Protein AF-A0A1F9SDL1-F1 (afdb_monomer)

Mean predicted aligned error: 15.09 Å

pLDDT: mean 80.59, std 18.29, range [36.06, 97.44]

Radius of gyration: 35.5 Å; Cα contacts (8 Å, |Δi|>4): 578; chains: 1; bounding box: 120×72×73 Å

Nearest PDB structures (foldseek):
  2xo6-assembly1_D  TM=7.322E-01  e=3.019E+00  Deinococcus radiodurans
  2a6m-assembly2_A-2  TM=7.180E-01  e=4.787E+00  Helicobacter pylori
  7eiv-assembly1_D  TM=3.571E-01  e=5.361E-01  Escherichia coli K-12

Structure (mmCIF, N/CA/C/O backbone):
data_AF-A0A1F9SDL1-F1
#
_entry.id   AF-A0A1F9SDL1-F1
#
loop_
_atom_site.group_PDB
_atom_site.id
_atom_site.type_symbol
_atom_site.label_atom_id
_atom_site.label_alt_id
_atom_site.label_comp_id
_atom_site.label_asym_id
_atom_site.label_entity_id
_atom_site.label_seq_id
_atom_site.pdbx_PDB_ins_code
_atom_site.Cartn_x
_atom_site.Cartn_y
_atom_site.Cartn_z
_atom_site.occupancy
_atom_site.B_iso_or_equiv
_atom_site.auth_seq_id
_atom_site.auth_comp_id
_atom_site.auth_asym_id
_atom_site.auth_atom_id
_atom_site.pdbx_PDB_model_num
ATOM 1 N N . MET A 1 1 ? 34.843 -30.190 -5.423 1.00 48.78 1 MET A N 1
ATOM 2 C CA . MET A 1 1 ? 33.482 -29.753 -5.822 1.00 48.78 1 MET A CA 1
ATOM 3 C C . MET A 1 1 ? 32.345 -30.589 -5.221 1.00 48.78 1 MET A C 1
ATOM 5 O O . MET A 1 1 ? 31.387 -29.987 -4.760 1.00 48.78 1 MET A O 1
ATOM 9 N N . LYS A 1 2 ? 32.440 -31.928 -5.115 1.00 37.88 2 LYS A N 1
ATOM 10 C CA . LYS A 1 2 ? 31.363 -32.776 -4.542 1.00 37.88 2 LYS A CA 1
ATOM 11 C C . LYS A 1 2 ? 30.953 -32.436 -3.091 1.00 37.88 2 LYS A C 1
ATOM 13 O O . LYS A 1 2 ? 29.771 -32.479 -2.782 1.00 37.88 2 LYS A O 1
ATOM 18 N N . LYS A 1 3 ? 31.892 -32.021 -2.224 1.00 41.25 3 LYS A N 1
ATOM 19 C CA . LYS A 1 3 ? 31.588 -31.605 -0.835 1.00 41.25 3 LYS A CA 1
ATOM 20 C C . LYS A 1 3 ? 30.767 -30.308 -0.742 1.00 41.25 3 LYS A C 1
ATOM 22 O O . LYS A 1 3 ? 29.912 -30.203 0.122 1.00 41.25 3 LYS A O 1
ATOM 27 N N . LEU A 1 4 ? 30.984 -29.351 -1.648 1.00 42.56 4 LEU A N 1
ATOM 28 C CA . LEU A 1 4 ? 30.267 -28.067 -1.645 1.00 42.56 4 LEU A CA 1
ATOM 29 C C . LEU A 1 4 ? 28.808 -28.235 -2.107 1.00 42.56 4 LEU A C 1
ATOM 31 O O . LEU A 1 4 ? 27.904 -27.625 -1.547 1.00 42.56 4 LEU A O 1
ATOM 35 N N . ALA A 1 5 ? 28.583 -29.120 -3.085 1.00 40.41 5 ALA A N 1
ATOM 36 C CA . ALA A 1 5 ? 27.244 -29.487 -3.542 1.00 40.41 5 ALA A CA 1
ATOM 37 C C . ALA A 1 5 ? 26.440 -30.221 -2.453 1.00 40.41 5 ALA A C 1
ATOM 39 O O . ALA A 1 5 ? 25.246 -29.981 -2.314 1.00 40.41 5 ALA A O 1
ATOM 40 N N . LEU A 1 6 ? 27.104 -31.057 -1.643 1.00 43.66 6 LEU A N 1
ATOM 41 C CA . LEU A 1 6 ? 26.474 -31.758 -0.521 1.00 43.66 6 LEU A CA 1
ATOM 42 C C . LEU A 1 6 ? 26.042 -30.789 0.598 1.00 43.66 6 LEU A C 1
ATOM 44 O O . LEU A 1 6 ? 24.943 -30.919 1.126 1.00 43.66 6 LEU A O 1
ATOM 48 N N . ILE A 1 7 ? 26.871 -29.783 0.907 1.00 54.22 7 ILE A N 1
ATOM 49 C CA . ILE A 1 7 ? 26.561 -28.738 1.902 1.00 54.22 7 ILE A CA 1
ATOM 50 C C . ILE A 1 7 ? 25.373 -27.876 1.441 1.00 54.22 7 ILE A C 1
ATOM 52 O O . ILE A 1 7 ? 24.471 -27.602 2.226 1.00 54.22 7 ILE A O 1
ATOM 56 N N . MET A 1 8 ? 25.332 -27.499 0.158 1.00 46.53 8 MET A N 1
ATOM 57 C CA . MET A 1 8 ? 24.204 -26.752 -0.415 1.00 46.53 8 MET A CA 1
ATOM 58 C C . MET A 1 8 ? 22.906 -27.574 -0.422 1.00 46.53 8 MET A C 1
ATOM 60 O O . MET A 1 8 ? 21.856 -27.052 -0.060 1.00 46.53 8 MET A O 1
ATOM 64 N N . ALA A 1 9 ? 22.960 -28.861 -0.781 1.00 42.19 9 ALA A N 1
ATOM 65 C CA . ALA A 1 9 ? 21.777 -29.726 -0.803 1.00 42.19 9 ALA A CA 1
ATOM 66 C C . ALA A 1 9 ? 21.180 -29.946 0.601 1.00 42.19 9 ALA A C 1
ATOM 68 O O . ALA A 1 9 ? 19.961 -29.897 0.759 1.00 42.19 9 ALA A O 1
ATOM 69 N N . ALA A 1 10 ? 22.027 -30.116 1.623 1.00 49.91 10 ALA A N 1
ATOM 70 C CA . ALA A 1 10 ? 21.589 -30.226 3.015 1.00 49.91 10 ALA A CA 1
ATOM 71 C C . ALA A 1 10 ? 20.958 -28.918 3.529 1.00 49.91 10 ALA A C 1
ATOM 73 O O . ALA A 1 10 ? 19.928 -28.952 4.199 1.00 49.91 10 ALA A O 1
ATOM 74 N N . ALA A 1 11 ? 21.514 -27.761 3.152 1.00 50.53 11 ALA A N 1
ATOM 75 C CA . ALA A 1 11 ? 20.944 -26.461 3.504 1.00 50.53 11 ALA A CA 1
ATOM 76 C C . ALA A 1 11 ? 19.559 -26.232 2.865 1.00 50.53 11 ALA A C 1
ATOM 78 O O . ALA A 1 11 ? 18.658 -25.723 3.526 1.00 50.53 11 ALA A O 1
ATOM 79 N N . PHE A 1 12 ? 19.350 -26.654 1.611 1.00 49.97 12 PHE A N 1
ATOM 80 C CA . PHE A 1 12 ? 18.039 -26.553 0.954 1.00 49.97 12 PHE A CA 1
ATOM 81 C C . PHE A 1 12 ? 16.990 -27.504 1.552 1.00 49.97 12 PHE A C 1
ATOM 83 O O . PHE A 1 12 ? 15.833 -27.108 1.697 1.00 49.97 12 PHE A O 1
ATOM 90 N N . ALA A 1 13 ? 17.380 -28.722 1.943 1.00 50.31 13 ALA A N 1
ATOM 91 C CA . ALA A 1 13 ? 16.481 -29.665 2.611 1.00 50.31 13 ALA A CA 1
ATOM 92 C C . ALA A 1 13 ? 16.024 -29.148 3.990 1.00 50.31 13 ALA A C 1
ATOM 94 O O . ALA A 1 13 ? 14.830 -29.176 4.291 1.00 50.31 13 ALA A O 1
ATOM 95 N N . ALA A 1 14 ? 16.945 -28.574 4.774 1.00 47.22 14 ALA A N 1
ATOM 96 C CA . ALA A 1 14 ? 16.641 -27.989 6.080 1.00 47.22 14 ALA A CA 1
ATOM 97 C C . ALA A 1 14 ? 15.708 -26.762 5.986 1.00 47.22 14 ALA A C 1
ATOM 99 O O . ALA A 1 14 ? 14.825 -26.584 6.823 1.00 47.22 14 ALA A O 1
ATOM 100 N N . VAL A 1 15 ? 15.848 -25.933 4.943 1.00 50.66 15 VAL A N 1
ATOM 101 C CA . VAL A 1 15 ? 14.966 -24.770 4.717 1.00 50.66 15 VAL A CA 1
ATOM 102 C C . VAL A 1 15 ? 13.568 -25.195 4.247 1.00 50.66 15 VAL A C 1
ATOM 104 O O . VAL A 1 15 ? 12.586 -24.554 4.613 1.00 50.66 15 VAL A O 1
ATOM 107 N N . GLY A 1 16 ? 13.448 -26.298 3.500 1.00 43.44 16 GLY A N 1
ATOM 108 C CA . GLY A 1 16 ? 12.152 -26.854 3.088 1.00 43.44 16 GLY A CA 1
ATOM 109 C C . GLY A 1 16 ? 11.328 -27.442 4.241 1.00 43.44 16 GLY A C 1
ATOM 110 O O . GLY A 1 16 ? 10.099 -27.404 4.193 1.00 43.44 16 GLY A O 1
ATOM 111 N N . ALA A 1 17 ? 11.989 -27.939 5.291 1.00 43.03 17 ALA A N 1
ATOM 112 C CA . ALA A 1 17 ? 11.346 -28.485 6.489 1.00 43.03 17 ALA A CA 1
ATOM 113 C C . ALA A 1 17 ? 11.038 -27.422 7.566 1.00 43.03 17 ALA A C 1
ATOM 115 O O . ALA A 1 17 ? 10.234 -27.661 8.466 1.00 43.03 17 ALA A O 1
ATOM 116 N N . ALA A 1 18 ? 11.624 -26.224 7.471 1.00 42.88 18 ALA A N 1
ATOM 117 C CA . ALA A 1 18 ? 11.477 -25.153 8.454 1.00 42.88 18 ALA A CA 1
ATOM 118 C C . ALA A 1 18 ? 10.185 -24.333 8.265 1.00 42.88 18 ALA A C 1
ATOM 120 O O . ALA A 1 18 ? 10.204 -23.121 8.053 1.00 42.88 18 ALA A O 1
ATOM 121 N N . ARG A 1 19 ? 9.029 -24.980 8.417 1.00 47.88 19 ARG A N 1
ATOM 122 C CA . ARG A 1 19 ? 7.840 -24.309 8.957 1.00 47.88 19 ARG A CA 1
ATOM 123 C C . ARG A 1 19 ? 7.704 -24.755 10.413 1.00 47.88 19 ARG A C 1
ATOM 125 O O . ARG A 1 19 ? 7.154 -25.810 10.683 1.00 47.88 19 ARG A O 1
ATOM 132 N N . ALA A 1 20 ? 8.229 -23.922 11.317 1.00 45.84 20 ALA A N 1
ATOM 133 C CA . ALA A 1 20 ? 8.151 -24.036 12.781 1.00 45.84 20 ALA A CA 1
ATOM 134 C C . ALA A 1 20 ? 9.025 -25.118 13.456 1.00 45.84 20 ALA A C 1
ATOM 136 O O . ALA A 1 20 ? 8.508 -25.987 14.152 1.00 45.84 20 ALA A O 1
ATOM 137 N N . ALA A 1 21 ? 10.353 -25.019 13.338 1.00 42.91 21 ALA A N 1
ATOM 138 C CA . ALA A 1 21 ? 11.278 -25.823 14.145 1.00 42.91 21 ALA A CA 1
ATOM 139 C C . ALA A 1 21 ? 12.310 -24.939 14.872 1.00 42.91 21 ALA A C 1
ATOM 141 O O . ALA A 1 21 ? 12.840 -23.986 14.300 1.00 42.91 21 ALA A O 1
ATOM 142 N N . THR A 1 22 ? 12.546 -25.233 16.152 1.00 56.94 22 THR A N 1
ATOM 143 C CA . THR A 1 22 ? 13.514 -24.581 17.045 1.00 56.94 22 THR A CA 1
ATOM 144 C C . THR A 1 22 ? 14.958 -24.952 16.681 1.00 56.94 22 THR A C 1
ATOM 146 O O . THR A 1 22 ? 15.220 -25.951 16.018 1.00 56.94 22 THR A O 1
ATOM 149 N N . VAL A 1 23 ? 15.927 -24.149 17.136 1.00 54.53 23 VAL A N 1
ATOM 150 C CA . VAL A 1 23 ? 17.375 -24.309 16.861 1.00 54.53 23 VAL A CA 1
ATOM 151 C C . VAL A 1 23 ? 17.899 -25.729 17.161 1.00 54.53 23 VAL A C 1
ATOM 153 O O . VAL A 1 23 ? 18.798 -26.216 16.477 1.00 54.53 23 VAL A O 1
ATOM 156 N N . GLU A 1 24 ? 17.296 -26.432 18.120 1.00 55.91 24 GLU A N 1
ATOM 157 C CA . GLU A 1 24 ? 17.645 -27.813 18.480 1.00 55.91 24 GLU A CA 1
ATOM 158 C C . GLU A 1 24 ? 17.362 -28.825 17.358 1.00 55.91 24 GLU A C 1
ATOM 160 O O . GLU A 1 24 ? 18.146 -29.751 17.146 1.00 55.91 24 GLU A O 1
ATOM 165 N N . THR A 1 25 ? 16.293 -28.630 16.579 1.00 59.62 25 THR A N 1
ATOM 166 C CA . THR A 1 25 ? 15.918 -29.552 15.494 1.00 59.62 25 THR A CA 1
ATOM 167 C C . THR A 1 25 ? 16.884 -29.448 14.312 1.00 59.62 25 THR A C 1
ATOM 169 O O . THR A 1 25 ? 17.213 -30.455 13.689 1.00 59.62 25 THR A O 1
ATOM 172 N N . MET A 1 26 ? 17.408 -28.246 14.048 1.00 57.56 26 MET A N 1
ATOM 173 C CA . MET A 1 26 ? 18.436 -28.029 13.024 1.00 57.56 26 MET A CA 1
ATOM 174 C C . MET A 1 26 ? 19.780 -28.652 13.418 1.00 57.56 26 MET A C 1
ATOM 176 O O . MET A 1 26 ? 20.467 -29.215 12.568 1.00 57.56 26 MET A O 1
ATOM 180 N N . SER A 1 27 ? 20.145 -28.584 14.702 1.00 63.84 27 SER A N 1
ATOM 181 C CA . SER A 1 27 ? 21.378 -29.203 15.203 1.00 63.84 27 SER A CA 1
ATOM 182 C C . SER A 1 27 ? 21.332 -30.730 15.081 1.00 63.84 27 SER A C 1
ATOM 184 O O . SER A 1 27 ? 22.308 -31.333 14.639 1.00 63.84 27 SER A O 1
ATOM 186 N N . ALA A 1 28 ? 20.187 -31.349 15.391 1.00 64.12 28 ALA A N 1
ATOM 187 C CA . ALA A 1 28 ? 20.005 -32.798 15.292 1.00 64.12 28 ALA A CA 1
ATOM 188 C C . ALA A 1 28 ? 20.067 -33.320 13.842 1.00 64.12 28 ALA A C 1
ATOM 190 O O . ALA A 1 28 ? 20.640 -34.381 13.590 1.00 64.12 28 ALA A O 1
ATOM 191 N N . GLU A 1 29 ? 19.514 -32.586 12.868 1.00 65.19 29 GLU A N 1
ATOM 192 C CA . GLU A 1 29 ? 19.612 -32.970 11.450 1.00 65.19 29 GLU A CA 1
ATOM 193 C C . GLU A 1 29 ? 21.040 -32.845 10.898 1.00 65.19 29 GLU A C 1
ATOM 195 O O . GLU A 1 29 ? 21.494 -33.719 10.155 1.00 65.19 29 GLU A O 1
ATOM 200 N N . LEU A 1 30 ? 21.776 -31.799 11.289 1.00 68.44 30 LEU A N 1
ATOM 201 C CA . LEU A 1 30 ? 23.169 -31.601 10.872 1.00 68.44 30 LEU A CA 1
ATOM 202 C C . LEU A 1 30 ? 24.103 -32.672 11.454 1.00 68.44 30 LEU A C 1
ATOM 204 O O . LEU A 1 30 ? 24.987 -33.165 10.749 1.00 68.44 30 LEU A O 1
ATOM 208 N N . GLU A 1 31 ? 23.859 -33.105 12.691 1.00 73.31 31 GLU A N 1
ATOM 209 C CA . GLU A 1 31 ? 24.601 -34.198 13.321 1.00 73.31 31 GLU A CA 1
ATOM 210 C C . GLU A 1 31 ? 24.327 -35.544 12.627 1.00 73.31 31 GLU A C 1
ATOM 212 O O . GLU A 1 31 ? 25.258 -36.299 12.338 1.00 73.31 31 GLU A O 1
ATOM 217 N N . LYS A 1 32 ? 23.072 -35.800 12.227 1.00 69.38 32 LYS A N 1
ATOM 218 C CA . LYS A 1 32 ? 22.689 -36.982 11.432 1.00 69.38 32 LYS A CA 1
ATOM 219 C C . LYS A 1 32 ? 23.349 -37.005 10.047 1.00 69.38 32 LYS A C 1
ATOM 221 O O . LYS A 1 32 ? 23.591 -38.079 9.499 1.00 69.38 32 LYS A O 1
ATOM 226 N N . ALA A 1 33 ? 23.668 -35.832 9.499 1.00 68.62 33 ALA A N 1
ATOM 227 C CA . ALA A 1 33 ? 24.427 -35.668 8.261 1.00 68.62 33 ALA A CA 1
ATOM 228 C C . ALA A 1 33 ? 25.961 -35.721 8.457 1.00 68.62 33 ALA A C 1
ATOM 230 O O . ALA A 1 33 ? 26.706 -35.553 7.489 1.00 68.62 33 ALA A O 1
ATOM 231 N N . GLY A 1 34 ? 26.449 -35.959 9.682 1.00 70.81 34 GLY A N 1
ATOM 232 C CA . GLY A 1 34 ? 27.878 -36.028 10.007 1.00 70.81 34 GLY A CA 1
ATOM 233 C C . GLY A 1 34 ? 28.584 -34.668 10.009 1.00 70.81 34 GLY A C 1
ATOM 234 O O . GLY A 1 34 ? 29.803 -34.608 9.835 1.00 70.81 34 GLY A O 1
ATOM 235 N N . ILE A 1 35 ? 27.835 -33.573 10.159 1.00 70.62 35 ILE A N 1
ATOM 236 C CA . ILE A 1 35 ? 28.347 -32.201 10.151 1.00 70.62 35 ILE A CA 1
ATOM 237 C C . ILE A 1 35 ? 28.350 -31.672 11.589 1.00 70.62 35 ILE A C 1
ATOM 239 O O . ILE A 1 35 ? 27.310 -31.323 12.138 1.00 70.62 35 ILE A O 1
ATOM 243 N N . SER A 1 36 ? 29.532 -31.572 12.198 1.00 55.44 36 SER A N 1
ATOM 244 C CA . SER A 1 36 ? 29.710 -30.939 13.510 1.00 55.44 36 SER A CA 1
ATOM 245 C C . SER A 1 36 ? 29.826 -29.417 13.363 1.00 55.44 36 SER A C 1
ATOM 247 O O . SER A 1 36 ? 30.769 -28.930 12.732 1.00 55.44 36 SER A O 1
ATOM 249 N N . VAL A 1 37 ? 28.902 -28.660 13.957 1.00 55.78 37 VAL A N 1
ATOM 250 C CA . VAL A 1 37 ? 28.953 -27.190 14.007 1.00 55.78 37 VAL A CA 1
ATOM 251 C C . VAL A 1 37 ? 29.468 -26.755 15.379 1.00 55.78 37 VAL A C 1
ATOM 253 O O . VAL A 1 37 ? 28.750 -26.839 16.370 1.00 55.78 37 VAL A O 1
ATOM 256 N N . THR A 1 38 ? 30.710 -26.274 15.452 1.00 44.81 38 THR A N 1
ATOM 257 C CA . THR A 1 38 ? 31.261 -25.697 16.687 1.00 44.81 38 THR A CA 1
ATOM 258 C C . THR A 1 38 ? 30.968 -24.200 16.721 1.00 44.81 38 THR A C 1
ATOM 260 O O . THR A 1 38 ? 31.505 -23.440 15.915 1.00 44.81 38 THR A O 1
ATOM 263 N N . VAL A 1 39 ? 30.127 -23.758 17.657 1.00 44.69 39 VAL A N 1
ATOM 264 C CA . VAL A 1 39 ? 29.863 -22.330 17.887 1.00 44.69 39 VAL A CA 1
ATOM 265 C C . VAL A 1 39 ? 31.034 -21.743 18.678 1.00 44.69 39 VAL A C 1
ATOM 267 O O . VAL A 1 39 ? 31.134 -21.921 19.889 1.00 44.69 39 VAL A O 1
ATOM 270 N N . GLY A 1 40 ? 31.959 -21.079 17.986 1.00 41.19 40 GLY A N 1
ATOM 271 C CA . GLY A 1 40 ? 33.066 -20.369 18.622 1.00 41.19 40 GLY A CA 1
ATOM 272 C C . GLY A 1 40 ? 32.589 -19.070 19.270 1.00 41.19 40 GLY A C 1
ATOM 273 O O . GLY A 1 40 ? 32.083 -18.182 18.586 1.00 41.19 40 GLY A O 1
ATOM 274 N N . THR A 1 41 ? 32.767 -18.930 20.581 1.00 36.19 41 THR A N 1
ATOM 275 C CA . THR A 1 41 ? 32.615 -17.645 21.269 1.00 36.19 41 THR A CA 1
ATOM 276 C C . THR A 1 41 ? 33.845 -16.780 20.984 1.00 36.19 41 THR A C 1
ATOM 278 O O . THR A 1 41 ? 34.960 -17.085 21.403 1.00 36.19 41 THR A O 1
ATOM 281 N N . HIS A 1 42 ? 33.664 -15.692 20.234 1.00 37.62 42 HIS A N 1
ATOM 282 C CA . HIS A 1 42 ? 34.723 -14.712 19.995 1.00 37.62 42 HIS A CA 1
ATOM 283 C C . HIS A 1 42 ? 35.024 -13.939 21.289 1.00 37.62 42 HIS A C 1
ATOM 285 O O . HIS A 1 42 ? 34.271 -13.044 21.669 1.00 37.62 42 HIS A O 1
ATOM 291 N N . GLN A 1 43 ? 36.134 -14.263 21.958 1.00 36.06 43 GLN A N 1
ATOM 292 C CA . GLN A 1 43 ? 36.737 -13.370 22.949 1.00 36.06 43 GLN A CA 1
ATOM 293 C C . GLN A 1 43 ? 37.556 -12.277 22.246 1.00 36.06 43 GLN A C 1
ATOM 295 O O . GLN A 1 43 ? 38.318 -12.534 21.314 1.00 36.06 43 GLN A O 1
ATOM 300 N N . GLN A 1 44 ? 37.355 -11.043 22.699 1.00 36.16 44 GLN A N 1
ATOM 301 C CA . GLN A 1 44 ? 38.007 -9.820 22.236 1.00 36.16 44 GLN A CA 1
ATOM 302 C C . GLN A 1 44 ? 39.515 -9.834 22.571 1.00 36.16 44 GLN A C 1
ATOM 304 O O . GLN A 1 44 ? 39.876 -10.243 23.676 1.00 36.16 44 GLN A O 1
ATOM 309 N N . PRO A 1 45 ? 40.415 -9.383 21.674 1.00 42.31 45 PRO A N 1
ATOM 310 C CA . PRO A 1 45 ? 41.850 -9.419 21.945 1.00 42.31 45 PRO A CA 1
ATOM 311 C C . PRO A 1 45 ? 42.256 -8.310 22.935 1.00 42.31 45 PRO A C 1
ATOM 313 O O . PRO A 1 45 ? 41.854 -7.156 22.750 1.00 42.31 45 PRO A O 1
ATOM 316 N N . PRO A 1 46 ? 43.068 -8.606 23.968 1.00 49.09 46 PRO A N 1
ATOM 317 C CA . PRO A 1 46 ? 43.626 -7.576 24.831 1.00 49.09 46 PRO A CA 1
ATOM 318 C C . PRO A 1 46 ? 44.791 -6.831 24.156 1.00 49.09 46 PRO A C 1
ATOM 320 O O . PRO A 1 46 ? 45.496 -7.343 23.287 1.00 49.09 46 PRO A O 1
ATOM 323 N N . LYS A 1 47 ? 44.951 -5.575 24.576 1.00 47.22 47 LYS A N 1
ATOM 324 C CA . LYS A 1 47 ? 45.880 -4.555 24.065 1.00 47.22 47 LYS A CA 1
ATOM 325 C C . LYS A 1 47 ? 47.360 -4.952 24.289 1.00 47.22 47 LYS A C 1
ATOM 327 O O . LYS A 1 47 ? 47.649 -5.540 25.330 1.00 47.22 47 LYS A O 1
ATOM 332 N N . PRO A 1 48 ? 48.311 -4.604 23.395 1.00 50.16 48 PRO A N 1
ATOM 333 C CA . PRO A 1 48 ? 49.707 -5.035 23.529 1.00 50.16 48 PRO A CA 1
ATOM 334 C C . PRO A 1 48 ? 50.434 -4.301 24.665 1.00 50.16 48 PRO A C 1
ATOM 336 O O . PRO A 1 48 ? 50.495 -3.070 24.668 1.00 50.16 48 PRO A O 1
ATOM 339 N N . GLY A 1 49 ? 51.008 -5.058 25.604 1.00 42.34 49 GLY A N 1
ATOM 340 C CA . GLY A 1 49 ? 51.905 -4.579 26.658 1.00 42.34 49 GLY A CA 1
ATOM 341 C C . GLY A 1 49 ? 53.292 -5.229 26.556 1.00 42.34 49 GLY A C 1
ATOM 342 O O . GLY A 1 49 ? 53.408 -6.401 26.211 1.00 42.34 49 GLY A O 1
ATOM 343 N N . VAL A 1 50 ? 54.322 -4.425 26.821 1.00 48.47 50 VAL A N 1
ATOM 344 C CA . VAL A 1 50 ? 55.779 -4.661 26.699 1.00 48.47 50 VAL A CA 1
ATOM 345 C C . VAL A 1 50 ? 56.276 -5.824 27.594 1.00 48.47 50 VAL A C 1
ATOM 347 O O . VAL A 1 50 ? 55.711 -6.025 28.670 1.00 48.47 50 VAL A O 1
ATOM 350 N N . PRO A 1 51 ? 57.312 -6.602 27.198 1.00 47.12 51 PRO A N 1
ATOM 351 C CA . PRO A 1 51 ? 57.636 -7.868 27.852 1.00 47.12 51 PRO A CA 1
ATOM 352 C C . PRO A 1 51 ? 58.538 -7.701 29.085 1.00 47.12 51 PRO A C 1
ATOM 354 O O . PRO A 1 51 ? 59.580 -7.052 29.028 1.00 47.12 51 PRO A O 1
ATOM 357 N N . HIS A 1 52 ? 58.177 -8.386 30.172 1.00 44.41 52 HIS A N 1
ATOM 358 C CA . HIS A 1 52 ? 59.060 -8.692 31.300 1.00 44.41 52 HIS A CA 1
ATOM 359 C C . HIS A 1 52 ? 59.202 -10.220 31.412 1.00 44.41 52 HIS A C 1
ATOM 361 O O . HIS A 1 52 ? 58.187 -10.917 31.336 1.00 44.41 52 HIS A O 1
ATOM 367 N N . PRO A 1 53 ? 60.414 -10.773 31.604 1.00 53.75 53 PRO A N 1
ATOM 368 C CA . PRO A 1 53 ? 60.589 -12.205 31.793 1.00 53.75 53 PRO A CA 1
ATOM 369 C C . PRO A 1 53 ? 60.299 -12.559 33.253 1.00 53.75 53 PRO A C 1
ATOM 371 O O . PRO A 1 53 ? 61.120 -12.319 34.136 1.00 53.75 53 PRO A O 1
ATOM 374 N N . VAL A 1 54 ? 59.129 -13.142 33.513 1.00 46.28 54 VAL A N 1
ATOM 375 C CA . VAL A 1 54 ? 58.855 -13.816 34.786 1.00 46.28 54 VAL A CA 1
ATOM 376 C C . VAL A 1 54 ? 58.780 -15.308 34.513 1.00 46.28 54 VAL A C 1
ATOM 378 O O . VAL A 1 54 ? 57.911 -15.796 33.795 1.00 46.28 54 VAL A O 1
ATOM 381 N N . ASN A 1 55 ? 59.752 -16.016 35.071 1.00 51.88 55 ASN A N 1
ATOM 382 C CA . ASN A 1 55 ? 59.840 -17.462 35.072 1.00 51.88 55 ASN A CA 1
ATOM 383 C C . ASN A 1 55 ? 58.799 -17.992 36.072 1.00 51.88 55 ASN A C 1
ATOM 385 O O . ASN A 1 55 ? 58.986 -17.860 37.281 1.00 51.88 55 ASN A O 1
ATOM 389 N N . VAL A 1 56 ? 57.679 -18.520 35.573 1.00 44.03 56 VAL A N 1
ATOM 390 C CA . VAL A 1 56 ? 56.648 -19.163 36.398 1.00 44.03 56 VAL A CA 1
ATOM 391 C C . VAL A 1 56 ? 56.393 -20.555 35.838 1.00 44.03 56 VAL A C 1
ATOM 393 O O . VAL A 1 56 ? 55.973 -20.714 34.693 1.00 44.03 56 VAL A O 1
ATOM 396 N N . HIS A 1 57 ? 56.683 -21.566 36.654 1.00 49.78 57 HIS A N 1
ATOM 397 C CA . HIS A 1 57 ? 56.355 -22.959 36.373 1.00 49.78 57 HIS A CA 1
ATOM 398 C C . HIS A 1 57 ? 54.837 -23.114 36.152 1.00 49.78 57 HIS A C 1
ATOM 400 O O . HIS A 1 57 ? 54.063 -22.602 36.965 1.00 49.78 57 HIS A O 1
ATOM 406 N N . PRO A 1 58 ? 54.387 -23.844 35.115 1.00 50.69 58 PRO A N 1
ATOM 407 C CA . PRO A 1 58 ? 52.974 -24.133 34.941 1.00 50.69 58 PRO A CA 1
ATOM 408 C C . PRO A 1 58 ? 52.517 -25.133 36.006 1.00 50.69 58 PRO A C 1
ATOM 410 O O . PRO A 1 58 ? 53.000 -26.265 36.064 1.00 50.69 58 PRO A O 1
ATOM 413 N N . THR A 1 59 ? 51.572 -24.725 36.848 1.00 49.03 59 THR A N 1
ATOM 414 C CA . THR A 1 59 ? 50.788 -25.650 37.665 1.00 49.03 59 THR A CA 1
ATOM 415 C C . THR A 1 59 ? 49.775 -26.368 36.776 1.00 49.03 59 THR A C 1
ATOM 417 O O . THR A 1 59 ? 49.120 -25.767 35.925 1.00 49.03 59 THR A O 1
ATOM 420 N N . HIS A 1 60 ? 49.682 -27.686 36.955 1.00 52.28 60 HIS A N 1
ATOM 421 C CA . HIS A 1 60 ? 48.750 -28.548 36.234 1.00 52.28 60 HIS A CA 1
ATOM 422 C C . HIS A 1 60 ? 47.297 -28.068 36.421 1.00 52.28 60 HIS A C 1
ATOM 424 O O . HIS A 1 60 ? 46.899 -27.796 37.557 1.00 52.28 60 HIS A O 1
ATOM 430 N N . PRO A 1 61 ? 46.484 -28.003 35.352 1.00 56.06 61 PRO A N 1
ATOM 431 C CA . PRO A 1 61 ? 45.070 -27.691 35.479 1.00 56.06 61 PRO A CA 1
ATOM 432 C C . PRO A 1 61 ? 44.356 -28.824 36.223 1.00 56.06 61 PRO A C 1
ATOM 434 O O . PRO A 1 61 ? 44.494 -30.001 35.882 1.00 56.06 61 PRO A O 1
ATOM 437 N N . THR A 1 62 ? 43.596 -28.467 37.253 1.00 52.78 62 THR A N 1
ATOM 438 C CA . THR A 1 62 ? 42.705 -29.387 37.958 1.00 52.78 62 THR A CA 1
ATOM 439 C C . THR A 1 62 ? 41.565 -29.811 37.032 1.00 52.78 62 THR A C 1
ATOM 441 O O . THR A 1 62 ? 40.921 -28.984 36.386 1.00 52.78 62 THR A O 1
ATOM 444 N N . HIS A 1 63 ? 41.336 -31.123 36.949 1.00 51.94 63 HIS A N 1
ATOM 445 C CA . HIS A 1 63 ? 40.250 -31.710 36.167 1.00 51.94 63 HIS A CA 1
ATOM 446 C C . HIS A 1 63 ? 38.889 -31.162 36.633 1.00 51.94 63 HIS A C 1
ATOM 448 O O . HIS A 1 63 ? 38.638 -31.131 37.841 1.00 51.94 63 HIS A O 1
ATOM 454 N N . PRO A 1 64 ? 37.991 -30.764 35.714 1.00 59.50 64 PRO A N 1
ATOM 455 C CA . PRO A 1 64 ? 36.633 -30.387 36.078 1.00 59.50 64 PRO A CA 1
ATOM 456 C C . PRO A 1 64 ? 35.892 -31.600 36.650 1.00 59.50 64 PRO A C 1
ATOM 458 O O . PRO A 1 64 ? 35.941 -32.700 36.097 1.00 59.50 64 PRO A O 1
ATOM 461 N N . THR A 1 65 ? 35.209 -31.393 37.772 1.00 56.12 65 THR A N 1
ATOM 462 C CA . THR A 1 65 ? 34.325 -32.382 38.388 1.00 56.12 65 THR A CA 1
ATOM 463 C C . THR A 1 65 ? 33.148 -32.690 37.461 1.00 56.12 65 THR A C 1
ATOM 465 O O . THR A 1 65 ? 32.574 -31.797 36.837 1.00 56.12 65 THR A O 1
ATOM 468 N N . HIS A 1 66 ? 32.806 -33.976 37.350 1.00 58.97 66 HIS A N 1
ATOM 469 C CA . HIS A 1 66 ? 31.718 -34.451 36.498 1.00 58.97 66 HIS A CA 1
ATOM 470 C C . HIS A 1 66 ? 30.377 -33.794 36.874 1.00 58.97 66 HIS A C 1
ATOM 472 O O . HIS A 1 66 ? 30.082 -33.655 38.064 1.00 58.97 66 HIS A O 1
ATOM 478 N N . PRO A 1 67 ? 29.547 -33.410 35.887 1.00 60.34 67 PRO A N 1
ATOM 479 C CA . PRO A 1 67 ? 28.225 -32.868 36.156 1.00 60.34 67 PRO A CA 1
ATOM 480 C C . PRO A 1 67 ? 27.339 -33.932 36.810 1.00 60.34 67 PRO A C 1
ATOM 482 O O . PRO A 1 67 ? 27.338 -35.100 36.417 1.00 60.34 67 PRO A O 1
ATOM 485 N N . VAL A 1 68 ? 26.578 -33.507 37.816 1.00 62.97 68 VAL A N 1
ATOM 486 C CA . VAL A 1 68 ? 25.591 -34.340 38.505 1.00 62.97 68 VAL A CA 1
ATOM 487 C C . VAL A 1 68 ? 24.495 -34.721 37.511 1.00 62.97 68 VAL A C 1
ATOM 489 O O . VAL A 1 68 ? 23.893 -33.853 36.879 1.00 62.97 68 VAL A O 1
ATOM 492 N N . THR A 1 69 ? 24.240 -36.021 37.366 1.00 64.62 69 THR A N 1
ATOM 493 C CA . THR A 1 69 ? 23.150 -36.559 36.545 1.00 64.62 69 THR A CA 1
ATOM 494 C C . THR A 1 69 ? 21.801 -36.025 37.035 1.00 64.62 69 THR A C 1
ATOM 496 O O . THR A 1 69 ? 21.478 -36.227 38.209 1.00 64.62 69 THR A O 1
ATOM 499 N N . PRO A 1 70 ? 20.998 -35.376 36.171 1.00 63.62 70 PRO A N 1
ATOM 500 C CA . PRO A 1 70 ? 19.645 -34.965 36.520 1.00 63.62 70 PRO A CA 1
ATOM 501 C C . PRO A 1 70 ? 18.796 -36.184 36.887 1.00 63.62 70 PRO A C 1
ATOM 503 O O . PRO A 1 70 ? 18.845 -37.212 36.209 1.00 63.62 70 PRO A O 1
ATOM 506 N N . SER A 1 71 ? 18.010 -36.071 37.954 1.00 68.06 71 SER A N 1
ATOM 507 C CA . SER A 1 71 ? 17.015 -37.075 38.321 1.00 68.06 71 SER A CA 1
ATOM 508 C C . SER A 1 71 ? 15.973 -37.235 37.209 1.00 68.06 71 SER A C 1
ATOM 510 O O . SER A 1 71 ? 15.556 -36.265 36.575 1.00 68.06 71 SER A O 1
ATOM 512 N N . HIS A 1 72 ? 15.561 -38.481 36.960 1.00 67.81 72 HIS A N 1
ATOM 513 C CA . HIS A 1 72 ? 14.580 -38.798 35.928 1.00 67.81 72 HIS A CA 1
ATOM 514 C C . HIS A 1 72 ? 13.238 -38.091 36.189 1.00 67.81 72 HIS A C 1
ATOM 516 O O . HIS A 1 72 ? 12.783 -38.050 37.336 1.00 67.81 72 HIS A O 1
ATOM 522 N N . PRO A 1 73 ? 12.583 -37.553 35.144 1.00 65.75 73 PRO A N 1
ATOM 523 C CA . PRO A 1 73 ? 11.269 -36.948 35.283 1.00 65.75 73 PRO A CA 1
ATOM 524 C C . PRO A 1 73 ? 10.247 -38.001 35.718 1.00 65.75 73 PRO A C 1
ATOM 526 O O . PRO A 1 73 ? 10.216 -39.119 35.203 1.00 65.75 73 PRO A O 1
ATOM 529 N N . VAL A 1 74 ? 9.402 -37.623 36.675 1.00 68.62 74 VAL A N 1
ATOM 530 C CA . VAL A 1 74 ? 8.286 -38.447 37.143 1.00 68.62 74 VAL A CA 1
ATOM 531 C C . VAL A 1 74 ? 7.316 -38.649 35.980 1.00 68.62 74 VAL A C 1
ATOM 533 O O . VAL A 1 74 ? 6.852 -37.682 35.376 1.00 68.62 74 VAL A O 1
ATOM 536 N N . THR A 1 75 ? 7.013 -39.907 35.661 1.00 70.38 75 THR A N 1
ATOM 537 C CA . THR A 1 75 ? 6.013 -40.270 34.652 1.00 70.38 75 THR A CA 1
ATOM 538 C C . THR A 1 75 ? 4.646 -39.702 35.041 1.00 70.38 75 THR A C 1
ATOM 540 O O . THR A 1 75 ? 4.158 -40.028 36.128 1.00 70.38 75 THR A O 1
ATOM 543 N N . PRO A 1 76 ? 4.009 -38.883 34.185 1.00 67.44 76 PRO A N 1
ATOM 544 C CA . PRO A 1 76 ? 2.652 -38.411 34.420 1.00 67.44 76 PRO A CA 1
ATOM 545 C C . PRO A 1 76 ? 1.691 -39.596 34.531 1.00 67.44 76 PRO A C 1
ATOM 547 O O . PRO A 1 76 ? 1.772 -40.545 33.748 1.00 67.44 76 PRO A O 1
ATOM 550 N N . SER A 1 77 ? 0.772 -39.542 35.492 1.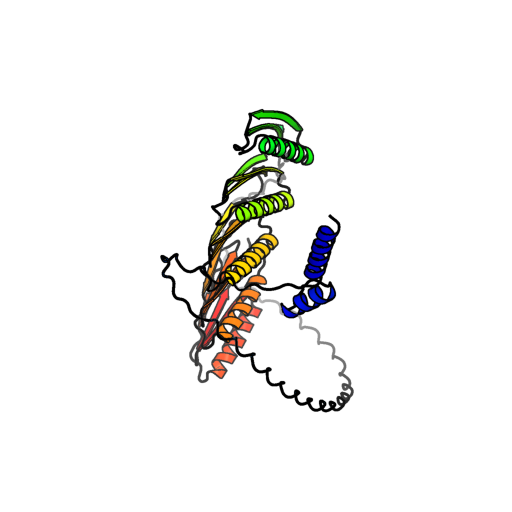00 73.88 77 SER A N 1
ATOM 551 C CA . SER A 1 77 ? -0.322 -40.504 35.591 1.00 73.88 77 SER A CA 1
ATOM 552 C C . SER A 1 77 ? -1.209 -40.447 34.344 1.00 73.88 77 SER A C 1
ATOM 554 O O . SER A 1 77 ? -1.417 -39.388 33.748 1.00 73.88 77 SER A O 1
ATOM 556 N N . HIS A 1 78 ? -1.727 -41.607 33.934 1.00 70.88 78 HIS A N 1
ATOM 557 C CA . HIS A 1 78 ? -2.594 -41.712 32.765 1.00 70.88 78 HIS A CA 1
ATOM 558 C C . HIS A 1 78 ? -3.867 -40.864 32.938 1.00 70.88 78 HIS A C 1
ATOM 560 O O . HIS A 1 78 ? -4.471 -40.883 34.014 1.00 70.88 78 HIS A O 1
ATOM 566 N N . PRO A 1 79 ? -4.298 -40.135 31.893 1.00 68.94 79 PRO A N 1
ATOM 567 C CA . PRO A 1 79 ? -5.539 -39.381 31.935 1.00 68.94 79 PRO A CA 1
ATOM 568 C C . PRO A 1 79 ? -6.728 -40.328 32.113 1.00 68.94 79 PRO A C 1
ATOM 570 O O . PRO A 1 79 ? -6.811 -41.381 31.479 1.00 68.94 79 PRO A O 1
ATOM 573 N N . VAL A 1 80 ? -7.655 -39.934 32.984 1.00 71.50 80 VAL A N 1
ATOM 574 C CA . VAL A 1 80 ? -8.915 -40.647 33.207 1.00 71.50 80 VAL A CA 1
ATOM 575 C C . VAL A 1 80 ? -9.720 -40.629 31.909 1.00 71.50 80 VAL A C 1
ATOM 577 O O . VAL A 1 80 ? -9.946 -39.568 31.326 1.00 71.50 80 VAL A O 1
ATOM 580 N N . THR A 1 81 ? -10.148 -41.805 31.452 1.00 71.38 81 THR A N 1
ATOM 581 C CA . THR A 1 81 ? -11.027 -41.958 30.288 1.00 71.38 81 THR A CA 1
ATOM 582 C C . THR A 1 81 ? -12.333 -41.191 30.512 1.00 71.38 81 THR A C 1
ATOM 584 O O . THR A 1 81 ? -13.028 -41.481 31.490 1.00 71.38 81 THR A O 1
ATOM 587 N N . PRO A 1 82 ? -12.694 -40.241 29.630 1.00 67.75 82 PRO A N 1
ATOM 588 C CA . PRO A 1 82 ? -13.982 -39.565 29.697 1.00 67.75 82 PRO A CA 1
ATOM 589 C C . PRO A 1 82 ? -15.120 -40.580 29.567 1.00 67.75 82 PRO A C 1
ATOM 591 O O . PRO A 1 82 ? -15.081 -41.460 28.705 1.00 67.75 82 PRO A O 1
ATOM 594 N N . SER A 1 83 ? -16.137 -40.455 30.414 1.00 74.62 83 SER A N 1
ATOM 595 C CA . SER A 1 83 ? -17.377 -41.215 30.288 1.00 74.62 83 SER A CA 1
ATOM 596 C C . SER A 1 83 ? -18.073 -40.899 28.960 1.00 74.62 83 SER A C 1
ATOM 598 O O . SER A 1 83 ? -18.035 -39.770 28.467 1.00 74.62 83 SER A O 1
ATOM 600 N N . HIS A 1 84 ? -18.699 -41.917 28.364 1.00 70.00 84 HIS A N 1
ATOM 601 C CA . HIS A 1 84 ? -19.402 -41.784 27.091 1.00 70.00 84 HIS A CA 1
ATOM 602 C C . HIS A 1 84 ? -20.513 -40.721 27.165 1.00 70.00 84 HIS A C 1
ATOM 604 O O . HIS A 1 84 ? -21.230 -40.658 28.168 1.00 70.00 84 HIS A O 1
ATOM 610 N N . PRO A 1 85 ? -20.687 -39.903 26.112 1.00 66.75 85 PRO A N 1
ATOM 611 C CA . PRO A 1 85 ? -21.762 -38.927 26.059 1.00 66.75 85 PRO A CA 1
ATOM 612 C C . PRO A 1 85 ? -23.121 -39.632 26.071 1.00 66.75 85 PRO A C 1
ATOM 614 O O . PRO A 1 85 ? -23.342 -40.616 25.365 1.00 66.75 85 PRO A O 1
ATOM 617 N N . VAL A 1 86 ? -24.036 -39.103 26.881 1.00 68.75 86 VAL A N 1
ATOM 618 C CA . VAL A 1 86 ? -25.431 -39.545 26.934 1.00 68.75 86 VAL A CA 1
ATOM 619 C C . VAL A 1 86 ? -26.079 -39.258 25.580 1.00 68.75 86 VAL A C 1
ATOM 621 O O . VAL A 1 86 ? -26.028 -38.130 25.090 1.00 68.75 86 VAL A O 1
ATOM 624 N N . THR A 1 87 ? -26.684 -40.278 24.972 1.00 69.38 87 THR A N 1
ATOM 625 C CA . THR A 1 87 ? -27.475 -40.150 23.742 1.00 69.38 87 THR A CA 1
ATOM 626 C C . THR A 1 87 ? -28.580 -39.109 23.930 1.00 69.38 87 THR A C 1
ATOM 628 O O . THR A 1 87 ? -29.410 -39.279 24.828 1.00 69.38 87 THR A O 1
ATOM 631 N N . PRO A 1 88 ? -28.632 -38.051 23.100 1.00 66.75 88 PRO A N 1
ATOM 632 C CA . PRO A 1 88 ? -29.735 -37.102 23.118 1.00 66.75 88 PRO A CA 1
ATOM 633 C C . PRO A 1 88 ? -31.053 -37.822 22.826 1.00 66.75 88 PRO A C 1
ATOM 635 O O . PRO A 1 88 ? -31.145 -38.603 21.877 1.00 66.75 88 PRO A O 1
ATOM 638 N N . GLY A 1 89 ? -32.067 -37.570 23.655 1.00 64.81 89 GLY A N 1
ATOM 639 C CA . GLY A 1 89 ? -33.420 -38.063 23.420 1.00 64.81 89 GLY A CA 1
ATOM 640 C C . GLY A 1 89 ? -33.974 -37.547 22.091 1.00 64.81 89 GLY A C 1
ATOM 641 O O . GLY A 1 89 ? -33.661 -36.434 21.666 1.00 64.81 89 GLY A O 1
ATOM 642 N N . TYR A 1 90 ? -34.787 -38.376 21.436 1.00 63.09 90 TYR A N 1
ATOM 643 C CA . TYR A 1 90 ? -35.431 -38.053 20.166 1.00 63.09 90 TYR A CA 1
ATOM 644 C C . TYR A 1 90 ? -36.181 -36.711 20.246 1.00 63.09 90 TYR A C 1
ATOM 646 O O . TYR A 1 90 ? -36.956 -36.510 21.187 1.00 63.09 90 TYR A O 1
ATOM 654 N N . PRO A 1 91 ? -35.996 -35.798 19.275 1.00 62.22 91 PRO A N 1
ATOM 655 C CA . PRO A 1 91 ? -36.781 -34.576 19.212 1.00 62.22 91 PRO A CA 1
ATOM 656 C C . PRO A 1 91 ? -38.255 -34.932 18.988 1.00 62.22 91 PRO A C 1
ATOM 658 O O . PRO A 1 91 ? -38.602 -35.669 18.064 1.00 62.22 91 PRO A O 1
ATOM 661 N N . GLY A 1 92 ? -39.115 -34.428 19.875 1.00 59.72 92 GLY A N 1
ATOM 662 C CA . GLY A 1 92 ? -40.561 -34.565 19.761 1.00 59.72 92 GLY A CA 1
ATOM 663 C C . GLY A 1 92 ? -41.076 -33.974 18.449 1.00 59.72 92 GLY A C 1
ATOM 664 O O . GLY A 1 92 ? -40.531 -32.997 17.936 1.00 59.72 92 GLY A O 1
ATOM 665 N N . TYR A 1 93 ? -42.123 -34.598 17.911 1.00 59.34 93 TYR A N 1
ATOM 666 C CA . TYR A 1 93 ? -42.824 -34.178 16.701 1.00 59.34 93 TYR A CA 1
ATOM 667 C C . TYR A 1 93 ? -43.123 -32.673 16.716 1.00 59.34 93 TYR A C 1
ATOM 669 O O . TYR A 1 93 ? -43.844 -32.185 17.587 1.00 59.34 93 TYR A O 1
ATOM 677 N N . ASN A 1 94 ? -42.608 -31.951 15.719 1.00 56.75 94 ASN A N 1
ATOM 678 C CA . ASN A 1 94 ? -43.035 -30.582 15.456 1.00 56.75 94 ASN A CA 1
ATOM 679 C C . ASN A 1 94 ? -44.503 -30.605 14.992 1.00 56.75 94 ASN A C 1
ATOM 681 O O . ASN A 1 94 ? -44.813 -31.322 14.034 1.00 56.75 94 ASN A O 1
ATOM 685 N N . PRO A 1 95 ? -45.410 -29.837 15.620 1.00 65.69 95 PRO A N 1
ATOM 686 C CA . PRO A 1 95 ? -46.759 -29.666 15.101 1.00 65.69 95 PRO A CA 1
ATOM 687 C C . PRO A 1 95 ? -46.711 -29.002 13.719 1.00 65.69 95 PRO A C 1
ATOM 689 O O . PRO A 1 95 ? -45.883 -28.126 13.457 1.00 65.69 95 PRO A O 1
ATOM 692 N N . GLN A 1 96 ? -47.593 -29.452 12.823 1.00 64.00 96 GLN A N 1
ATOM 693 C CA . GLN A 1 96 ? -47.734 -28.894 11.479 1.00 64.00 96 GLN A CA 1
ATOM 694 C C . GLN A 1 96 ? -47.970 -27.374 11.546 1.00 64.00 96 GLN A C 1
ATOM 696 O O . GLN A 1 96 ? -48.796 -26.933 12.349 1.00 64.00 96 GLN A O 1
ATOM 701 N N . PRO A 1 97 ? -47.301 -26.572 10.697 1.00 63.75 97 PRO A N 1
ATOM 702 C CA . PRO A 1 97 ? -47.572 -25.145 10.609 1.00 63.75 97 PRO A CA 1
ATOM 703 C C . PRO A 1 97 ? -49.024 -24.929 10.180 1.00 63.75 97 PRO A C 1
ATOM 705 O O . PRO A 1 97 ? -49.451 -25.420 9.133 1.00 63.75 97 PRO A O 1
ATOM 708 N N . THR A 1 98 ? -49.791 -24.195 10.980 1.00 67.00 98 THR A N 1
ATOM 709 C CA . THR A 1 98 ? -51.104 -23.706 10.568 1.00 67.00 98 THR A CA 1
ATOM 710 C C . THR A 1 98 ? -50.927 -22.700 9.432 1.00 67.00 98 THR A C 1
ATOM 712 O O . THR A 1 98 ? -50.053 -21.834 9.476 1.00 67.00 98 THR A O 1
ATOM 715 N N . HIS A 1 99 ? -51.740 -22.838 8.381 1.00 63.50 99 HIS A N 1
ATOM 716 C CA . HIS A 1 99 ? -51.737 -21.912 7.251 1.00 63.50 99 HIS A CA 1
ATOM 717 C C . HIS A 1 99 ? -51.965 -20.469 7.739 1.00 63.50 99 HIS A C 1
ATOM 719 O O . HIS A 1 99 ? -52.905 -20.238 8.506 1.00 63.50 99 HIS A O 1
ATOM 725 N N . PRO A 1 100 ? -51.152 -19.490 7.302 1.00 67.25 100 PRO A N 1
ATOM 726 C CA . PRO A 1 100 ? -51.383 -18.094 7.640 1.00 67.25 100 PRO A CA 1
ATOM 727 C C . PRO A 1 100 ? -52.715 -17.625 7.044 1.00 67.25 100 PRO A C 1
ATOM 729 O O . PRO A 1 100 ? -53.023 -17.889 5.881 1.00 67.25 100 PRO A O 1
ATOM 732 N N . ALA A 1 101 ? -53.511 -16.938 7.864 1.00 67.81 101 ALA A N 1
ATOM 733 C CA . ALA A 1 101 ? -54.759 -16.322 7.436 1.00 67.81 101 ALA A CA 1
ATOM 734 C C . ALA A 1 101 ? -54.496 -15.287 6.330 1.00 67.81 101 ALA A C 1
ATOM 736 O O . ALA A 1 101 ? -53.499 -14.563 6.366 1.00 67.81 101 ALA A O 1
ATOM 737 N N . TYR A 1 102 ? -55.402 -15.226 5.351 1.00 64.44 102 TYR A N 1
ATOM 738 C CA . TYR A 1 102 ? -55.352 -14.257 4.257 1.00 64.44 102 TYR A CA 1
ATOM 739 C C . TYR A 1 102 ? -55.231 -12.819 4.793 1.00 64.44 102 TYR A C 1
ATOM 741 O O . TYR A 1 102 ? -55.932 -12.469 5.747 1.00 64.44 102 TYR A O 1
ATOM 749 N N . PRO A 1 103 ? -54.378 -11.971 4.191 1.00 70.06 103 PRO A N 1
ATOM 750 C CA . PRO A 1 103 ? -54.264 -10.581 4.603 1.00 70.06 103 PRO A CA 1
ATOM 751 C C . PRO A 1 103 ? -55.578 -9.829 4.324 1.00 70.06 103 PRO A C 1
ATOM 753 O O . PRO A 1 103 ? -56.206 -10.057 3.284 1.00 70.06 103 PRO A O 1
ATOM 756 N N . PRO A 1 104 ? -56.008 -8.927 5.224 1.00 68.50 104 PRO A N 1
ATOM 757 C CA . PRO A 1 104 ? -57.170 -8.082 4.986 1.00 68.50 104 PRO A CA 1
ATOM 758 C C . PRO A 1 104 ? -56.933 -7.169 3.777 1.00 68.50 104 PRO A C 1
ATOM 760 O O . PRO A 1 104 ? -55.826 -6.672 3.560 1.00 68.50 104 PRO A O 1
ATOM 763 N N . GLN A 1 105 ? -57.986 -6.960 2.983 1.00 65.44 105 GLN A N 1
ATOM 764 C CA . GLN A 1 105 ? -57.952 -6.071 1.823 1.00 65.44 105 GLN A CA 1
ATOM 765 C C . GLN A 1 105 ? -57.526 -4.649 2.229 1.00 65.44 105 GLN A C 1
ATOM 767 O O . GLN A 1 105 ? -57.950 -4.161 3.282 1.00 65.44 105 GLN A O 1
ATOM 772 N N . PRO A 1 106 ? -56.713 -3.967 1.402 1.00 63.00 106 PRO A N 1
ATOM 773 C CA . PRO A 1 106 ? -56.274 -2.612 1.687 1.00 63.00 106 PRO A CA 1
ATOM 774 C C . PRO A 1 106 ? -57.479 -1.669 1.748 1.00 63.00 106 PRO A C 1
ATOM 776 O O . PRO A 1 106 ? -58.284 -1.593 0.819 1.00 63.00 106 PRO A O 1
ATOM 779 N N . TRP A 1 107 ? -57.590 -0.949 2.863 1.00 49.31 107 TRP A N 1
ATOM 780 C CA . TRP A 1 107 ? -58.544 0.139 3.025 1.00 49.31 107 TRP A CA 1
ATOM 781 C C . TRP A 1 107 ? -58.237 1.255 2.026 1.00 49.31 107 TRP A C 1
ATOM 783 O O . TRP A 1 107 ? -57.091 1.678 1.874 1.00 49.31 107 TRP A O 1
ATOM 793 N N . ASN A 1 108 ? -59.286 1.723 1.357 1.00 57.41 108 ASN A N 1
ATOM 794 C CA . ASN A 1 108 ? -59.235 2.806 0.386 1.00 57.41 108 ASN A CA 1
ATOM 795 C C . ASN A 1 108 ? -58.809 4.111 1.097 1.00 57.41 108 ASN A C 1
ATOM 797 O O . ASN A 1 108 ? -59.520 4.536 2.015 1.00 57.41 108 ASN A O 1
ATOM 801 N N . PRO A 1 109 ? -57.677 4.747 0.740 1.00 62.59 109 PRO A N 1
ATOM 802 C CA . PRO A 1 109 ? -57.271 5.999 1.361 1.00 62.59 109 PRO A CA 1
ATOM 803 C C . PRO A 1 109 ? -58.297 7.084 1.034 1.00 62.59 109 PRO A C 1
ATOM 805 O O . PRO A 1 109 ? -58.540 7.395 -0.133 1.00 62.59 109 PRO A O 1
ATOM 808 N N . GLY A 1 110 ? -58.910 7.652 2.072 1.00 53.09 110 GLY A N 1
ATOM 809 C CA . GLY A 1 110 ? -59.759 8.828 1.941 1.00 53.09 110 GLY A CA 1
ATOM 810 C C . GLY A 1 110 ? -59.000 9.958 1.246 1.00 53.09 110 GLY A C 1
ATOM 811 O O . GLY A 1 110 ? -57.846 10.237 1.571 1.00 53.09 110 GLY A O 1
ATOM 812 N N . TYR A 1 111 ? -59.662 10.573 0.268 1.00 51.78 111 TYR A N 1
ATOM 813 C CA . TYR A 1 111 ? -59.164 11.701 -0.511 1.00 51.78 111 TYR A CA 1
ATOM 814 C C . TYR A 1 111 ? -58.558 12.794 0.390 1.00 51.78 111 TYR A C 1
ATOM 816 O O . TYR A 1 111 ? -59.209 13.204 1.356 1.00 51.78 111 TYR A O 1
ATOM 824 N N . PRO A 1 112 ? -57.353 13.310 0.082 1.00 65.31 112 PRO A N 1
ATOM 825 C CA . PRO A 1 112 ? -56.825 14.468 0.784 1.00 65.31 112 PRO A CA 1
ATOM 826 C C . PRO A 1 112 ? -57.656 15.728 0.465 1.00 65.31 112 PRO A C 1
ATOM 828 O O . PRO A 1 112 ? -58.232 15.833 -0.624 1.00 65.31 112 PRO A O 1
ATOM 831 N N . PRO A 1 113 ? -57.725 16.692 1.402 1.00 61.44 113 PRO A N 1
ATOM 832 C CA . PRO A 1 113 ? -58.468 17.932 1.225 1.00 61.44 113 PRO A CA 1
ATOM 833 C C . PRO A 1 113 ? -57.944 18.728 0.027 1.00 61.44 113 PRO A C 1
ATOM 835 O O . PRO A 1 113 ? -56.742 18.942 -0.140 1.00 61.44 113 PRO A O 1
ATOM 838 N N . VAL A 1 114 ? -58.888 19.166 -0.803 1.00 51.34 114 VAL A N 1
ATOM 839 C CA . VAL A 1 114 ? -58.665 19.988 -1.992 1.00 51.34 114 VAL A CA 1
ATOM 840 C C . VAL A 1 114 ? -58.178 21.367 -1.547 1.00 51.34 114 VAL A C 1
ATOM 842 O O . VAL A 1 114 ? -58.967 22.199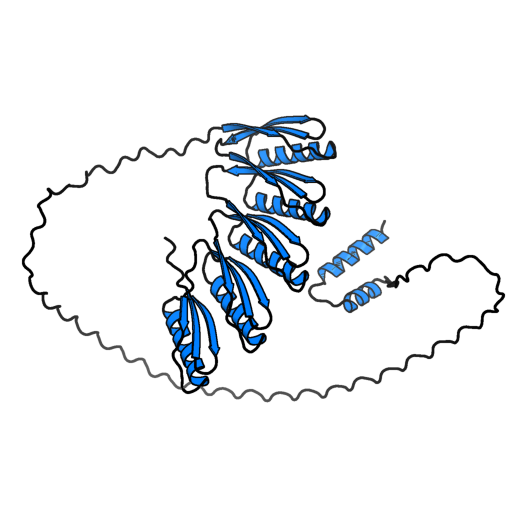 -1.105 1.00 51.34 114 VAL A O 1
ATOM 845 N N . TYR A 1 115 ? -56.877 21.620 -1.664 1.00 53.03 115 TYR A N 1
ATOM 846 C CA . TYR A 1 115 ? -56.360 22.986 -1.663 1.00 53.03 115 TYR A CA 1
ATOM 847 C C . TYR A 1 115 ? -56.607 23.614 -3.044 1.00 53.03 115 TYR A C 1
ATOM 849 O O . TYR A 1 115 ? -56.441 22.928 -4.058 1.00 53.03 115 TYR A O 1
ATOM 857 N N . PRO A 1 116 ? -57.004 24.897 -3.118 1.00 58.75 116 PRO A N 1
ATOM 858 C CA . PRO A 1 116 ? -57.189 25.574 -4.393 1.00 58.75 116 PRO A CA 1
ATOM 859 C C . PRO A 1 116 ? -55.854 25.608 -5.155 1.00 58.75 116 PRO A C 1
ATOM 861 O O . PRO A 1 116 ? -54.828 25.968 -4.569 1.00 58.75 116 PRO A O 1
ATOM 864 N N . PRO A 1 117 ? -55.836 25.235 -6.446 1.00 52.12 117 PRO A N 1
ATOM 865 C CA . PRO A 1 117 ? -54.614 25.216 -7.228 1.00 52.12 117 PRO A CA 1
ATOM 866 C C . PRO A 1 117 ? -54.117 26.650 -7.413 1.00 52.12 117 PRO A C 1
ATOM 868 O O . PRO A 1 117 ? -54.753 27.467 -8.081 1.00 52.12 117 PRO A O 1
ATOM 871 N N . GLN A 1 118 ? -52.956 26.962 -6.838 1.00 53.00 118 GLN A N 1
ATOM 872 C CA . GLN A 1 118 ? -52.161 28.068 -7.349 1.00 53.00 118 GLN A CA 1
ATOM 873 C C . GLN A 1 118 ? -51.690 27.657 -8.739 1.00 53.00 118 GLN A C 1
ATOM 875 O O . GLN A 1 118 ? -50.885 26.740 -8.878 1.00 53.00 118 GLN A O 1
ATOM 880 N N . TYR A 1 119 ? -52.255 28.294 -9.763 1.00 50.50 119 TYR A N 1
ATOM 881 C CA . TYR A 1 119 ? -51.833 28.114 -11.143 1.00 50.50 119 TYR A CA 1
ATOM 882 C C . TYR A 1 119 ? -50.346 28.477 -11.254 1.00 50.50 119 TYR A C 1
ATOM 884 O O . TYR A 1 119 ? -50.007 29.650 -11.066 1.00 50.50 119 TYR A O 1
ATOM 892 N N . PRO A 1 120 ? -49.444 27.526 -11.561 1.00 61.72 120 PRO A N 1
ATOM 893 C CA . PRO A 1 120 ? -48.116 27.905 -12.001 1.00 61.72 120 PRO A CA 1
ATOM 894 C C . PRO A 1 120 ? -48.252 28.680 -13.324 1.00 61.72 120 PRO A C 1
ATOM 896 O O . PRO A 1 120 ? -49.163 28.388 -14.110 1.00 61.72 120 PRO A O 1
ATOM 899 N N . PRO A 1 121 ? -47.384 29.672 -13.591 1.00 60.81 121 PRO A N 1
ATOM 900 C CA . PRO A 1 121 ? -47.352 30.350 -14.881 1.00 60.81 121 PRO A CA 1
ATOM 901 C C . PRO A 1 121 ? -47.290 29.306 -15.999 1.00 60.81 121 PRO A C 1
ATOM 903 O O . PRO A 1 121 ? -46.453 28.401 -15.967 1.00 60.81 121 PRO A O 1
ATOM 906 N N . GLN A 1 122 ? -48.215 29.414 -16.957 1.00 50.94 122 GLN A N 1
ATOM 907 C CA . GLN A 1 122 ? -48.249 28.559 -18.136 1.00 50.94 122 GLN A CA 1
ATOM 908 C C . GLN A 1 122 ? -47.009 28.839 -18.981 1.00 50.94 122 GLN A C 1
ATOM 910 O O . GLN A 1 122 ? -47.008 29.698 -19.860 1.00 50.94 122 GLN A O 1
ATOM 915 N N . TYR A 1 123 ? -45.938 28.107 -18.707 1.00 54.69 123 TYR A N 1
ATOM 916 C CA . TYR A 1 123 ? -44.898 27.919 -19.695 1.00 54.69 123 TYR A CA 1
ATOM 917 C C . TYR A 1 123 ? -45.464 26.987 -20.771 1.00 54.69 123 TYR A C 1
ATOM 919 O O . TYR A 1 123 ? -46.056 25.957 -20.426 1.00 54.69 123 TYR A O 1
ATOM 927 N N . PRO A 1 124 ? -45.335 27.334 -22.062 1.00 67.75 124 PRO A N 1
ATOM 928 C CA . PRO A 1 124 ? -45.720 26.425 -23.128 1.00 67.75 124 PRO A CA 1
ATOM 929 C C . PRO A 1 124 ? -44.984 25.091 -22.926 1.00 67.75 124 PRO A C 1
ATOM 931 O O . PRO A 1 124 ? -43.821 25.110 -22.512 1.00 67.75 124 PRO A O 1
ATOM 934 N N . PRO A 1 125 ? -45.630 23.940 -23.184 1.00 60.31 125 PRO A N 1
ATOM 935 C CA . PRO A 1 125 ? -44.970 22.647 -23.107 1.00 60.31 125 PRO A CA 1
ATOM 936 C C . PRO A 1 125 ? -43.767 22.669 -24.049 1.00 60.31 125 PRO A C 1
ATOM 938 O O . PRO A 1 125 ? -43.907 22.633 -25.272 1.00 60.31 125 PRO A O 1
ATOM 941 N N . VAL A 1 126 ? -42.571 22.773 -23.472 1.00 57.78 126 VAL A N 1
ATOM 942 C CA . VAL A 1 126 ? -41.324 22.562 -24.196 1.00 57.78 126 VAL A CA 1
ATOM 943 C C . VAL A 1 126 ? -41.268 21.064 -24.438 1.00 57.78 126 VAL A C 1
ATOM 945 O O . VAL A 1 126 ? -40.792 20.300 -23.601 1.00 57.78 126 VAL A O 1
ATOM 948 N N . TYR A 1 127 ? -41.849 20.631 -25.555 1.00 62.88 127 TYR A N 1
ATOM 949 C CA . TYR A 1 127 ? -41.661 19.276 -26.041 1.00 62.88 127 TYR A CA 1
ATOM 950 C C . TYR A 1 127 ? -40.150 19.070 -26.185 1.00 62.88 127 TYR A C 1
ATOM 952 O O . TYR A 1 127 ? -39.521 19.826 -26.935 1.00 62.88 127 TYR A O 1
ATOM 960 N N . PRO A 1 128 ? -39.538 18.112 -25.463 1.00 63.56 128 PRO A N 1
ATOM 961 C CA . PRO A 1 128 ? -38.145 17.794 -25.705 1.00 63.56 128 PRO A CA 1
ATOM 962 C C . PRO A 1 128 ? -38.027 17.441 -27.193 1.00 63.56 128 PRO A C 1
ATOM 964 O O . PRO A 1 128 ? -38.855 16.669 -27.692 1.00 63.56 128 PRO A O 1
ATOM 967 N N . PRO A 1 129 ? -37.083 18.045 -27.934 1.00 62.78 129 PRO A N 1
ATOM 968 C CA . PRO A 1 129 ? -36.934 17.766 -29.352 1.00 62.78 129 PRO A CA 1
ATOM 969 C C . PRO A 1 129 ? -36.808 16.252 -29.548 1.00 62.78 129 PRO A C 1
ATOM 971 O O . PRO A 1 129 ? -35.908 15.625 -28.999 1.00 62.78 129 PRO A O 1
ATOM 974 N N . GLN A 1 130 ? -37.723 15.661 -30.324 1.00 60.06 130 GLN A N 1
ATOM 975 C CA . GLN A 1 130 ? -37.775 14.219 -30.618 1.00 60.06 130 GLN A CA 1
ATOM 976 C C . GLN A 1 130 ? -36.625 13.728 -31.511 1.00 60.06 130 GLN A C 1
ATOM 978 O O . GLN A 1 130 ? -36.674 12.622 -32.045 1.00 60.06 130 GLN A O 1
ATOM 983 N N . TYR A 1 131 ? -35.576 14.524 -31.681 1.00 64.25 131 TYR A N 1
ATOM 984 C CA . TYR A 1 131 ? -34.380 14.059 -32.353 1.00 64.25 131 TYR A CA 1
ATOM 985 C C . TYR A 1 131 ? -33.538 13.328 -31.312 1.00 64.25 131 TYR A C 1
ATOM 987 O O . TYR A 1 131 ? -33.042 13.988 -30.393 1.00 64.25 131 TYR A O 1
ATOM 995 N N . PRO A 1 132 ? -33.367 11.992 -31.405 1.00 68.62 132 PRO A N 1
ATOM 996 C CA . PRO A 1 132 ? -32.330 11.347 -30.621 1.00 68.62 132 PRO A CA 1
ATOM 997 C C . PRO A 1 132 ? -31.038 12.112 -30.923 1.00 68.62 132 PRO A C 1
ATOM 999 O O . PRO A 1 132 ? -30.758 12.335 -32.107 1.00 68.62 132 PRO A O 1
ATOM 1002 N N . PRO A 1 133 ? -30.298 12.593 -29.909 1.00 67.00 133 PRO A N 1
ATOM 1003 C CA . PRO A 1 133 ? -29.027 13.249 -30.148 1.00 67.00 133 PRO A CA 1
ATOM 1004 C C . PRO A 1 133 ? -28.201 12.321 -31.034 1.00 67.00 133 PRO A C 1
ATOM 1006 O O . PRO A 1 133 ? -27.834 11.216 -30.631 1.00 67.00 133 PRO A O 1
ATOM 1009 N N . GLN A 1 134 ? -27.979 12.744 -32.279 1.00 64.50 134 GLN A N 1
ATOM 1010 C CA . GLN A 1 134 ? -27.023 12.101 -33.160 1.00 64.50 134 GLN A CA 1
ATOM 1011 C C . GLN A 1 134 ? -25.661 12.453 -32.592 1.00 64.50 134 GLN A C 1
ATOM 1013 O O . GLN A 1 134 ? -25.015 13.409 -33.016 1.00 64.50 134 GLN A O 1
ATOM 1018 N N . TYR A 1 135 ? -25.262 11.725 -31.552 1.00 72.81 135 TYR A N 1
ATOM 1019 C CA . TYR A 1 135 ? -23.880 11.725 -31.139 1.00 72.81 135 TYR A CA 1
ATOM 1020 C C . TYR A 1 135 ? -23.102 11.252 -32.363 1.00 72.81 135 TYR A C 1
ATOM 1022 O O . TYR A 1 135 ? -23.401 10.164 -32.873 1.00 72.81 135 TYR A O 1
ATOM 1030 N N . PRO A 1 136 ? -22.168 12.062 -32.890 1.00 76.12 136 PRO A N 1
ATOM 1031 C CA . PRO A 1 136 ? -21.291 11.574 -33.933 1.00 76.12 136 PRO A CA 1
ATOM 1032 C C . PRO A 1 136 ? -20.686 10.261 -33.424 1.00 76.12 136 PRO A C 1
ATOM 1034 O O . PRO A 1 136 ? -20.371 10.185 -32.230 1.00 76.12 136 PRO A O 1
ATOM 1037 N N . PRO A 1 137 ? -20.579 9.219 -34.267 1.00 73.12 137 PRO A N 1
ATOM 1038 C CA . PRO A 1 137 ? -19.933 7.980 -33.870 1.00 73.12 137 PRO A CA 1
ATOM 1039 C C . PRO A 1 137 ? -18.613 8.340 -33.197 1.00 73.12 137 PRO A C 1
ATOM 1041 O O . PRO A 1 137 ? -17.755 8.986 -33.802 1.00 73.12 137 PRO A O 1
ATOM 1044 N N . VAL A 1 138 ? -18.508 8.014 -31.907 1.00 66.44 138 VAL A N 1
ATOM 1045 C CA . VAL A 1 138 ? -17.297 8.241 -31.127 1.00 66.44 138 VAL A CA 1
ATOM 1046 C C . VAL A 1 138 ? -16.284 7.256 -31.679 1.00 66.44 138 VAL A C 1
ATOM 1048 O O . VAL A 1 138 ? -16.190 6.116 -31.231 1.00 66.44 138 VAL A O 1
ATOM 1051 N N . TYR A 1 139 ? -15.576 7.667 -32.728 1.00 63.75 139 TYR A N 1
ATOM 1052 C CA . TYR A 1 139 ? -14.410 6.940 -33.179 1.00 63.75 139 TYR A CA 1
ATOM 1053 C C . TYR A 1 139 ? -13.404 7.038 -32.036 1.00 63.75 139 TYR A C 1
ATOM 1055 O O . TYR A 1 139 ? -13.049 8.159 -31.651 1.00 63.75 139 TYR A O 1
ATOM 1063 N N . PRO A 1 140 ? -12.968 5.910 -31.449 1.00 61.97 140 PRO A N 1
ATOM 1064 C CA . PRO A 1 140 ? -11.880 5.965 -30.494 1.00 61.97 140 PRO A CA 1
ATOM 1065 C C . PRO A 1 140 ? -10.718 6.681 -31.192 1.00 61.97 140 PRO A C 1
ATOM 1067 O O . PRO A 1 140 ? -10.460 6.383 -32.365 1.00 61.97 140 PRO A O 1
ATOM 1070 N N . PRO A 1 141 ? -10.066 7.660 -30.539 1.00 63.00 141 PRO A N 1
ATOM 1071 C CA . PRO A 1 141 ? -8.943 8.358 -31.142 1.00 63.00 141 PRO A CA 1
ATOM 1072 C C . PRO A 1 141 ? -7.964 7.304 -31.652 1.00 63.00 141 PRO A C 1
ATOM 1074 O O . PRO A 1 141 ? -7.481 6.476 -30.877 1.00 63.00 141 PRO A O 1
ATOM 1077 N N . GLN A 1 142 ? -7.742 7.276 -32.970 1.00 69.88 142 GLN A N 1
ATOM 1078 C CA . GLN A 1 142 ? -6.776 6.359 -33.556 1.00 69.88 142 GLN A CA 1
ATOM 1079 C C . GLN A 1 142 ? -5.444 6.658 -32.883 1.00 69.88 142 GLN A C 1
ATOM 1081 O O . GLN A 1 142 ? -4.964 7.791 -32.947 1.00 69.88 142 GLN A O 1
ATOM 1086 N N . ALA A 1 143 ? -4.898 5.670 -32.173 1.00 68.62 143 ALA A N 1
ATOM 1087 C CA . ALA A 1 143 ? -3.634 5.805 -31.477 1.00 68.62 143 ALA A CA 1
ATOM 1088 C C . ALA A 1 143 ? -2.570 6.216 -32.498 1.00 68.62 143 ALA A C 1
ATOM 1090 O O . ALA A 1 143 ? -2.120 5.401 -33.304 1.00 68.62 143 ALA A O 1
ATOM 1091 N N . GLN A 1 144 ? -2.208 7.499 -32.500 1.00 82.44 144 GLN A N 1
ATOM 1092 C CA . GLN A 1 144 ? -1.152 7.985 -33.367 1.00 82.44 144 GLN A CA 1
ATOM 1093 C C . GLN A 1 144 ? 0.139 7.361 -32.868 1.00 82.44 144 GLN A C 1
ATOM 1095 O O . GLN A 1 144 ? 0.519 7.515 -31.711 1.00 82.44 144 GLN A O 1
ATOM 1100 N N . MET A 1 145 ? 0.782 6.599 -33.734 1.00 85.31 145 MET A N 1
ATOM 1101 C CA . MET A 1 145 ? 2.075 6.014 -33.442 1.00 85.31 145 MET A CA 1
ATOM 1102 C C . MET A 1 145 ? 3.114 7.141 -33.421 1.00 85.31 145 MET A C 1
ATOM 1104 O O . MET A 1 145 ? 3.290 7.842 -34.415 1.00 85.31 145 MET A O 1
ATOM 1108 N N . GLN A 1 146 ? 3.773 7.340 -32.281 1.00 85.88 146 GLN A N 1
ATOM 1109 C CA . GLN A 1 146 ? 4.780 8.375 -32.076 1.00 85.88 146 GLN A CA 1
ATOM 1110 C C . GLN A 1 146 ? 6.151 7.745 -31.841 1.00 85.88 146 GLN A C 1
ATOM 1112 O O . GLN A 1 146 ? 6.282 6.703 -31.197 1.00 85.88 146 GLN A O 1
ATOM 1117 N N . GLN A 1 147 ? 7.181 8.403 -32.368 1.00 89.75 147 GLN A N 1
ATOM 1118 C CA . GLN A 1 147 ? 8.565 8.080 -32.069 1.00 89.75 147 GLN A CA 1
ATOM 1119 C C . GLN A 1 147 ? 8.930 8.601 -30.673 1.00 89.75 147 GLN A C 1
ATOM 1121 O O . GLN A 1 147 ? 8.880 9.804 -30.417 1.00 89.75 147 GLN A O 1
ATOM 1126 N N . PHE A 1 148 ? 9.347 7.703 -29.789 1.00 88.75 148 PHE A N 1
ATOM 1127 C CA . PHE A 1 148 ? 9.887 8.026 -28.473 1.00 88.75 148 PHE A CA 1
ATOM 1128 C C . PHE A 1 148 ? 11.406 7.928 -28.498 1.00 88.75 148 PHE A C 1
ATOM 1130 O O . PHE A 1 148 ? 11.962 7.031 -29.129 1.00 88.75 148 PHE A O 1
ATOM 1137 N N . ARG A 1 149 ? 12.072 8.836 -27.779 1.00 90.31 149 ARG A N 1
ATOM 1138 C CA . ARG A 1 149 ? 13.503 8.770 -27.478 1.00 90.31 149 ARG A CA 1
ATOM 1139 C C . ARG A 1 149 ? 13.666 8.623 -25.971 1.00 90.31 149 ARG A C 1
ATOM 1141 O O . ARG A 1 149 ? 13.266 9.510 -25.224 1.00 90.31 149 ARG A O 1
ATOM 1148 N N . PHE A 1 150 ? 14.241 7.508 -25.541 1.00 86.50 150 PHE A N 1
ATOM 1149 C CA . PHE A 1 150 ? 14.580 7.254 -24.145 1.00 86.50 150 PHE A CA 1
ATOM 1150 C C . PHE A 1 150 ? 16.094 7.308 -23.972 1.00 86.50 150 PHE A C 1
ATOM 1152 O O . PHE A 1 150 ? 16.814 6.666 -24.732 1.00 86.50 150 PHE A O 1
ATOM 1159 N N . GLU A 1 151 ? 16.562 8.061 -22.980 1.00 89.12 151 GLU A N 1
ATOM 1160 C CA . GLU A 1 151 ? 17.967 8.119 -22.582 1.00 89.12 151 GLU A CA 1
ATOM 1161 C C . GLU A 1 151 ? 18.097 7.525 -21.186 1.00 89.12 151 GLU A C 1
ATOM 1163 O O . GLU A 1 151 ? 17.420 7.966 -20.253 1.00 89.12 151 GLU A O 1
ATOM 1168 N N . SER A 1 152 ? 18.936 6.499 -21.063 1.00 89.06 152 SER A N 1
ATOM 1169 C CA . SER A 1 152 ? 19.155 5.836 -19.786 1.00 89.06 152 SER A CA 1
ATOM 1170 C C . SER A 1 152 ? 19.925 6.726 -18.817 1.00 89.06 152 SER A C 1
ATOM 1172 O O . SER A 1 152 ? 20.616 7.669 -19.210 1.00 89.06 152 SER A O 1
ATOM 1174 N N . SER A 1 153 ? 19.901 6.364 -17.538 1.00 88.25 153 SER A N 1
ATOM 1175 C CA . SER A 1 153 ? 20.846 6.935 -16.577 1.00 88.25 153 SER A CA 1
ATOM 1176 C C . SER A 1 153 ? 22.276 6.429 -16.850 1.00 88.25 153 SER A C 1
ATOM 1178 O O . SER A 1 153 ? 22.494 5.509 -17.647 1.00 88.25 153 SER A O 1
ATOM 1180 N N . ASN A 1 154 ? 23.266 7.041 -16.193 1.00 89.00 154 ASN A N 1
ATOM 1181 C CA . ASN A 1 154 ? 24.649 6.566 -16.236 1.00 89.00 154 ASN A CA 1
ATOM 1182 C C . ASN A 1 154 ? 24.798 5.294 -15.390 1.00 89.00 154 ASN A C 1
ATOM 1184 O O . ASN A 1 154 ? 24.384 5.251 -14.232 1.00 89.00 154 ASN A O 1
ATOM 1188 N N . PHE A 1 155 ? 25.435 4.281 -15.958 1.00 90.00 155 PHE A N 1
ATOM 1189 C CA . PHE A 1 155 ? 25.820 3.046 -15.289 1.00 90.00 155 PHE A CA 1
ATOM 1190 C C . PHE A 1 155 ? 27.280 3.121 -14.836 1.00 90.00 155 PHE A C 1
ATOM 1192 O O . PHE A 1 155 ? 28.096 3.840 -15.412 1.00 90.00 155 PHE A O 1
ATOM 1199 N N . VAL A 1 156 ? 27.638 2.345 -13.813 1.00 88.88 156 VAL A N 1
ATOM 1200 C CA . VAL A 1 156 ? 29.042 2.225 -13.380 1.00 88.88 156 VAL A CA 1
ATOM 1201 C C . VAL A 1 156 ? 29.860 1.449 -14.414 1.00 88.88 156 VAL A C 1
ATOM 1203 O O . VAL A 1 156 ? 30.999 1.809 -14.708 1.00 88.88 156 VAL A O 1
ATOM 1206 N N . PHE A 1 157 ? 29.264 0.412 -15.009 1.00 91.12 157 PHE A N 1
ATOM 1207 C CA . PHE A 1 157 ? 29.920 -0.449 -15.985 1.00 91.12 157 PHE A CA 1
ATOM 1208 C C . PHE A 1 157 ? 29.212 -0.397 -17.341 1.00 91.12 157 PHE A C 1
ATOM 1210 O O . PHE A 1 157 ? 27.991 -0.515 -17.437 1.00 91.12 157 PHE A O 1
ATOM 1217 N N . VAL A 1 158 ? 29.999 -0.299 -18.416 1.00 92.69 158 VAL A N 1
ATOM 1218 C CA . VAL A 1 158 ? 29.514 -0.340 -19.811 1.00 92.69 158 VAL A CA 1
ATOM 1219 C C . VAL A 1 158 ? 28.742 -1.635 -20.104 1.00 92.69 158 VAL A C 1
ATOM 1221 O O . VAL A 1 158 ? 27.764 -1.628 -20.850 1.00 92.69 158 VAL A O 1
ATOM 1224 N N . SER A 1 159 ? 29.144 -2.755 -19.491 1.00 93.81 159 SER A N 1
ATOM 1225 C CA . SER A 1 159 ? 28.436 -4.037 -19.605 1.00 93.81 159 SER A CA 1
ATOM 1226 C C . SER A 1 159 ? 27.004 -3.972 -19.077 1.00 93.81 159 SER A C 1
ATOM 1228 O O . SER A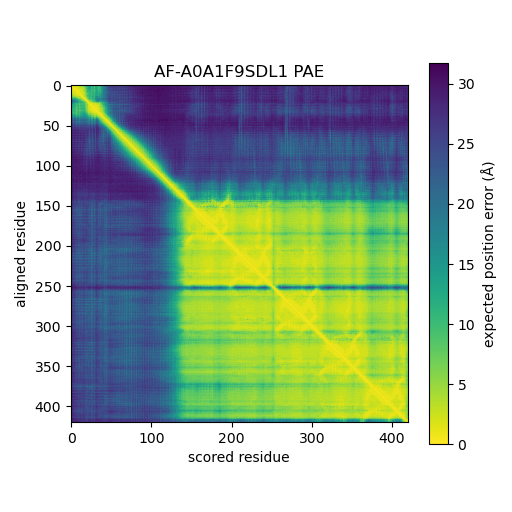 1 159 ? 26.115 -4.590 -19.664 1.00 93.81 159 SER A O 1
ATOM 1230 N N . ASP A 1 160 ? 26.778 -3.210 -18.007 1.00 90.94 160 ASP A N 1
ATOM 1231 C CA . ASP A 1 160 ? 25.468 -3.081 -17.370 1.00 90.94 160 ASP A CA 1
ATOM 1232 C C . ASP A 1 160 ? 24.563 -2.170 -18.193 1.00 90.94 160 ASP A C 1
ATOM 1234 O O . ASP A 1 160 ? 23.414 -2.531 -18.441 1.00 90.94 160 ASP A O 1
ATOM 1238 N N . ALA A 1 161 ? 25.109 -1.065 -18.721 1.00 91.75 161 ALA A N 1
ATOM 1239 C CA . ALA A 1 161 ? 24.407 -0.209 -19.678 1.00 91.75 161 ALA A CA 1
ATOM 1240 C C . ALA A 1 161 ? 23.959 -1.011 -20.906 1.00 91.75 161 ALA A C 1
ATOM 1242 O O . ALA A 1 161 ? 22.790 -0.977 -21.286 1.00 91.75 161 ALA A O 1
ATOM 1243 N N . LYS A 1 162 ? 24.867 -1.804 -21.492 1.00 94.25 162 LYS A N 1
ATOM 1244 C CA . LYS A 1 162 ? 24.555 -2.646 -22.652 1.00 94.25 162 LYS A CA 1
ATOM 1245 C C . LYS A 1 162 ? 23.496 -3.701 -22.328 1.00 94.25 162 LYS A C 1
ATOM 1247 O O . LYS A 1 162 ? 22.564 -3.877 -23.106 1.00 94.25 162 LYS A O 1
ATOM 1252 N N . ARG A 1 163 ? 23.610 -4.396 -21.189 1.00 94.50 163 ARG A N 1
ATOM 1253 C CA . ARG A 1 163 ? 22.603 -5.381 -20.759 1.00 94.50 163 ARG A CA 1
ATOM 1254 C C . ARG A 1 163 ? 21.245 -4.719 -20.516 1.00 94.50 163 ARG A C 1
ATOM 1256 O O . ARG A 1 163 ? 20.234 -5.261 -20.945 1.00 94.50 163 ARG A O 1
ATOM 1263 N N . SER A 1 164 ? 21.216 -3.553 -19.870 1.00 93.88 164 SER A N 1
ATOM 1264 C CA . SER A 1 164 ? 19.979 -2.801 -19.650 1.00 93.88 164 SER A CA 1
ATOM 1265 C C . SER A 1 164 ? 19.344 -2.364 -20.970 1.00 93.88 164 SER A C 1
ATOM 1267 O O . SER A 1 164 ? 18.140 -2.541 -21.118 1.00 93.88 164 SER A O 1
ATOM 1269 N N . MET A 1 165 ? 20.132 -1.889 -21.939 1.00 96.25 165 MET A N 1
ATOM 1270 C CA . MET A 1 165 ? 19.651 -1.525 -23.277 1.00 96.25 165 MET A CA 1
ATOM 1271 C C . MET A 1 165 ? 18.962 -2.696 -23.984 1.00 96.25 165 MET A C 1
ATOM 1273 O O . MET A 1 165 ? 17.886 -2.523 -24.554 1.00 96.25 165 MET A O 1
ATOM 1277 N N . GLU A 1 166 ? 19.568 -3.886 -23.951 1.00 97.12 166 GLU A N 1
ATOM 1278 C CA . GLU A 1 166 ? 18.985 -5.075 -24.584 1.00 97.12 166 GLU A CA 1
ATOM 1279 C C . GLU A 1 166 ? 17.706 -5.526 -23.866 1.00 97.12 166 GLU A C 1
ATOM 1281 O O . GLU A 1 166 ? 16.693 -5.753 -24.523 1.00 97.12 166 GLU A O 1
ATOM 1286 N N . ASN A 1 167 ? 17.703 -5.543 -22.529 1.00 95.25 167 ASN A N 1
ATOM 1287 C CA . ASN A 1 167 ? 16.506 -5.865 -21.743 1.00 95.25 167 ASN A CA 1
ATOM 1288 C C . ASN A 1 167 ? 15.352 -4.885 -22.024 1.00 95.25 167 ASN A C 1
ATOM 1290 O O . ASN A 1 167 ? 14.195 -5.293 -22.121 1.00 95.25 167 ASN A O 1
ATOM 1294 N N . ALA A 1 168 ? 15.663 -3.594 -22.161 1.00 95.44 168 ALA A N 1
ATOM 1295 C CA . ALA A 1 168 ? 14.704 -2.539 -22.465 1.00 95.44 168 ALA A CA 1
ATOM 1296 C C . ALA A 1 168 ? 14.111 -2.700 -23.871 1.00 95.44 168 ALA A C 1
ATOM 1298 O O . ALA A 1 168 ? 12.894 -2.659 -24.047 1.00 95.44 168 ALA A O 1
ATOM 1299 N N . ALA A 1 169 ? 14.963 -2.933 -24.873 1.00 96.62 169 ALA A N 1
ATOM 1300 C CA . ALA A 1 169 ? 14.529 -3.185 -26.243 1.00 96.62 169 ALA A CA 1
ATOM 1301 C C . ALA A 1 169 ? 13.669 -4.456 -26.345 1.00 96.62 169 ALA A C 1
ATOM 1303 O O . ALA A 1 169 ? 12.653 -4.464 -27.045 1.00 96.62 169 ALA A O 1
ATOM 1304 N N . GLU A 1 170 ? 14.029 -5.510 -25.610 1.00 96.94 170 GLU A N 1
ATOM 1305 C CA . GLU A 1 170 ? 13.231 -6.730 -25.506 1.00 96.94 170 GLU A CA 1
ATOM 1306 C C . GLU A 1 170 ? 11.883 -6.465 -24.822 1.00 96.94 170 GLU A C 1
ATOM 1308 O O . GLU A 1 170 ? 10.853 -6.938 -25.296 1.00 96.94 170 GLU A O 1
ATOM 1313 N N . ALA A 1 171 ? 11.844 -5.685 -23.736 1.00 95.06 171 ALA A N 1
ATOM 1314 C CA . ALA A 1 171 ? 10.599 -5.316 -23.062 1.00 95.06 171 ALA A CA 1
ATOM 1315 C C . ALA A 1 171 ? 9.655 -4.517 -23.978 1.00 95.06 171 ALA A C 1
ATOM 1317 O O . ALA A 1 171 ? 8.469 -4.836 -24.051 1.00 95.06 171 ALA A O 1
ATOM 1318 N N . ILE A 1 172 ? 10.184 -3.542 -24.725 1.00 96.25 172 ILE A N 1
ATOM 1319 C CA . ILE A 1 172 ? 9.437 -2.770 -25.732 1.00 96.25 172 ILE A CA 1
ATOM 1320 C C . ILE A 1 172 ? 8.880 -3.704 -26.816 1.00 96.25 172 ILE A C 1
ATOM 1322 O O . ILE A 1 172 ? 7.693 -3.646 -27.134 1.00 96.25 172 ILE A O 1
ATOM 1326 N N . SER A 1 173 ? 9.713 -4.609 -27.332 1.00 96.12 173 SER A N 1
ATOM 1327 C CA . SER A 1 173 ? 9.318 -5.546 -28.391 1.00 96.12 173 SER A CA 1
ATOM 1328 C C . SER A 1 173 ? 8.255 -6.542 -27.914 1.00 96.12 173 SER A C 1
ATOM 1330 O O . SER A 1 173 ? 7.278 -6.787 -28.617 1.00 96.12 173 SER A O 1
ATOM 1332 N N . ARG A 1 174 ? 8.388 -7.076 -26.690 1.00 96.12 174 ARG A N 1
ATOM 1333 C CA . ARG A 1 174 ? 7.387 -7.962 -26.061 1.00 96.12 174 ARG A CA 1
ATOM 1334 C C . ARG A 1 174 ? 6.044 -7.274 -25.838 1.00 96.12 174 ARG A C 1
ATOM 1336 O O . ARG A 1 174 ? 5.017 -7.941 -25.871 1.00 96.12 174 ARG A O 1
ATOM 1343 N N . ALA A 1 175 ? 6.045 -5.958 -25.645 1.00 94.62 175 ALA A N 1
ATOM 1344 C CA . ALA A 1 175 ? 4.830 -5.156 -25.555 1.00 94.62 175 ALA A CA 1
ATOM 1345 C C . ALA A 1 175 ? 4.204 -4.827 -26.927 1.00 94.62 175 ALA A C 1
ATOM 1347 O O . ALA A 1 175 ? 3.199 -4.123 -26.983 1.00 94.62 175 ALA A O 1
ATOM 1348 N N . GLY A 1 176 ? 4.775 -5.330 -28.030 1.00 94.94 176 GLY A N 1
ATOM 1349 C CA . GLY A 1 176 ? 4.269 -5.126 -29.390 1.00 94.94 176 GLY A CA 1
ATOM 1350 C C . GLY A 1 176 ? 4.708 -3.811 -30.036 1.00 94.94 176 GLY A C 1
ATOM 1351 O O . GLY A 1 176 ? 4.193 -3.442 -31.090 1.00 94.94 176 GLY A O 1
ATOM 1352 N N . TYR A 1 177 ? 5.652 -3.093 -29.428 1.00 95.25 177 TYR A N 1
ATOM 1353 C CA . TYR A 1 177 ? 6.169 -1.833 -29.956 1.00 95.25 177 TYR A CA 1
ATOM 1354 C C . TYR A 1 177 ? 7.420 -2.066 -30.805 1.00 95.25 177 TYR A C 1
ATOM 1356 O O . TYR A 1 177 ? 8.214 -2.971 -30.553 1.00 95.25 177 TYR A O 1
ATOM 1364 N N . THR A 1 178 ? 7.616 -1.233 -31.827 1.00 95.25 178 THR A N 1
ATOM 1365 C CA . THR A 1 178 ? 8.738 -1.395 -32.764 1.00 95.25 178 THR A CA 1
ATOM 1366 C C . THR A 1 178 ? 9.941 -0.587 -32.299 1.00 95.25 178 THR A C 1
ATOM 1368 O O . THR A 1 178 ? 9.875 0.640 -32.260 1.00 95.25 178 THR A O 1
ATOM 1371 N N . VAL A 1 179 ? 11.056 -1.251 -31.987 1.00 96.88 179 VAL A N 1
ATOM 1372 C CA . VAL A 1 179 ? 12.342 -0.586 -31.721 1.00 96.88 179 VAL A CA 1
ATOM 1373 C C . VAL A 1 179 ? 12.994 -0.208 -33.052 1.00 96.88 179 VAL A C 1
ATOM 1375 O O . VAL A 1 179 ? 13.246 -1.072 -33.886 1.00 96.88 179 VAL A O 1
ATOM 1378 N N . LEU A 1 180 ? 13.267 1.081 -33.245 1.00 95.81 180 LEU A N 1
ATOM 1379 C CA . LEU A 1 180 ? 13.891 1.634 -34.450 1.00 95.81 180 LEU A CA 1
ATOM 1380 C C . LEU A 1 180 ? 15.411 1.738 -34.322 1.00 95.81 180 LEU A C 1
ATOM 1382 O O . LEU A 1 180 ? 16.134 1.450 -35.270 1.00 95.81 180 LEU A O 1
ATOM 1386 N N . GLU A 1 181 ? 15.900 2.163 -33.157 1.00 96.88 181 GLU A N 1
ATOM 1387 C CA . GLU A 1 181 ? 17.324 2.406 -32.935 1.00 96.88 181 GLU A CA 1
ATOM 1388 C C . GLU A 1 181 ? 17.742 1.981 -31.526 1.00 96.88 181 GLU A C 1
ATOM 1390 O O . GLU A 1 181 ? 17.041 2.243 -30.545 1.00 96.88 181 GLU A O 1
ATOM 1395 N N . LYS A 1 182 ? 18.927 1.369 -31.440 1.00 97.44 182 LYS A N 1
ATOM 1396 C CA . LYS A 1 182 ? 19.662 1.116 -30.199 1.00 97.44 182 LYS A CA 1
ATOM 1397 C C . LYS A 1 182 ? 21.035 1.767 -30.315 1.00 97.44 182 LYS A C 1
ATOM 1399 O O . LYS A 1 182 ? 21.828 1.360 -31.163 1.00 97.44 182 LYS A O 1
ATOM 1404 N N . ARG A 1 183 ? 21.335 2.751 -29.469 1.00 96.62 183 ARG A N 1
ATOM 1405 C CA . ARG A 1 183 ? 22.632 3.438 -29.459 1.00 96.62 183 ARG A CA 1
ATOM 1406 C C . ARG A 1 183 ? 23.274 3.331 -28.085 1.00 96.62 183 ARG A C 1
ATOM 1408 O O . ARG A 1 183 ? 22.707 3.790 -27.103 1.00 96.62 183 ARG A O 1
ATOM 1415 N N . SER A 1 184 ? 24.472 2.761 -28.022 1.00 94.19 184 SER A N 1
ATOM 1416 C CA . SER A 1 184 ? 25.275 2.720 -26.798 1.00 94.19 184 SER A CA 1
ATOM 1417 C C . SER A 1 184 ? 26.188 3.945 -26.745 1.00 94.19 184 SER A C 1
ATOM 1419 O O . SER A 1 184 ? 26.960 4.170 -27.673 1.00 94.19 184 SER A O 1
ATOM 1421 N N . ASN A 1 185 ? 26.150 4.692 -25.645 1.00 93.25 185 ASN A N 1
ATOM 1422 C CA . ASN A 1 185 ? 26.983 5.868 -25.390 1.00 93.25 185 ASN A CA 1
ATOM 1423 C C . ASN A 1 185 ? 27.864 5.601 -24.158 1.00 93.25 185 ASN A C 1
ATOM 1425 O O . ASN A 1 185 ? 27.646 6.165 -23.088 1.00 93.25 185 ASN A O 1
ATOM 1429 N N . PHE A 1 186 ? 28.835 4.694 -24.291 1.00 92.12 186 PHE A N 1
ATOM 1430 C CA . PHE A 1 186 ? 29.686 4.215 -23.192 1.00 92.12 186 PHE A CA 1
ATOM 1431 C C . PHE A 1 186 ? 28.887 3.681 -21.993 1.00 92.12 186 PHE A C 1
ATOM 1433 O O . PHE A 1 186 ? 28.491 2.519 -21.983 1.00 92.12 186 PHE A O 1
ATOM 1440 N N . ASN A 1 187 ? 28.670 4.512 -20.978 1.00 92.75 187 ASN A N 1
ATOM 1441 C CA . ASN A 1 187 ? 27.996 4.168 -19.737 1.00 92.75 187 ASN A CA 1
ATOM 1442 C C . ASN A 1 187 ? 26.502 4.522 -19.731 1.00 92.75 187 ASN A C 1
ATOM 1444 O O . ASN A 1 187 ? 25.872 4.419 -18.689 1.00 92.75 187 ASN A O 1
ATOM 1448 N N . SER A 1 188 ? 25.929 4.928 -20.859 1.00 93.88 188 SER A N 1
ATOM 1449 C CA . SER A 1 188 ? 24.490 5.142 -21.040 1.00 93.88 188 SER A CA 1
ATOM 1450 C C . SER A 1 188 ? 24.051 4.610 -22.404 1.00 93.88 188 SER A C 1
ATOM 1452 O O . SER A 1 188 ? 24.879 4.179 -23.216 1.00 93.88 188 SER A O 1
ATOM 1454 N N . TYR A 1 189 ? 22.752 4.616 -22.677 1.00 95.06 189 TYR A N 1
ATOM 1455 C CA . TYR A 1 189 ? 22.217 4.258 -23.982 1.00 95.06 189 TYR A CA 1
ATOM 1456 C C . TYR A 1 189 ? 21.002 5.103 -24.362 1.00 95.06 189 TYR A C 1
ATOM 1458 O O . TYR A 1 189 ? 20.328 5.693 -23.518 1.00 95.06 189 TYR A O 1
ATOM 1466 N N . THR A 1 190 ? 20.720 5.141 -25.660 1.00 95.81 190 THR A N 1
ATOM 1467 C CA . THR A 1 190 ? 19.525 5.748 -26.234 1.00 95.81 190 THR A CA 1
ATOM 1468 C C . THR A 1 190 ? 18.725 4.685 -26.975 1.00 95.81 190 THR A C 1
ATOM 1470 O O . THR A 1 190 ? 19.281 3.935 -27.782 1.00 95.81 190 THR A O 1
ATOM 1473 N N . LEU A 1 191 ? 17.419 4.640 -26.721 1.00 96.12 191 LEU A N 1
ATOM 1474 C CA . LEU A 1 191 ? 16.467 3.851 -27.498 1.00 96.12 191 LEU A CA 1
ATOM 1475 C C . LEU A 1 191 ? 15.528 4.769 -28.260 1.00 96.12 191 LEU A C 1
ATOM 1477 O O . LEU A 1 191 ? 15.003 5.732 -27.698 1.00 96.12 191 LEU A O 1
ATOM 1481 N N . VAL A 1 192 ? 15.288 4.424 -29.520 1.00 96.06 192 VAL A N 1
ATOM 1482 C CA . VAL A 1 192 ? 14.245 5.034 -30.340 1.00 96.06 192 VAL A CA 1
ATOM 1483 C C . VAL A 1 192 ? 13.240 3.959 -30.712 1.00 96.06 192 VAL A C 1
ATOM 1485 O O . VAL A 1 192 ? 13.631 2.907 -31.213 1.00 96.06 192 VAL A O 1
ATOM 1488 N N . PHE A 1 193 ? 11.955 4.192 -30.466 1.00 96.44 193 PHE A N 1
ATOM 1489 C CA . PHE A 1 193 ? 10.901 3.212 -30.739 1.00 96.44 193 PHE A CA 1
ATOM 1490 C C . PHE A 1 193 ? 9.576 3.889 -31.089 1.00 96.44 193 PHE A C 1
ATOM 1492 O O . PHE A 1 193 ? 9.371 5.059 -30.777 1.00 96.44 193 PHE A O 1
ATOM 1499 N N . ILE A 1 194 ? 8.684 3.148 -31.744 1.00 94.56 194 ILE A N 1
ATOM 1500 C CA . ILE A 1 194 ? 7.338 3.597 -32.096 1.00 94.56 194 ILE A CA 1
ATOM 1501 C C . ILE A 1 194 ? 6.335 2.985 -31.123 1.00 94.56 194 ILE A C 1
ATOM 1503 O O . ILE A 1 194 ? 6.254 1.760 -31.011 1.00 94.56 194 ILE A O 1
ATOM 1507 N N . ALA A 1 195 ? 5.545 3.830 -30.466 1.00 94.19 195 ALA A N 1
ATOM 1508 C CA . ALA A 1 195 ? 4.464 3.402 -29.586 1.00 94.19 195 ALA A CA 1
ATOM 1509 C C . ALA A 1 195 ? 3.276 4.383 -29.651 1.00 94.19 195 ALA A C 1
ATOM 1511 O O . ALA A 1 195 ? 3.423 5.474 -30.205 1.00 94.19 195 ALA A O 1
ATOM 1512 N N . PRO A 1 196 ? 2.096 4.031 -29.114 1.00 92.44 196 PRO A N 1
ATOM 1513 C CA . PRO A 1 196 ? 0.963 4.948 -29.061 1.00 92.44 196 PRO A CA 1
ATOM 1514 C C . PRO A 1 196 ? 1.301 6.282 -28.383 1.00 92.44 196 PRO A C 1
ATOM 1516 O O . PRO A 1 196 ? 1.915 6.298 -27.318 1.00 92.44 196 PRO A O 1
ATOM 1519 N N . SER A 1 197 ? 0.841 7.395 -28.955 1.00 89.25 197 SER A N 1
ATOM 1520 C CA . SER A 1 197 ? 1.092 8.763 -28.472 1.00 89.25 197 SER A CA 1
ATOM 1521 C C . SER A 1 197 ? 0.545 9.045 -27.074 1.00 89.25 197 SER A C 1
ATOM 1523 O O . SER A 1 197 ? 0.982 9.983 -26.412 1.00 89.25 197 SER A O 1
ATOM 1525 N N . PHE A 1 198 ? -0.405 8.236 -26.598 1.00 88.12 198 PHE A N 1
ATOM 1526 C CA . PHE A 1 198 ? -0.880 8.339 -25.226 1.00 88.12 198 PHE A CA 1
ATOM 1527 C C . PHE A 1 198 ? 0.134 7.798 -24.218 1.00 88.12 198 PHE A C 1
ATOM 1529 O O . PHE A 1 198 ? 0.003 8.107 -23.040 1.00 88.12 198 PHE A O 1
ATOM 1536 N N . LEU A 1 199 ? 1.120 6.988 -24.618 1.00 91.69 199 LEU A N 1
ATOM 1537 C CA . LEU A 1 199 ? 2.147 6.517 -23.696 1.00 91.69 199 LEU A CA 1
ATOM 1538 C C . LEU A 1 199 ? 3.110 7.645 -23.326 1.00 91.69 199 LEU A C 1
ATOM 1540 O O . LEU A 1 199 ? 3.388 8.549 -24.107 1.00 91.69 199 LEU A O 1
ATOM 1544 N N . LYS A 1 200 ? 3.656 7.567 -22.118 1.00 92.06 200 LYS A N 1
ATOM 1545 C CA . LYS A 1 200 ? 4.708 8.458 -21.633 1.00 92.06 200 LYS A CA 1
ATOM 1546 C C . LYS A 1 200 ? 5.797 7.617 -20.988 1.00 92.06 200 LYS A C 1
ATOM 1548 O O . LYS A 1 200 ? 5.499 6.592 -20.374 1.00 92.06 200 LYS A O 1
ATOM 1553 N N . VAL A 1 201 ? 7.045 8.059 -21.110 1.00 92.75 201 VAL A N 1
ATOM 1554 C CA . VAL A 1 201 ? 8.127 7.529 -20.280 1.00 92.75 201 VAL A CA 1
ATOM 1555 C C . VAL A 1 201 ? 8.039 8.213 -18.924 1.00 92.75 201 VAL A C 1
ATOM 1557 O O . VAL A 1 201 ? 8.168 9.432 -18.830 1.00 92.75 201 VAL A O 1
ATOM 1560 N N . GLU A 1 202 ? 7.830 7.428 -17.880 1.00 93.12 202 GLU A N 1
ATOM 1561 C CA . GLU A 1 202 ? 7.844 7.887 -16.499 1.00 93.12 202 GLU A CA 1
ATOM 1562 C C . GLU A 1 202 ? 9.101 7.376 -15.796 1.00 93.12 202 GLU A C 1
ATOM 1564 O O . GLU A 1 202 ? 9.692 6.361 -16.175 1.00 93.12 202 GLU A O 1
ATOM 1569 N N . LYS A 1 203 ? 9.529 8.113 -14.771 1.00 94.31 203 LYS A N 1
ATOM 1570 C CA . LYS A 1 203 ? 10.700 7.788 -13.961 1.00 94.31 203 LYS A CA 1
ATOM 1571 C C . LYS A 1 203 ? 10.303 7.822 -12.496 1.00 94.31 203 LYS A C 1
ATOM 1573 O O . LYS A 1 203 ? 9.834 8.843 -12.002 1.00 94.31 203 LYS A O 1
ATOM 1578 N N . TYR A 1 204 ? 10.508 6.709 -11.809 1.00 94.94 204 TYR A N 1
ATOM 1579 C CA . TYR A 1 204 ? 10.404 6.623 -10.365 1.00 94.94 204 TYR A CA 1
ATOM 1580 C C . TYR A 1 204 ? 11.805 6.627 -9.760 1.00 94.94 204 TYR A C 1
ATOM 1582 O O . TYR A 1 204 ? 12.644 5.817 -10.148 1.00 94.94 204 TYR A O 1
ATOM 1590 N N . ASN A 1 205 ? 12.056 7.545 -8.829 1.00 95.75 205 ASN A N 1
ATOM 1591 C CA . ASN A 1 205 ? 13.295 7.598 -8.059 1.00 95.75 205 ASN A CA 1
ATOM 1592 C C . ASN A 1 205 ? 12.948 7.209 -6.621 1.00 95.75 205 ASN A C 1
ATOM 1594 O O . ASN A 1 205 ? 12.080 7.843 -6.019 1.00 95.75 205 ASN A O 1
ATOM 1598 N N . SER A 1 206 ? 13.591 6.170 -6.095 1.00 96.19 206 SER A N 1
ATOM 1599 C CA . SER A 1 206 ? 13.357 5.718 -4.726 1.00 96.19 206 SER A CA 1
ATOM 1600 C C . SER A 1 206 ? 13.946 6.687 -3.703 1.00 96.19 206 SER A C 1
ATOM 1602 O O . SER A 1 206 ? 14.837 7.487 -4.007 1.00 96.19 206 SER A O 1
ATOM 1604 N N . GLY A 1 207 ? 13.525 6.536 -2.450 1.00 93.69 207 GLY A N 1
ATOM 1605 C CA . GLY A 1 207 ? 14.257 7.061 -1.306 1.00 93.69 207 GLY A CA 1
ATOM 1606 C C . GLY A 1 207 ? 15.617 6.379 -1.098 1.00 93.69 207 GLY A C 1
ATOM 1607 O O . GLY A 1 207 ? 16.022 5.469 -1.830 1.00 93.69 207 GLY A O 1
ATOM 1608 N N . THR A 1 208 ? 16.324 6.830 -0.061 1.00 95.56 208 THR A N 1
ATOM 1609 C CA . THR A 1 208 ? 17.612 6.269 0.370 1.00 95.56 208 THR A CA 1
ATOM 1610 C C . THR A 1 208 ? 17.391 5.146 1.380 1.00 95.56 208 THR A C 1
ATOM 1612 O O . THR A 1 208 ? 16.800 5.366 2.440 1.00 95.56 208 THR A O 1
ATOM 1615 N N . PHE A 1 209 ? 17.891 3.957 1.069 1.00 94.69 209 PHE A N 1
ATOM 1616 C CA . PHE A 1 209 ? 17.910 2.770 1.920 1.00 94.69 209 PHE A CA 1
ATOM 1617 C C . PHE A 1 209 ? 19.116 2.772 2.869 1.00 94.69 209 PHE A C 1
ATOM 1619 O O . PHE A 1 209 ? 20.089 3.498 2.667 1.00 94.69 209 PHE A O 1
ATOM 1626 N N . VAL A 1 210 ? 19.072 1.929 3.904 1.00 93.00 210 VAL A N 1
ATOM 1627 C CA . VAL A 1 210 ? 20.204 1.774 4.833 1.00 93.00 210 VAL A CA 1
ATOM 1628 C C . VAL A 1 210 ? 21.333 0.986 4.168 1.00 93.00 210 VAL A C 1
ATOM 1630 O O . VAL A 1 210 ? 22.503 1.343 4.297 1.00 93.00 210 VAL A O 1
ATOM 1633 N N . PHE A 1 211 ? 20.988 -0.054 3.404 1.00 94.88 211 PHE A N 1
ATOM 1634 C CA . PHE A 1 211 ? 21.956 -0.919 2.733 1.00 94.88 211 PHE A CA 1
ATOM 1635 C C . PHE A 1 211 ? 21.720 -0.987 1.222 1.00 94.88 211 PHE A C 1
ATOM 1637 O O . PHE A 1 211 ? 20.587 -1.045 0.747 1.00 94.88 211 PHE A O 1
ATOM 1644 N N . ALA A 1 212 ? 22.807 -1.072 0.451 1.00 94.69 212 ALA A N 1
ATOM 1645 C CA . ALA A 1 212 ? 22.742 -1.227 -1.004 1.00 94.69 212 ALA A CA 1
ATOM 1646 C C . ALA A 1 212 ? 22.029 -2.524 -1.434 1.00 94.69 212 ALA A C 1
ATOM 1648 O O . ALA A 1 212 ? 21.329 -2.560 -2.444 1.00 94.69 212 ALA A O 1
ATOM 1649 N N . SER A 1 213 ? 22.161 -3.592 -0.640 1.00 95.44 213 SER A N 1
ATOM 1650 C CA . SER A 1 213 ? 21.441 -4.852 -0.857 1.00 95.44 213 SER A CA 1
ATOM 1651 C C . SER A 1 213 ? 19.923 -4.692 -0.723 1.00 95.44 213 SER A C 1
ATOM 1653 O O . SER A 1 213 ? 19.178 -5.346 -1.451 1.00 95.44 213 SER A O 1
ATOM 1655 N N . GLU A 1 214 ? 19.455 -3.805 0.159 1.00 94.44 214 GLU A N 1
ATOM 1656 C CA . GLU A 1 214 ? 18.030 -3.498 0.303 1.00 94.44 214 GLU A CA 1
ATOM 1657 C C . GLU A 1 214 ? 17.514 -2.668 -0.863 1.00 94.44 214 GLU A C 1
ATOM 1659 O O . GLU A 1 214 ? 16.463 -3.007 -1.398 1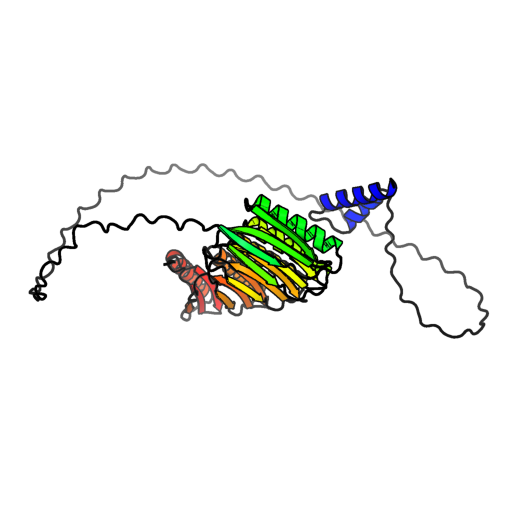.00 94.44 214 GLU A O 1
ATOM 1664 N N . ALA A 1 215 ? 18.272 -1.654 -1.298 1.00 95.81 215 ALA A N 1
ATOM 1665 C CA . ALA A 1 215 ? 17.940 -0.880 -2.493 1.00 95.81 215 ALA A CA 1
ATOM 1666 C C . ALA A 1 215 ? 17.826 -1.787 -3.725 1.00 95.81 215 ALA A C 1
ATOM 1668 O O . ALA A 1 215 ? 16.871 -1.678 -4.489 1.00 95.81 215 ALA A O 1
ATOM 1669 N N . LYS A 1 216 ? 18.752 -2.744 -3.879 1.00 96.12 216 LYS A N 1
ATOM 1670 C CA . LYS A 1 216 ? 18.706 -3.728 -4.965 1.00 96.12 216 LYS A CA 1
ATOM 1671 C C . LYS A 1 216 ? 17.459 -4.611 -4.901 1.00 96.12 216 LYS A C 1
ATOM 1673 O O . LYS A 1 216 ? 16.749 -4.715 -5.897 1.00 96.12 216 LYS A O 1
ATOM 1678 N N . ARG A 1 217 ? 17.169 -5.215 -3.743 1.00 95.81 217 ARG A N 1
ATOM 1679 C CA . ARG A 1 217 ? 15.960 -6.040 -3.564 1.00 95.81 217 ARG A CA 1
ATOM 1680 C C . ARG A 1 217 ? 14.691 -5.225 -3.828 1.00 95.81 217 ARG A C 1
ATOM 1682 O O . ARG A 1 217 ? 13.789 -5.702 -4.503 1.00 95.81 217 ARG A O 1
ATOM 1689 N N . ALA A 1 218 ? 14.626 -3.994 -3.323 1.00 94.81 218 ALA A N 1
ATOM 1690 C CA . ALA A 1 218 ? 13.481 -3.114 -3.528 1.00 94.81 218 ALA A CA 1
ATOM 1691 C C . ALA A 1 218 ? 13.302 -2.731 -5.004 1.00 94.81 218 ALA A C 1
ATOM 1693 O O . ALA A 1 218 ? 12.171 -2.701 -5.479 1.00 94.81 218 ALA A O 1
ATOM 1694 N N . ALA A 1 219 ? 14.392 -2.515 -5.746 1.00 96.44 219 ALA A N 1
ATOM 1695 C CA . ALA A 1 219 ? 14.334 -2.296 -7.188 1.00 96.44 219 ALA A CA 1
ATOM 1696 C C . ALA A 1 219 ? 13.757 -3.517 -7.923 1.00 96.44 219 ALA A C 1
ATOM 1698 O O . ALA A 1 219 ? 12.876 -3.362 -8.762 1.00 96.44 219 ALA A O 1
ATOM 1699 N N . GLU A 1 220 ? 14.201 -4.731 -7.583 1.00 96.31 220 GLU A N 1
ATOM 1700 C CA . GLU A 1 220 ? 13.678 -5.978 -8.165 1.00 96.31 220 GLU A CA 1
ATOM 1701 C C . GLU A 1 220 ? 12.178 -6.165 -7.864 1.00 96.31 220 GLU A C 1
ATOM 1703 O O . GLU A 1 220 ? 11.398 -6.464 -8.770 1.00 96.31 220 GLU A O 1
ATOM 1708 N N . GLU A 1 221 ? 11.752 -5.918 -6.619 1.00 95.12 221 GLU A N 1
ATOM 1709 C CA . GLU A 1 221 ? 10.338 -5.956 -6.217 1.00 95.12 221 GLU A CA 1
ATOM 1710 C C . GLU A 1 221 ? 9.498 -4.890 -6.947 1.00 95.12 221 GLU A C 1
ATOM 1712 O O . GLU A 1 221 ? 8.394 -5.186 -7.405 1.00 95.12 221 GLU A O 1
ATOM 1717 N N . CYS A 1 222 ? 10.028 -3.673 -7.110 1.00 95.88 222 CYS A N 1
ATOM 1718 C CA . CYS A 1 222 ? 9.391 -2.574 -7.841 1.00 95.88 222 CYS A CA 1
ATOM 1719 C C . CYS A 1 222 ? 9.176 -2.936 -9.319 1.00 95.88 222 CYS A C 1
ATOM 1721 O O . CYS A 1 222 ? 8.074 -2.790 -9.852 1.00 95.88 222 CYS A O 1
ATOM 1723 N N . VAL A 1 223 ? 10.209 -3.481 -9.973 1.00 96.19 223 VAL A N 1
ATOM 1724 C CA . VAL A 1 223 ? 10.134 -3.954 -11.363 1.00 96.19 223 VAL A CA 1
ATOM 1725 C C . VAL A 1 223 ? 9.084 -5.052 -11.506 1.00 96.19 223 VAL A C 1
ATOM 1727 O O . VAL A 1 223 ? 8.250 -4.975 -12.408 1.00 96.19 223 VAL A O 1
ATOM 1730 N N . ALA A 1 224 ? 9.080 -6.038 -10.604 1.00 95.19 224 ALA A N 1
ATOM 1731 C CA . ALA A 1 224 ? 8.098 -7.117 -10.619 1.00 95.19 224 ALA A CA 1
ATOM 1732 C C . ALA A 1 224 ? 6.662 -6.593 -10.434 1.00 95.19 224 ALA A C 1
ATOM 1734 O O . ALA A 1 224 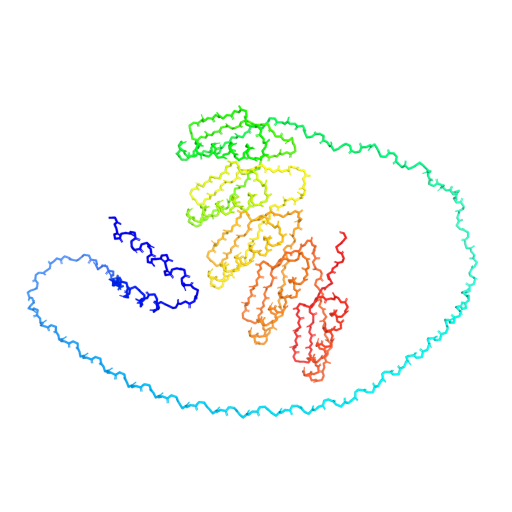? 5.759 -7.006 -11.162 1.00 95.19 224 ALA A O 1
ATOM 1735 N N . ALA A 1 225 ? 6.450 -5.643 -9.516 1.00 91.81 225 ALA A N 1
ATOM 1736 C CA . ALA A 1 225 ? 5.145 -5.025 -9.286 1.00 91.81 225 ALA A CA 1
ATOM 1737 C C . ALA A 1 225 ? 4.649 -4.236 -10.510 1.00 91.81 225 ALA A C 1
ATOM 1739 O O . ALA A 1 225 ? 3.482 -4.352 -10.886 1.00 91.81 225 ALA A O 1
ATOM 1740 N N . MET A 1 226 ? 5.528 -3.473 -11.167 1.00 93.50 226 MET A N 1
ATOM 1741 C CA . MET A 1 226 ? 5.196 -2.746 -12.396 1.00 93.50 226 MET A CA 1
ATOM 1742 C C . MET A 1 226 ? 4.851 -3.698 -13.547 1.00 93.50 226 MET A C 1
ATOM 1744 O O . MET A 1 226 ? 3.833 -3.516 -14.216 1.00 93.50 226 MET A O 1
ATOM 1748 N N . GLN A 1 227 ? 5.664 -4.734 -13.760 1.00 93.81 227 GLN A N 1
ATOM 1749 C CA . GLN A 1 227 ? 5.440 -5.724 -14.816 1.00 93.81 227 GLN A CA 1
ATOM 1750 C C . GLN A 1 227 ? 4.159 -6.534 -14.588 1.00 93.81 227 GLN A C 1
ATOM 1752 O O . GLN A 1 227 ? 3.414 -6.767 -15.538 1.00 93.81 227 GLN A O 1
ATOM 1757 N N . GLY A 1 228 ? 3.851 -6.899 -13.338 1.00 91.44 228 GLY A N 1
ATOM 1758 C CA . GLY A 1 228 ? 2.603 -7.581 -12.975 1.00 91.44 228 GLY A CA 1
ATOM 1759 C C . GLY A 1 228 ? 1.338 -6.772 -13.289 1.00 91.44 228 GLY A C 1
ATOM 1760 O O . GLY A 1 228 ? 0.258 -7.341 -13.395 1.00 91.44 228 GLY A O 1
ATOM 1761 N N . GLN A 1 229 ? 1.477 -5.461 -13.489 1.00 88.56 229 GLN A N 1
ATOM 1762 C CA . GLN A 1 229 ? 0.407 -4.532 -13.865 1.00 88.56 229 GLN A CA 1
ATOM 1763 C C . GLN A 1 229 ? 0.451 -4.157 -15.355 1.00 88.56 229 GLN A C 1
ATOM 1765 O O . GLN A 1 229 ? -0.190 -3.200 -15.783 1.00 88.56 229 GLN A O 1
ATOM 1770 N N . GLY A 1 230 ? 1.242 -4.878 -16.155 1.00 91.38 230 GLY A N 1
ATOM 1771 C CA . GLY A 1 230 ? 1.362 -4.654 -17.595 1.00 91.38 230 GLY A CA 1
ATOM 1772 C C . GLY A 1 230 ? 2.197 -3.432 -17.984 1.00 91.38 230 GLY A C 1
ATOM 1773 O O . GLY A 1 230 ? 2.189 -3.041 -19.151 1.00 91.38 230 GLY A O 1
ATOM 1774 N N . LYS A 1 231 ? 2.932 -2.816 -17.046 1.00 92.69 231 LYS A N 1
ATOM 1775 C CA . LYS A 1 231 ? 3.848 -1.717 -17.378 1.00 92.69 231 LYS A CA 1
ATOM 1776 C C . LYS A 1 231 ? 5.098 -2.251 -18.074 1.00 92.69 231 LYS A C 1
ATOM 1778 O O . LYS A 1 231 ? 5.664 -3.273 -17.683 1.00 92.69 231 LYS A O 1
ATOM 1783 N N . VAL A 1 232 ? 5.578 -1.508 -19.069 1.00 95.88 232 VAL A N 1
ATOM 1784 C CA . VAL A 1 232 ? 6.825 -1.833 -19.774 1.00 95.88 232 VAL A CA 1
ATOM 1785 C C . VAL A 1 232 ? 7.979 -1.150 -19.064 1.00 95.88 232 VAL A C 1
ATOM 1787 O O . VAL A 1 232 ? 8.188 0.050 -19.225 1.00 95.88 232 VAL A O 1
ATOM 1790 N N . VAL A 1 233 ? 8.721 -1.906 -18.262 1.00 96.62 233 VAL A N 1
ATOM 1791 C CA . VAL A 1 233 ? 9.923 -1.399 -17.592 1.00 96.62 233 VAL A CA 1
ATOM 1792 C C . VAL A 1 233 ? 11.062 -1.296 -18.603 1.00 96.62 233 VAL A C 1
ATOM 1794 O O . VAL A 1 233 ? 11.424 -2.284 -19.239 1.00 96.62 233 VAL A O 1
ATOM 1797 N N . LEU A 1 234 ? 11.616 -0.094 -18.735 1.00 96.44 234 LEU A N 1
ATOM 1798 C CA . LEU A 1 234 ? 12.727 0.231 -19.626 1.00 96.44 234 LEU A CA 1
ATOM 1799 C C . LEU A 1 234 ? 14.064 0.108 -18.894 1.00 96.44 234 LEU A C 1
ATOM 1801 O O . LEU A 1 234 ? 14.983 -0.541 -19.366 1.00 96.44 234 LEU A O 1
ATOM 1805 N N . GLU A 1 235 ? 14.177 0.693 -17.708 1.00 95.94 235 GLU A N 1
ATOM 1806 C CA . GLU A 1 235 ? 15.425 0.711 -16.947 1.00 95.94 235 GLU A CA 1
ATOM 1807 C C . GLU A 1 235 ? 15.129 0.447 -15.476 1.00 95.94 235 GLU A C 1
ATOM 1809 O O . GLU A 1 235 ? 14.146 0.954 -14.942 1.00 95.94 235 GLU A O 1
ATOM 1814 N N . ALA A 1 236 ? 16.006 -0.313 -14.824 1.00 95.94 236 ALA A N 1
ATOM 1815 C CA . ALA A 1 236 ? 16.092 -0.399 -13.376 1.00 95.94 236 ALA A CA 1
ATOM 1816 C C . ALA A 1 236 ? 17.567 -0.271 -12.992 1.00 95.94 236 ALA A C 1
ATOM 1818 O O . ALA A 1 236 ? 18.369 -1.163 -13.272 1.00 95.94 236 ALA A O 1
ATOM 1819 N N . ASN A 1 237 ? 17.929 0.864 -12.407 1.00 94.44 237 ASN A N 1
ATOM 1820 C CA . ASN A 1 237 ? 19.307 1.205 -12.087 1.00 94.44 237 ASN A CA 1
ATOM 1821 C C . ASN A 1 237 ? 19.440 1.436 -10.585 1.00 94.44 237 ASN A C 1
ATOM 1823 O O . ASN A 1 237 ? 18.727 2.258 -10.013 1.00 94.44 237 ASN A O 1
ATOM 1827 N N . VAL A 1 238 ? 20.335 0.687 -9.948 1.00 94.81 238 VAL A N 1
ATOM 1828 C CA . VAL A 1 238 ? 20.585 0.748 -8.507 1.00 94.81 238 VAL A CA 1
ATOM 1829 C C . VAL A 1 238 ? 21.923 1.442 -8.300 1.00 94.81 238 VAL A C 1
ATOM 1831 O O . VAL A 1 238 ? 22.962 0.920 -8.701 1.00 94.81 238 VAL A O 1
ATOM 1834 N N . THR A 1 239 ? 21.900 2.598 -7.641 1.00 93.38 239 THR A N 1
ATOM 1835 C CA . THR A 1 239 ? 23.087 3.420 -7.391 1.00 93.38 239 THR A CA 1
ATOM 1836 C C . THR A 1 239 ? 23.282 3.571 -5.891 1.00 93.38 239 THR A C 1
ATOM 1838 O O . THR A 1 239 ? 22.586 4.336 -5.227 1.00 93.38 239 THR A O 1
ATOM 1841 N N . GLY A 1 240 ? 24.248 2.835 -5.337 1.00 94.69 240 GLY A N 1
ATOM 1842 C CA . GLY A 1 240 ? 24.517 2.845 -3.901 1.00 94.69 240 GLY A CA 1
ATOM 1843 C C . GLY A 1 240 ? 23.307 2.356 -3.108 1.00 94.69 240 GLY A C 1
ATOM 1844 O O . GLY A 1 240 ? 22.958 1.181 -3.170 1.00 94.69 240 GLY A O 1
ATOM 1845 N N . THR A 1 241 ? 22.683 3.257 -2.354 1.00 96.12 241 THR A N 1
ATOM 1846 C CA . THR A 1 241 ? 21.528 2.972 -1.498 1.00 96.12 241 THR A CA 1
ATOM 1847 C C . THR A 1 241 ? 20.213 3.521 -2.045 1.00 96.12 241 THR A C 1
ATOM 1849 O O . THR A 1 241 ? 19.251 3.622 -1.299 1.00 96.12 241 THR A O 1
ATOM 1852 N N . SER A 1 242 ? 20.120 3.867 -3.324 1.00 95.94 242 SER A N 1
ATOM 1853 C CA . SER A 1 242 ? 18.850 4.212 -3.972 1.00 95.94 242 SER A CA 1
ATOM 1854 C C . SER A 1 242 ? 18.745 3.541 -5.336 1.00 95.94 242 SER A C 1
ATOM 1856 O O . SER A 1 242 ? 19.702 2.941 -5.836 1.00 95.94 242 SER A O 1
ATOM 1858 N N . PHE A 1 243 ? 17.565 3.603 -5.937 1.00 96.06 243 PHE A N 1
ATOM 1859 C CA . PHE A 1 243 ? 17.338 3.090 -7.271 1.00 96.06 243 PHE A CA 1
ATOM 1860 C C . PHE A 1 243 ? 16.405 3.988 -8.077 1.00 96.06 243 PHE A C 1
ATOM 1862 O O . PHE A 1 243 ? 15.680 4.839 -7.563 1.00 96.06 243 PHE A O 1
ATOM 1869 N N . VAL A 1 244 ? 16.444 3.769 -9.380 1.00 95.50 244 VAL A N 1
ATOM 1870 C CA . VAL A 1 244 ? 15.650 4.458 -10.379 1.00 95.50 244 VAL A CA 1
ATOM 1871 C C . VAL A 1 244 ? 14.999 3.412 -11.267 1.00 95.50 244 VAL A C 1
ATOM 1873 O O . VAL A 1 244 ? 15.692 2.533 -11.776 1.00 95.50 244 VAL A O 1
ATOM 1876 N N . VAL A 1 245 ? 13.690 3.529 -11.492 1.00 96.56 245 VAL A N 1
ATOM 1877 C CA . VAL A 1 245 ? 12.963 2.711 -12.469 1.00 96.56 245 VAL A CA 1
ATOM 1878 C C . VAL A 1 245 ? 12.318 3.611 -13.513 1.00 96.56 245 VAL A C 1
ATOM 1880 O O . VAL A 1 245 ? 11.507 4.474 -13.177 1.00 96.56 245 VAL A O 1
ATOM 1883 N N . SER A 1 246 ? 12.655 3.403 -14.783 1.00 96.19 246 SER A N 1
ATOM 1884 C CA . SER A 1 246 ? 11.988 4.050 -15.916 1.00 96.19 246 SER A CA 1
ATOM 1885 C C . SER A 1 246 ? 11.054 3.069 -16.604 1.00 96.19 246 SER A C 1
ATOM 1887 O O . SER A 1 246 ? 11.426 1.919 -16.834 1.00 96.19 246 SER A O 1
ATOM 1889 N N . TYR A 1 247 ? 9.844 3.506 -16.938 1.00 95.88 247 TYR A N 1
ATOM 1890 C CA . TYR A 1 247 ? 8.807 2.642 -17.501 1.00 95.88 247 TYR A CA 1
ATOM 1891 C C . TYR A 1 247 ? 7.860 3.406 -18.429 1.00 95.88 247 TYR A C 1
ATOM 1893 O O . TYR A 1 247 ? 7.753 4.628 -18.355 1.00 95.88 247 TYR A O 1
ATOM 1901 N N . LEU A 1 248 ? 7.160 2.682 -19.304 1.00 94.31 248 LEU A N 1
ATOM 1902 C CA . LEU A 1 248 ? 6.067 3.231 -20.104 1.00 94.31 248 LEU A CA 1
ATOM 1903 C C . LEU A 1 248 ? 4.751 3.154 -19.340 1.00 94.31 248 LEU A C 1
ATOM 1905 O O . LEU A 1 248 ? 4.398 2.111 -18.784 1.00 94.31 248 LEU A O 1
ATOM 1909 N N . SER A 1 249 ? 4.021 4.260 -19.360 1.00 90.69 249 SER A N 1
ATOM 1910 C CA . SER A 1 249 ? 2.731 4.424 -18.700 1.00 90.69 249 SER A CA 1
ATOM 1911 C C . SER A 1 249 ? 1.714 4.974 -19.693 1.00 90.69 249 SER A C 1
ATOM 1913 O O . SER A 1 249 ? 2.044 5.858 -20.485 1.00 90.69 249 SER A O 1
ATOM 1915 N N . ALA A 1 250 ? 0.484 4.457 -19.673 1.00 86.75 250 ALA A N 1
ATOM 1916 C CA . ALA A 1 250 ? -0.611 5.018 -20.454 1.00 86.75 250 ALA A CA 1
ATOM 1917 C C . ALA A 1 250 ? -1.008 6.360 -19.851 1.00 86.75 250 ALA A C 1
ATOM 1919 O O . ALA A 1 250 ? -1.668 6.455 -18.824 1.00 86.75 250 ALA A O 1
ATOM 1920 N N . GLY A 1 251 ? -0.604 7.420 -20.522 1.00 68.69 251 GLY A N 1
ATOM 1921 C CA . GLY A 1 251 ? -0.764 8.799 -20.123 1.00 68.69 251 GLY A CA 1
ATOM 1922 C C . GLY A 1 251 ? -2.191 9.330 -20.045 1.00 68.69 251 GLY A C 1
ATOM 1923 O O . GLY A 1 251 ? -2.332 10.549 -19.930 1.00 68.69 251 GLY A O 1
ATOM 1924 N N . HIS A 1 252 ? -3.212 8.477 -20.182 1.00 56.53 252 HIS A N 1
ATOM 1925 C CA . HIS A 1 252 ? -4.612 8.874 -20.352 1.00 56.53 252 HIS A CA 1
ATOM 1926 C C . HIS A 1 252 ? -5.659 8.115 -19.526 1.00 56.53 252 HIS A C 1
ATOM 1928 O O . HIS A 1 252 ? -6.836 8.425 -19.674 1.00 56.53 252 HIS A O 1
ATOM 1934 N N . THR A 1 253 ? -5.328 7.173 -18.641 1.00 46.72 253 THR A N 1
ATOM 1935 C CA . THR A 1 253 ? -6.393 6.393 -17.976 1.00 46.72 253 THR A CA 1
ATOM 1936 C C . THR A 1 253 ? -6.137 6.183 -16.490 1.00 46.72 253 THR A C 1
ATOM 1938 O O . THR A 1 253 ? -5.404 5.280 -16.098 1.00 46.72 253 THR A O 1
ATOM 1941 N N . GLY A 1 254 ? -6.809 7.007 -15.683 1.00 54.81 254 GLY A N 1
ATOM 1942 C CA . GLY A 1 254 ? -6.878 6.899 -14.227 1.00 54.81 254 GLY A CA 1
ATOM 1943 C C . GLY A 1 254 ? -5.846 7.774 -13.532 1.00 54.81 254 GLY A C 1
ATOM 1944 O O . GLY A 1 254 ? -4.682 7.805 -13.917 1.00 54.81 254 GLY A O 1
ATOM 1945 N N . TYR A 1 255 ? -6.279 8.494 -12.505 1.00 69.12 255 TYR A N 1
ATOM 1946 C CA . TYR A 1 255 ? -5.449 9.311 -11.631 1.00 69.12 255 TYR A CA 1
ATOM 1947 C C . TYR A 1 255 ? -4.519 8.407 -10.812 1.00 69.12 255 TYR A C 1
ATOM 1949 O O . TYR A 1 255 ? -4.704 8.274 -9.609 1.00 69.12 255 TYR A O 1
ATOM 1957 N N . MET A 1 256 ? -3.547 7.746 -11.455 1.00 79.31 256 MET A N 1
ATOM 1958 C CA . MET A 1 256 ? -2.520 6.984 -10.755 1.00 79.31 256 MET A CA 1
ATOM 1959 C C . MET A 1 256 ? -1.674 7.973 -9.967 1.00 79.31 256 MET A C 1
ATOM 1961 O O . MET A 1 256 ? -0.758 8.599 -10.494 1.00 79.31 256 MET A O 1
ATOM 1965 N N . GLN A 1 257 ? -2.031 8.155 -8.704 1.00 85.19 257 GLN A N 1
ATOM 1966 C CA . GLN A 1 257 ? -1.339 9.057 -7.808 1.00 85.19 257 GLN A CA 1
ATOM 1967 C C . GLN A 1 257 ? -0.298 8.268 -7.040 1.00 85.19 257 GLN A C 1
ATOM 1969 O O . GLN A 1 257 ? -0.615 7.277 -6.381 1.00 85.19 257 GLN A O 1
ATOM 1974 N N . THR A 1 258 ? 0.951 8.719 -7.133 1.00 90.81 258 THR A N 1
ATOM 1975 C CA . THR A 1 258 ? 2.005 8.256 -6.239 1.00 90.81 258 THR A CA 1
ATOM 1976 C C . THR A 1 258 ? 1.735 8.833 -4.856 1.00 90.81 258 THR A C 1
ATOM 1978 O O . THR A 1 258 ? 1.745 10.050 -4.683 1.00 90.81 258 THR A O 1
ATOM 1981 N N . GLN A 1 259 ? 1.496 7.964 -3.884 1.00 92.56 259 GLN A N 1
ATOM 1982 C CA . GLN A 1 259 ? 1.310 8.328 -2.488 1.00 92.56 259 GLN A CA 1
ATOM 1983 C C . GLN A 1 259 ? 2.439 7.737 -1.654 1.00 92.56 259 GLN A C 1
ATOM 1985 O O . GLN A 1 259 ? 2.912 6.628 -1.916 1.00 92.56 259 GLN A O 1
ATOM 1990 N N . THR A 1 260 ? 2.847 8.492 -0.641 1.00 94.56 260 THR A N 1
ATOM 1991 C CA . THR A 1 260 ? 3.833 8.069 0.347 1.00 94.56 260 THR A CA 1
ATOM 1992 C C . THR A 1 260 ? 3.140 7.981 1.693 1.00 94.56 260 THR A C 1
ATOM 1994 O O . THR A 1 260 ? 2.531 8.949 2.141 1.00 94.56 260 THR A O 1
ATOM 1997 N N . TYR A 1 261 ? 3.243 6.826 2.335 1.00 94.56 261 TYR A N 1
ATOM 1998 C CA . TYR A 1 261 ? 2.813 6.628 3.707 1.00 94.56 261 TYR A CA 1
ATOM 1999 C C . TYR A 1 261 ? 4.031 6.379 4.591 1.00 94.56 261 TYR A C 1
ATOM 2001 O O . TYR A 1 261 ? 4.852 5.511 4.293 1.00 94.56 261 TYR A O 1
ATOM 2009 N N . GLU A 1 262 ? 4.129 7.129 5.682 1.00 95.00 262 GLU A N 1
ATOM 2010 C CA . GLU A 1 262 ? 5.127 6.935 6.728 1.00 95.00 262 GLU A CA 1
ATOM 2011 C C . GLU A 1 262 ? 4.422 6.413 7.976 1.00 95.00 262 GLU A C 1
ATOM 2013 O O . GLU A 1 262 ? 3.486 7.036 8.484 1.00 95.00 262 GLU A O 1
ATOM 2018 N N . SER A 1 263 ? 4.849 5.247 8.455 1.00 95.25 263 SER A N 1
ATOM 2019 C CA . SER A 1 263 ? 4.300 4.669 9.673 1.00 95.25 263 SER A CA 1
ATOM 2020 C C . SER A 1 263 ? 4.733 5.460 10.900 1.00 95.25 263 SER A C 1
ATOM 2022 O O . SER A 1 263 ? 5.747 6.165 10.897 1.00 95.25 263 SER A O 1
ATOM 2024 N N . GLY A 1 264 ? 4.033 5.250 12.012 1.00 92.06 264 GLY A N 1
ATOM 2025 C CA . GLY A 1 264 ? 4.583 5.641 13.298 1.00 92.06 264 GLY A CA 1
ATOM 2026 C C . GLY A 1 264 ? 5.779 4.782 13.720 1.00 92.06 264 GLY A C 1
ATOM 2027 O O . GLY A 1 264 ? 6.160 3.815 13.053 1.00 92.06 264 GLY A O 1
ATOM 2028 N N . SER A 1 265 ? 6.358 5.126 14.872 1.00 92.62 265 SER A N 1
ATOM 2029 C CA . SER A 1 265 ? 7.389 4.311 15.516 1.00 92.62 265 SER A CA 1
ATOM 2030 C C . SER A 1 265 ? 6.765 3.143 16.275 1.00 92.62 265 SER A C 1
ATOM 2032 O O . SER A 1 265 ? 5.855 3.318 17.088 1.00 92.62 265 SER A O 1
ATOM 2034 N N . PHE A 1 266 ? 7.302 1.956 16.038 1.00 92.31 266 PHE A N 1
ATOM 2035 C CA . PHE A 1 266 ? 7.020 0.733 16.771 1.00 92.31 266 PHE A CA 1
ATOM 2036 C C . PHE A 1 266 ? 8.030 0.558 17.913 1.00 92.31 266 PHE A C 1
ATOM 2038 O O . PHE A 1 266 ? 9.091 1.187 17.939 1.00 92.31 266 PHE A O 1
ATOM 2045 N N . VAL A 1 267 ? 7.712 -0.324 18.862 1.00 90.81 267 VAL A N 1
ATOM 2046 C CA . VAL A 1 267 ? 8.641 -0.688 19.947 1.00 90.81 267 VAL A CA 1
ATOM 2047 C C . VAL A 1 267 ? 9.798 -1.528 19.401 1.00 90.81 267 VAL A C 1
ATOM 2049 O O . VAL A 1 267 ? 10.948 -1.328 19.781 1.00 90.81 267 VAL A O 1
ATOM 2052 N N . PHE A 1 268 ? 9.502 -2.435 18.465 1.00 93.69 268 PHE A N 1
ATOM 2053 C CA . PHE A 1 268 ? 10.477 -3.345 17.877 1.00 93.69 268 PHE A CA 1
ATOM 2054 C C . PHE A 1 268 ? 10.517 -3.215 16.353 1.00 93.69 268 PHE A C 1
ATOM 2056 O O . PHE A 1 268 ? 9.484 -3.115 15.689 1.00 93.69 268 PHE A O 1
ATOM 2063 N N . ALA A 1 269 ? 11.720 -3.301 15.780 1.00 93.94 269 ALA A N 1
ATOM 2064 C CA . ALA A 1 269 ? 11.916 -3.298 14.329 1.00 93.94 269 ALA A CA 1
ATOM 2065 C C . ALA A 1 269 ? 11.220 -4.487 13.639 1.00 93.94 269 ALA A C 1
ATOM 2067 O O . ALA A 1 269 ? 10.750 -4.365 12.510 1.00 93.94 269 ALA A O 1
ATOM 2068 N N . SER A 1 270 ? 11.102 -5.631 14.325 1.00 95.31 270 SER A N 1
ATOM 2069 C CA . SER A 1 270 ? 10.360 -6.799 13.834 1.00 95.31 270 SER A CA 1
ATOM 2070 C C . SER A 1 270 ? 8.865 -6.520 13.672 1.00 95.31 270 SER A C 1
ATOM 2072 O O . SER A 1 270 ? 8.257 -7.004 12.718 1.00 95.31 270 SER A O 1
ATOM 2074 N N . ASP A 1 271 ? 8.277 -5.714 14.559 1.00 93.81 271 ASP A N 1
ATOM 2075 C CA . ASP A 1 271 ? 6.867 -5.325 14.469 1.00 93.81 271 ASP A CA 1
ATOM 2076 C C . ASP A 1 271 ? 6.636 -4.329 13.342 1.00 93.81 271 ASP A C 1
ATOM 2078 O O . ASP A 1 271 ? 5.704 -4.512 12.561 1.00 93.81 271 ASP A O 1
ATOM 2082 N N . ALA A 1 272 ? 7.528 -3.342 13.203 1.00 95.00 272 ALA A N 1
ATOM 2083 C CA . ALA A 1 272 ? 7.516 -2.425 12.068 1.00 95.00 272 ALA A CA 1
ATOM 2084 C C . ALA A 1 272 ? 7.623 -3.192 10.744 1.00 95.00 272 ALA A C 1
ATOM 2086 O O . ALA A 1 272 ? 6.844 -2.956 9.826 1.00 95.00 272 ALA A O 1
ATOM 2087 N N . ARG A 1 273 ? 8.531 -4.175 10.661 1.00 96.00 273 ARG A N 1
ATOM 2088 C CA . ARG A 1 273 ? 8.699 -5.007 9.466 1.00 96.00 273 ARG A CA 1
ATOM 2089 C C . ARG A 1 273 ? 7.443 -5.813 9.139 1.00 96.00 273 ARG A C 1
ATOM 2091 O O . ARG A 1 273 ? 6.992 -5.785 7.998 1.00 96.00 273 ARG A O 1
ATOM 2098 N N . ARG A 1 274 ? 6.866 -6.496 10.130 1.00 95.62 274 ARG A N 1
ATOM 2099 C CA . ARG A 1 274 ? 5.617 -7.248 9.959 1.00 95.62 274 ARG A CA 1
ATOM 2100 C C . ARG A 1 274 ? 4.471 -6.331 9.528 1.00 95.62 274 ARG A C 1
ATOM 2102 O O . ARG A 1 274 ? 3.769 -6.663 8.581 1.00 95.62 274 ARG A O 1
ATOM 2109 N N . SER A 1 275 ? 4.311 -5.173 10.174 1.00 95.56 275 SER A N 1
ATOM 2110 C CA . SER A 1 275 ? 3.281 -4.198 9.801 1.00 95.56 275 SER A CA 1
ATOM 2111 C C . SER A 1 275 ? 3.485 -3.672 8.382 1.00 95.56 275 SER A C 1
ATOM 2113 O O . SER A 1 275 ? 2.505 -3.542 7.662 1.00 95.56 275 SER A O 1
ATOM 2115 N N . MET A 1 276 ? 4.726 -3.405 7.967 1.00 96.88 276 MET A N 1
ATOM 2116 C CA . MET A 1 276 ? 5.055 -2.979 6.605 1.00 96.88 276 MET A CA 1
ATOM 2117 C C . MET A 1 276 ? 4.645 -4.032 5.572 1.00 96.88 276 MET A C 1
ATOM 2119 O O . MET A 1 276 ? 4.048 -3.695 4.552 1.00 96.88 276 MET A O 1
ATOM 2123 N N . ASP A 1 277 ? 4.960 -5.304 5.831 1.00 96.31 277 ASP A N 1
ATOM 2124 C CA . ASP A 1 277 ? 4.634 -6.404 4.922 1.00 96.31 277 ASP A CA 1
ATOM 2125 C C . ASP A 1 277 ? 3.106 -6.659 4.876 1.00 96.31 277 ASP A C 1
ATOM 2127 O O . ASP A 1 277 ? 2.559 -6.854 3.789 1.00 96.31 277 ASP A O 1
ATOM 2131 N N . GLU A 1 278 ? 2.394 -6.563 6.010 1.00 95.50 278 GLU A N 1
ATOM 2132 C CA . GLU A 1 278 ? 0.918 -6.613 6.069 1.00 95.50 278 GLU A CA 1
ATOM 2133 C C . GLU A 1 278 ? 0.269 -5.455 5.290 1.00 95.50 278 GLU A C 1
ATOM 2135 O O . GLU A 1 278 ? -0.642 -5.678 4.491 1.00 95.50 278 GLU A O 1
ATOM 2140 N N . ALA A 1 279 ? 0.756 -4.227 5.484 1.00 96.00 279 ALA A N 1
ATOM 2141 C CA . ALA A 1 279 ? 0.256 -3.026 4.819 1.00 96.00 279 ALA A CA 1
ATOM 2142 C C . ALA A 1 279 ? 0.475 -3.074 3.304 1.00 96.00 279 ALA A C 1
ATOM 2144 O O . ALA A 1 279 ? -0.433 -2.778 2.529 1.00 96.00 279 ALA A O 1
ATOM 2145 N N . ALA A 1 280 ? 1.667 -3.496 2.872 1.00 95.56 280 ALA A N 1
ATOM 2146 C CA . ALA A 1 280 ? 1.979 -3.669 1.461 1.00 95.56 280 ALA A CA 1
ATOM 2147 C C . ALA A 1 280 ? 1.087 -4.735 0.812 1.00 95.56 280 ALA A C 1
ATOM 2149 O O . ALA A 1 280 ? 0.570 -4.508 -0.281 1.00 95.56 280 ALA A O 1
ATOM 2150 N N . ALA A 1 281 ? 0.853 -5.865 1.487 1.00 95.06 281 ALA A N 1
ATOM 2151 C CA . ALA A 1 281 ? -0.055 -6.897 0.993 1.00 95.06 281 ALA A CA 1
ATOM 2152 C C . ALA A 1 281 ? -1.505 -6.390 0.895 1.00 95.06 281 ALA A C 1
ATOM 2154 O O . ALA A 1 281 ? -2.185 -6.663 -0.094 1.00 95.06 281 ALA A O 1
ATOM 2155 N N . ALA A 1 282 ? -1.971 -5.614 1.879 1.00 93.56 282 ALA A N 1
ATOM 2156 C CA . ALA A 1 282 ? -3.307 -5.024 1.866 1.00 93.56 282 ALA A CA 1
ATOM 2157 C C . ALA A 1 282 ? -3.475 -4.002 0.724 1.00 93.56 282 ALA A C 1
ATOM 2159 O O . ALA A 1 282 ? -4.476 -4.034 0.008 1.00 93.56 282 ALA A O 1
ATOM 2160 N N . LEU A 1 283 ? -2.469 -3.150 0.501 1.00 94.56 283 LEU A N 1
ATOM 2161 C CA . LEU A 1 283 ? -2.409 -2.214 -0.626 1.00 94.56 283 LEU A CA 1
ATOM 2162 C C . LEU A 1 283 ? -2.444 -2.943 -1.974 1.00 94.56 283 LEU A C 1
ATOM 2164 O O . LEU A 1 283 ? -3.245 -2.599 -2.843 1.00 94.56 283 LEU A O 1
ATOM 2168 N N . GLN A 1 284 ? -1.624 -3.982 -2.144 1.00 93.00 284 GLN A N 1
ATOM 2169 C CA . GLN A 1 284 ? -1.618 -4.803 -3.359 1.00 93.00 284 GLN A CA 1
ATOM 2170 C C . GLN A 1 284 ? -2.967 -5.492 -3.589 1.00 93.00 284 GLN A C 1
ATOM 2172 O O . GLN A 1 284 ? -3.464 -5.499 -4.714 1.00 93.00 284 GLN A O 1
ATOM 2177 N N . GLY A 1 285 ? -3.597 -6.014 -2.531 1.00 91.94 285 GLY A N 1
ATOM 2178 C CA . GLY A 1 285 ? -4.942 -6.594 -2.588 1.00 91.94 285 GLY A CA 1
ATOM 2179 C C . GLY A 1 285 ? -6.023 -5.593 -3.011 1.00 91.94 285 GLY A C 1
ATOM 2180 O O . GLY A 1 285 ? -7.018 -5.985 -3.615 1.00 91.94 285 GLY A O 1
ATOM 2181 N N . ALA A 1 286 ? -5.804 -4.300 -2.762 1.00 90.50 286 ALA A N 1
ATOM 2182 C CA . ALA A 1 286 ? -6.651 -3.206 -3.234 1.00 90.50 286 ALA A CA 1
ATOM 2183 C C . ALA A 1 286 ? -6.278 -2.684 -4.637 1.00 90.50 286 ALA A C 1
ATOM 2185 O O . ALA A 1 286 ? -6.849 -1.694 -5.095 1.00 90.50 286 ALA A O 1
ATOM 2186 N N . GLY A 1 287 ? -5.338 -3.336 -5.331 1.00 91.00 287 GLY A N 1
ATOM 2187 C CA . GLY A 1 287 ? -4.901 -2.962 -6.678 1.00 91.00 287 GLY A CA 1
ATOM 2188 C C . GLY A 1 287 ? -3.837 -1.862 -6.721 1.00 91.00 287 GLY A C 1
ATOM 2189 O O . GLY A 1 287 ? -3.587 -1.306 -7.789 1.00 91.00 287 GLY A O 1
ATOM 2190 N N . ALA A 1 288 ? -3.205 -1.530 -5.592 1.00 93.19 288 ALA A N 1
ATOM 2191 C CA . ALA A 1 288 ? -2.094 -0.586 -5.577 1.00 93.19 288 ALA A CA 1
ATOM 2192 C C . ALA A 1 288 ? -0.822 -1.200 -6.183 1.00 93.19 288 ALA A C 1
ATOM 2194 O O . ALA A 1 288 ? -0.492 -2.368 -5.959 1.00 93.19 288 ALA A O 1
ATOM 2195 N N . ILE A 1 289 ? -0.054 -0.376 -6.894 1.00 92.69 289 ILE A N 1
ATOM 2196 C CA . ILE A 1 289 ? 1.275 -0.735 -7.394 1.00 92.69 289 ILE A CA 1
ATOM 2197 C C . ILE A 1 289 ? 2.299 -0.320 -6.349 1.00 92.69 289 ILE A C 1
ATOM 2199 O O . ILE A 1 289 ? 2.544 0.870 -6.163 1.00 92.69 289 ILE A O 1
ATOM 2203 N N . MET A 1 290 ? 2.905 -1.293 -5.676 1.00 96.50 290 MET A N 1
ATOM 2204 C CA . MET A 1 290 ? 3.967 -1.020 -4.709 1.00 96.50 290 MET A CA 1
ATOM 2205 C C . MET A 1 290 ? 5.243 -0.595 -5.430 1.00 96.50 290 MET A C 1
ATOM 2207 O O . MET A 1 290 ? 5.814 -1.374 -6.190 1.00 96.50 290 MET A O 1
ATOM 2211 N N . LEU A 1 291 ? 5.682 0.637 -5.180 1.00 95.00 291 LEU A N 1
ATOM 2212 C CA . LEU A 1 291 ? 6.900 1.201 -5.758 1.00 95.00 291 LEU A CA 1
ATOM 2213 C C . LEU A 1 291 ? 8.099 1.058 -4.818 1.00 95.00 291 LEU A C 1
ATOM 2215 O O . LEU A 1 291 ? 9.199 0.759 -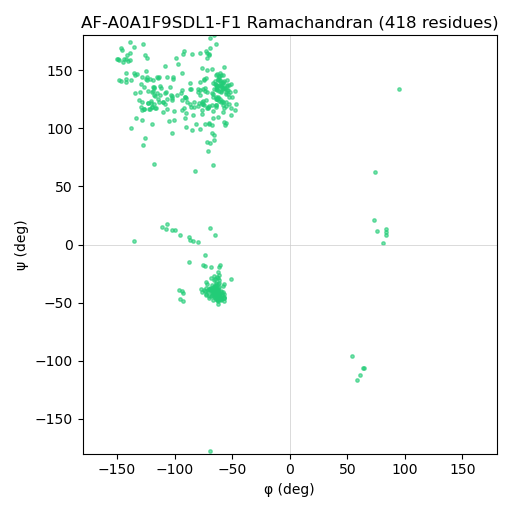5.272 1.00 95.00 291 LEU A O 1
ATOM 2219 N N . GLU A 1 292 ? 7.890 1.249 -3.516 1.00 95.94 292 GLU A N 1
ATOM 2220 C CA . GLU A 1 292 ? 8.937 1.156 -2.499 1.00 95.94 292 GLU A CA 1
ATOM 2221 C C . GLU A 1 292 ? 8.368 0.647 -1.172 1.00 95.94 292 GLU A C 1
ATOM 2223 O O . GLU A 1 292 ? 7.270 1.020 -0.755 1.00 95.94 292 GLU A O 1
ATOM 2228 N N . LYS A 1 293 ? 9.165 -0.188 -0.497 1.00 96.81 293 LYS A N 1
ATOM 2229 C CA . LYS A 1 293 ? 9.003 -0.570 0.907 1.00 96.81 293 LYS A CA 1
ATOM 2230 C C . LYS A 1 293 ? 10.336 -0.355 1.600 1.00 96.81 293 LYS A C 1
ATOM 2232 O O . LYS A 1 293 ? 11.324 -1.003 1.243 1.00 96.81 293 LYS A O 1
ATOM 2237 N N . ARG A 1 294 ? 10.376 0.528 2.588 1.00 95.69 294 ARG A N 1
ATOM 2238 C CA . ARG A 1 294 ? 11.616 0.885 3.274 1.00 95.69 294 ARG A CA 1
ATOM 2239 C C . ARG A 1 294 ? 11.427 0.828 4.776 1.00 95.69 294 ARG A C 1
ATOM 2241 O O . ARG A 1 294 ? 10.556 1.499 5.309 1.00 95.69 294 ARG A O 1
ATOM 2248 N N . LEU A 1 295 ? 12.262 0.046 5.452 1.00 95.38 295 LEU A N 1
ATOM 2249 C CA . LEU A 1 295 ? 12.307 -0.024 6.910 1.00 95.38 295 LEU A CA 1
ATOM 2250 C C . LEU A 1 295 ? 13.388 0.938 7.421 1.00 95.38 295 LEU A C 1
ATOM 2252 O O . LEU A 1 295 ? 14.519 0.904 6.940 1.00 95.38 295 LEU A O 1
ATOM 2256 N N . ALA A 1 296 ? 13.052 1.775 8.397 1.00 94.00 296 ALA A N 1
ATOM 2257 C CA . ALA A 1 296 ? 13.952 2.737 9.022 1.00 94.00 296 ALA A CA 1
ATOM 2258 C C . ALA A 1 296 ? 13.918 2.554 10.547 1.00 94.00 296 ALA A C 1
ATOM 2260 O O . ALA A 1 296 ? 13.154 3.196 11.264 1.00 94.00 296 ALA A O 1
ATOM 2261 N N . GLY A 1 297 ? 14.739 1.634 11.057 1.00 94.88 297 GLY A N 1
ATOM 2262 C CA . GLY A 1 297 ? 14.753 1.298 12.481 1.00 94.88 297 GLY A CA 1
ATOM 2263 C C . GLY A 1 297 ? 13.424 0.683 12.920 1.00 94.88 297 GLY A C 1
ATOM 2264 O O . GLY A 1 297 ? 13.144 -0.470 12.597 1.00 94.88 297 GLY A O 1
ATOM 2265 N N . THR A 1 298 ? 12.619 1.446 13.660 1.00 95.75 298 THR A N 1
ATOM 2266 C CA . THR A 1 298 ? 11.301 1.011 14.139 1.00 95.75 298 THR A CA 1
ATOM 2267 C C . THR A 1 298 ? 10.131 1.677 13.426 1.00 95.75 298 THR A C 1
ATOM 2269 O O . THR A 1 298 ? 9.013 1.550 13.899 1.00 95.75 298 THR A O 1
ATOM 2272 N N . SER A 1 299 ? 10.334 2.353 12.300 1.00 95.81 299 SER A N 1
ATOM 2273 C CA . SER A 1 299 ? 9.255 2.818 11.419 1.00 95.81 299 SER A CA 1
ATOM 2274 C C . SER A 1 299 ? 9.501 2.351 9.986 1.00 95.81 299 SER A C 1
ATOM 2276 O O . SER A 1 299 ? 10.544 1.766 9.677 1.00 95.81 299 SER A O 1
ATOM 2278 N N . TYR A 1 300 ? 8.537 2.564 9.098 1.00 97.12 300 TYR A N 1
ATOM 2279 C CA . TYR A 1 300 ? 8.676 2.247 7.685 1.00 97.12 300 TYR A CA 1
ATOM 2280 C C . TYR A 1 300 ? 8.008 3.288 6.784 1.00 97.12 300 TYR A C 1
ATOM 2282 O O . TYR A 1 300 ? 7.114 4.024 7.196 1.00 97.12 300 TYR A O 1
ATOM 2290 N N . THR A 1 301 ? 8.438 3.315 5.526 1.00 96.94 301 THR A N 1
ATOM 2291 C CA . THR A 1 301 ? 7.844 4.102 4.447 1.00 96.94 301 THR A CA 1
ATOM 2292 C C . THR A 1 301 ? 7.334 3.160 3.362 1.00 96.94 301 THR A C 1
ATOM 2294 O O . THR A 1 301 ? 8.037 2.230 2.952 1.00 96.94 301 THR A O 1
ATOM 2297 N N . LEU A 1 302 ? 6.126 3.421 2.875 1.00 97.19 302 LEU A N 1
ATOM 2298 C CA . LEU A 1 302 ? 5.548 2.798 1.691 1.00 97.19 302 LEU A CA 1
ATOM 2299 C C . LEU A 1 302 ? 5.350 3.867 0.623 1.00 97.19 302 LEU A C 1
ATOM 2301 O O . LEU A 1 302 ? 4.745 4.898 0.904 1.00 97.19 302 LEU A O 1
ATOM 2305 N N . VAL A 1 303 ? 5.803 3.605 -0.600 1.00 96.62 303 VAL A N 1
ATOM 2306 C CA . VAL A 1 303 ? 5.449 4.422 -1.768 1.00 96.62 303 VAL A CA 1
ATOM 2307 C C . VAL A 1 303 ? 4.694 3.541 -2.742 1.00 96.62 303 VAL A C 1
ATOM 2309 O O . VAL A 1 303 ? 5.151 2.446 -3.080 1.00 96.62 303 VAL A O 1
ATOM 2312 N N . TYR A 1 304 ? 3.527 3.991 -3.181 1.00 95.50 304 TYR A N 1
ATOM 2313 C CA . TYR A 1 304 ? 2.644 3.194 -4.021 1.00 95.50 304 TYR A CA 1
ATOM 2314 C C . TYR A 1 304 ? 1.846 4.068 -4.986 1.00 95.50 304 TYR A C 1
ATOM 2316 O O . TYR A 1 304 ? 1.688 5.265 -4.762 1.00 95.50 304 TYR A O 1
ATOM 2324 N N . GLN A 1 305 ? 1.342 3.475 -6.069 1.00 93.00 305 GLN A N 1
ATOM 2325 C CA . GLN A 1 305 ? 0.419 4.137 -6.994 1.00 93.00 305 GLN A CA 1
ATOM 2326 C C . GLN A 1 305 ? -0.963 3.508 -6.921 1.00 93.00 305 GLN A C 1
ATOM 2328 O O . GLN A 1 305 ? -1.085 2.284 -6.952 1.00 93.00 305 GLN A O 1
ATOM 2333 N N . THR A 1 306 ? -1.998 4.339 -6.873 1.00 91.06 306 THR A N 1
ATOM 2334 C CA . THR A 1 306 ? -3.406 3.914 -6.873 1.00 91.06 306 THR A CA 1
ATOM 2335 C C . THR A 1 306 ? -4.217 4.774 -7.836 1.00 91.06 306 THR A C 1
ATOM 2337 O O . THR A 1 306 ? -3.893 5.949 -7.988 1.00 91.06 306 THR A O 1
ATOM 2340 N N . PRO A 1 307 ? -5.265 4.226 -8.482 1.00 84.50 307 PRO A N 1
ATOM 2341 C CA . PRO A 1 307 ? -6.071 4.965 -9.462 1.00 84.50 307 PRO A CA 1
ATOM 2342 C C . PRO A 1 307 ? -7.008 6.010 -8.837 1.00 84.50 307 PRO A C 1
ATOM 2344 O O . PRO A 1 307 ? -7.617 6.796 -9.564 1.00 84.50 307 PRO A O 1
ATOM 2347 N N . TYR A 1 308 ? -7.136 6.004 -7.509 1.00 83.06 308 TYR A N 1
ATOM 2348 C CA . TYR A 1 308 ? -7.972 6.912 -6.736 1.00 83.06 308 TYR A CA 1
ATOM 2349 C C . TYR A 1 308 ? -7.112 7.599 -5.682 1.00 83.06 308 TYR A C 1
ATOM 2351 O O . TYR A 1 308 ? -6.248 6.960 -5.080 1.00 83.06 308 TYR A O 1
ATOM 2359 N N . LEU A 1 309 ? -7.381 8.878 -5.419 1.00 79.94 309 LEU A N 1
ATOM 2360 C CA . LEU A 1 309 ? -6.832 9.533 -4.239 1.00 79.94 309 LEU A CA 1
ATOM 2361 C C . LEU A 1 309 ? -7.349 8.778 -3.012 1.00 79.94 309 LEU A C 1
ATOM 2363 O O . LEU A 1 309 ? -8.553 8.575 -2.861 1.00 79.94 309 LEU A O 1
ATOM 2367 N N . MET A 1 310 ? -6.427 8.334 -2.166 1.00 84.88 310 MET A N 1
ATOM 2368 C CA . MET A 1 310 ? -6.771 7.704 -0.904 1.00 84.88 310 MET A CA 1
ATOM 2369 C C . MET A 1 310 ? -6.445 8.680 0.216 1.00 84.88 310 MET A C 1
ATOM 2371 O O . MET A 1 310 ? -5.362 9.258 0.256 1.00 84.88 310 MET A O 1
ATOM 2375 N N . GLU A 1 311 ? -7.384 8.879 1.127 1.00 88.00 311 GLU A N 1
ATOM 2376 C CA . GLU A 1 311 ? -7.147 9.684 2.316 1.00 88.00 311 GLU A CA 1
ATOM 2377 C C . GLU A 1 311 ? -6.655 8.776 3.437 1.00 88.00 311 GLU A C 1
ATOM 2379 O O . GLU A 1 311 ? -7.286 7.767 3.760 1.00 88.00 311 GLU A O 1
ATOM 2384 N N . THR A 1 312 ? -5.514 9.137 4.022 1.00 91.31 312 THR A N 1
ATOM 2385 C CA . THR A 1 312 ? -5.022 8.485 5.235 1.00 91.31 312 THR A CA 1
ATOM 2386 C C . THR A 1 312 ? -5.823 9.000 6.417 1.00 91.31 312 THR A C 1
ATOM 2388 O O . THR A 1 312 ? -5.754 10.179 6.757 1.00 91.31 312 THR A O 1
ATOM 2391 N N . GLN A 1 313 ? -6.564 8.108 7.061 1.00 92.06 313 GLN A N 1
ATOM 2392 C CA . GLN A 1 313 ? -7.336 8.416 8.251 1.00 92.06 313 GLN A CA 1
ATOM 2393 C C . GLN A 1 313 ? -6.772 7.684 9.452 1.00 92.06 313 GLN A C 1
ATOM 2395 O O . GLN A 1 313 ? -6.290 6.554 9.361 1.00 92.06 313 GLN A O 1
ATOM 2400 N N . ASN A 1 314 ? -6.838 8.364 10.590 1.00 92.44 314 ASN A N 1
ATOM 2401 C CA . ASN A 1 314 ? -6.317 7.863 11.839 1.00 92.44 314 ASN A CA 1
ATOM 2402 C C . ASN A 1 314 ? -7.452 7.700 12.852 1.00 92.44 314 ASN A C 1
ATOM 2404 O O . ASN A 1 314 ? -8.082 8.681 13.250 1.00 92.44 314 ASN A O 1
ATOM 2408 N N . TYR A 1 315 ? -7.678 6.466 13.288 1.00 91.19 315 TYR A N 1
ATOM 2409 C CA . TYR A 1 315 ? -8.558 6.156 14.399 1.00 91.19 315 TYR A CA 1
ATOM 2410 C C . TYR A 1 315 ? -7.745 5.895 15.667 1.00 91.19 315 TYR A C 1
ATOM 2412 O O . TYR A 1 315 ? -7.003 4.917 15.747 1.00 91.19 315 TYR A O 1
ATOM 2420 N N . ALA A 1 316 ? -7.903 6.755 16.672 1.00 91.12 316 ALA A N 1
ATOM 2421 C CA . ALA A 1 316 ? -7.356 6.546 18.008 1.00 91.12 316 ALA A CA 1
ATOM 2422 C C . ALA A 1 316 ? -8.472 6.104 18.957 1.00 91.12 316 ALA A C 1
ATOM 2424 O O . ALA A 1 316 ? -9.512 6.760 19.042 1.00 91.12 316 ALA A O 1
ATOM 2425 N N . SER A 1 317 ? -8.246 5.003 19.668 1.00 91.88 317 SER A N 1
ATOM 2426 C CA . SER A 1 317 ? -9.228 4.465 20.602 1.00 91.88 317 SER A CA 1
ATOM 2427 C C . SER A 1 317 ? -9.354 5.302 21.874 1.00 91.88 317 SER A C 1
ATOM 2429 O O . SER A 1 317 ? -8.470 6.093 22.219 1.00 91.88 317 SER A O 1
ATOM 2431 N N . GLY A 1 318 ? -10.409 5.042 22.648 1.00 87.38 318 GLY A N 1
ATOM 2432 C CA . GLY A 1 318 ? -10.434 5.422 24.058 1.00 87.38 318 GLY A CA 1
ATOM 2433 C C . GLY A 1 318 ? -9.362 4.694 24.883 1.00 87.38 318 GLY A C 1
ATOM 2434 O O . GLY A 1 318 ? -8.686 3.778 24.405 1.00 87.38 318 GLY A O 1
ATOM 2435 N N . SER A 1 319 ? -9.208 5.102 26.146 1.00 88.25 319 SER A N 1
ATOM 2436 C CA . SER A 1 319 ? -8.417 4.348 27.127 1.00 88.25 319 SER A CA 1
ATOM 2437 C C . SER A 1 319 ? -9.220 3.163 27.648 1.00 88.25 319 SER A C 1
ATOM 2439 O O . SER A 1 319 ? -10.385 3.308 28.020 1.00 88.25 319 SER A O 1
ATOM 2441 N N . PHE A 1 320 ? -8.581 2.001 27.685 1.00 89.06 320 PHE A N 1
ATOM 2442 C CA . PHE A 1 320 ? -9.103 0.790 28.304 1.00 89.06 320 PHE A CA 1
ATOM 2443 C C . PHE A 1 320 ? -8.504 0.617 29.704 1.00 89.06 320 PHE A C 1
ATOM 2445 O O . PHE A 1 320 ? -7.455 1.176 30.030 1.00 89.06 320 PHE A O 1
ATOM 2452 N N . VAL A 1 321 ? -9.163 -0.182 30.544 1.00 87.88 321 VAL A N 1
ATOM 2453 C CA . VAL A 1 321 ? -8.626 -0.541 31.868 1.00 87.88 321 VAL A CA 1
ATOM 2454 C C . VAL A 1 321 ? -7.487 -1.553 31.725 1.00 87.88 321 VAL A C 1
ATOM 2456 O O . VAL A 1 321 ? -6.471 -1.449 32.407 1.00 87.88 321 VAL A O 1
ATOM 2459 N N . PHE A 1 322 ? -7.628 -2.501 30.794 1.00 90.56 322 PHE A N 1
ATOM 2460 C CA . PHE A 1 322 ? -6.662 -3.571 30.562 1.00 90.56 322 PHE A CA 1
ATOM 2461 C C . PHE A 1 322 ? -6.137 -3.550 29.125 1.00 90.56 322 PHE A C 1
ATOM 2463 O O . PHE A 1 322 ? -6.879 -3.315 28.169 1.00 90.56 322 PHE A O 1
ATOM 2470 N N . SER A 1 323 ? -4.850 -3.857 28.956 1.00 91.19 323 SER A N 1
ATOM 2471 C CA . SER A 1 323 ? -4.216 -3.956 27.634 1.00 91.19 323 SER A CA 1
ATOM 2472 C C . SER A 1 323 ? -4.791 -5.100 26.791 1.00 91.19 323 SER A C 1
ATOM 2474 O O . SER A 1 323 ? -4.860 -4.988 25.568 1.00 91.19 323 SER A O 1
ATOM 2476 N N . SER A 1 324 ? -5.265 -6.177 27.426 1.00 93.31 324 SER A N 1
ATOM 2477 C CA . SER A 1 324 ? -5.969 -7.280 26.761 1.00 93.31 324 SER A CA 1
ATOM 2478 C C . SER A 1 324 ? -7.282 -6.827 26.121 1.00 93.31 324 SER A C 1
ATOM 2480 O O . SER A 1 324 ? -7.591 -7.240 25.004 1.00 93.31 324 SER A O 1
ATOM 2482 N N . ASP A 1 325 ? -8.028 -5.943 26.787 1.00 90.62 325 ASP A N 1
ATOM 2483 C CA . ASP A 1 325 ? -9.269 -5.385 26.246 1.00 90.62 325 ASP A CA 1
ATOM 2484 C C . ASP A 1 325 ? -8.989 -4.415 25.099 1.00 90.62 325 ASP A C 1
ATOM 2486 O O . ASP A 1 325 ? -9.659 -4.488 24.069 1.00 90.62 325 ASP A O 1
ATOM 2490 N N . ALA A 1 326 ? -7.957 -3.573 25.233 1.00 92.25 326 ALA A N 1
ATOM 2491 C CA . ALA A 1 326 ? -7.494 -2.715 24.146 1.00 92.25 326 ALA A CA 1
ATOM 2492 C C . ALA A 1 326 ? -7.074 -3.541 22.920 1.00 92.25 326 ALA A C 1
ATOM 2494 O O . ALA A 1 326 ? -7.450 -3.207 21.799 1.00 92.25 326 ALA A O 1
ATOM 2495 N N . LYS A 1 327 ? -6.357 -4.658 23.114 1.00 94.50 327 LYS A N 1
ATOM 2496 C CA . LYS A 1 327 ? -5.967 -5.561 22.021 1.00 94.50 327 LYS A CA 1
ATOM 2497 C C . LYS A 1 327 ? -7.171 -6.223 21.353 1.00 94.50 327 LYS A C 1
ATOM 2499 O O . LYS A 1 327 ? -7.229 -6.248 20.128 1.00 94.50 327 LYS A O 1
ATOM 2504 N N . ARG A 1 328 ? -8.130 -6.737 22.134 1.00 94.31 328 ARG A N 1
ATOM 2505 C CA . ARG A 1 328 ? -9.365 -7.321 21.588 1.00 94.31 328 ARG A CA 1
ATOM 2506 C C . ARG A 1 328 ? -10.154 -6.280 20.790 1.00 94.31 328 ARG A C 1
ATOM 2508 O O . ARG A 1 328 ? -10.575 -6.565 19.677 1.00 94.31 328 ARG A O 1
ATOM 2515 N N . SER A 1 329 ? -10.296 -5.069 21.329 1.00 93.62 329 SER A N 1
ATOM 2516 C CA . SER A 1 329 ? -10.985 -3.965 20.655 1.00 93.62 329 SER A CA 1
ATOM 2517 C C . SER A 1 329 ? -10.267 -3.526 19.373 1.00 93.62 329 SER A C 1
ATOM 2519 O O . SER A 1 329 ? -10.923 -3.327 18.356 1.00 93.62 329 SER A O 1
ATOM 2521 N N . LEU A 1 330 ? -8.929 -3.473 19.369 1.00 95.44 330 LEU A N 1
ATOM 2522 C CA . LEU A 1 330 ? -8.127 -3.235 18.163 1.00 95.44 330 LEU A CA 1
ATOM 2523 C C . LEU A 1 330 ? -8.423 -4.272 17.069 1.00 95.44 330 LEU A C 1
ATOM 2525 O O . LEU A 1 330 ? -8.609 -3.903 15.910 1.00 95.44 330 LEU A O 1
ATOM 2529 N N . ASP A 1 331 ? -8.474 -5.557 17.426 1.00 95.94 331 ASP A N 1
ATOM 2530 C CA . ASP A 1 331 ? -8.754 -6.632 16.468 1.00 95.94 331 ASP A CA 1
ATOM 2531 C C . ASP A 1 331 ? -10.193 -6.561 15.935 1.00 95.94 331 ASP A C 1
ATOM 2533 O O . ASP A 1 331 ? -10.411 -6.718 14.733 1.00 95.94 331 ASP A O 1
ATOM 2537 N N . GLU A 1 332 ? -11.170 -6.276 16.802 1.00 94.56 332 GLU A N 1
ATOM 2538 C CA . GLU A 1 332 ? -12.574 -6.083 16.419 1.00 94.56 332 GLU A CA 1
ATOM 2539 C C . GLU A 1 332 ? -12.745 -4.884 15.472 1.00 94.56 332 GLU A C 1
ATOM 2541 O O . GLU A 1 332 ? -13.386 -5.017 14.426 1.00 94.56 332 GLU A O 1
ATOM 2546 N N . ALA A 1 333 ? -12.126 -3.744 15.795 1.00 95.00 333 ALA A N 1
ATOM 2547 C CA . ALA A 1 333 ? -12.148 -2.530 14.984 1.00 95.00 333 ALA A CA 1
ATOM 2548 C C . ALA A 1 333 ? -11.477 -2.747 13.620 1.00 95.00 333 ALA A C 1
ATOM 2550 O O . ALA A 1 333 ? -12.030 -2.378 12.581 1.00 95.00 333 ALA A O 1
ATOM 2551 N N . ALA A 1 334 ? -10.313 -3.404 13.599 1.00 95.50 334 ALA A N 1
ATOM 2552 C CA . ALA A 1 334 ? -9.623 -3.752 12.362 1.00 95.50 334 ALA A CA 1
ATOM 2553 C C . ALA A 1 334 ? -10.470 -4.697 11.494 1.00 95.50 334 ALA A C 1
ATOM 2555 O O . ALA A 1 334 ? -10.632 -4.464 10.297 1.00 95.50 334 ALA A O 1
ATOM 2556 N N . ALA A 1 335 ? -11.080 -5.723 12.093 1.00 95.62 335 ALA A N 1
ATOM 2557 C CA . ALA A 1 335 ? -11.968 -6.635 11.379 1.00 95.62 335 ALA A CA 1
ATOM 2558 C C . ALA A 1 335 ? -13.246 -5.944 10.873 1.00 95.62 335 ALA A C 1
ATOM 2560 O O . ALA A 1 335 ? -13.813 -6.364 9.863 1.00 95.62 335 ALA A O 1
ATOM 2561 N N . ALA A 1 336 ? -13.739 -4.914 11.567 1.00 93.62 336 ALA A N 1
ATOM 2562 C CA . ALA A 1 336 ? -14.872 -4.107 11.122 1.00 93.62 336 ALA A CA 1
ATOM 2563 C C . ALA A 1 336 ? -14.505 -3.238 9.910 1.00 93.62 336 ALA A C 1
ATOM 2565 O O . ALA A 1 336 ? -15.228 -3.252 8.915 1.00 93.62 336 ALA A O 1
ATOM 2566 N N . LEU A 1 337 ? -13.351 -2.563 9.945 1.00 94.38 337 LEU A N 1
ATOM 2567 C CA . LEU A 1 337 ? -12.841 -1.766 8.823 1.00 94.38 337 LEU A CA 1
ATOM 2568 C C . LEU A 1 337 ? -12.555 -2.630 7.586 1.00 94.38 337 LEU A C 1
ATOM 2570 O O . LEU A 1 337 ? -12.942 -2.257 6.485 1.00 94.38 337 LEU A O 1
ATOM 2574 N N . GLN A 1 338 ? -11.951 -3.810 7.757 1.00 93.81 338 GLN A N 1
ATOM 2575 C CA . GLN A 1 338 ? -11.656 -4.738 6.652 1.00 93.81 338 GLN A CA 1
ATOM 2576 C C . GLN A 1 338 ? -12.905 -5.257 5.927 1.00 93.81 338 GLN A C 1
ATOM 2578 O O . GLN A 1 338 ? -12.816 -5.661 4.769 1.00 93.81 338 GLN A O 1
ATOM 2583 N N . ARG A 1 339 ? -14.071 -5.258 6.586 1.00 93.75 339 ARG A N 1
ATOM 2584 C CA . ARG A 1 339 ? -15.347 -5.636 5.959 1.00 93.75 339 ARG A CA 1
ATOM 2585 C C . ARG A 1 339 ? -15.896 -4.551 5.033 1.00 93.75 339 ARG A C 1
ATOM 2587 O O . ARG A 1 339 ? -16.755 -4.852 4.206 1.00 93.75 339 ARG A O 1
ATOM 2594 N N . VAL A 1 340 ? -15.415 -3.313 5.143 1.00 92.12 340 VAL A N 1
ATOM 2595 C CA . VAL A 1 340 ? -15.840 -2.214 4.274 1.00 92.12 340 VAL A CA 1
ATOM 2596 C C . VAL A 1 340 ? -15.002 -2.213 3.003 1.00 92.12 340 VAL A C 1
ATOM 2598 O O . VAL A 1 340 ? -13.781 -2.057 3.025 1.00 92.12 340 VAL A O 1
ATOM 2601 N N . ARG A 1 341 ? -15.675 -2.391 1.865 1.00 90.56 341 ARG A N 1
ATOM 2602 C CA . ARG A 1 341 ? -15.032 -2.440 0.551 1.00 90.56 341 ARG A CA 1
ATOM 2603 C C . ARG A 1 341 ? -14.242 -1.155 0.286 1.00 90.56 341 ARG A C 1
ATOM 2605 O O . ARG A 1 341 ? -14.749 -0.059 0.471 1.00 90.56 341 ARG A O 1
ATOM 2612 N N . GLY A 1 342 ? -13.011 -1.294 -0.198 1.00 88.56 342 GLY A N 1
ATOM 2613 C CA . GLY A 1 342 ? -12.168 -0.149 -0.559 1.00 88.56 342 GLY A CA 1
ATOM 2614 C C . GLY A 1 342 ? -11.452 0.520 0.618 1.00 88.56 342 GLY A C 1
ATOM 2615 O O . GLY A 1 342 ? -10.719 1.479 0.382 1.00 88.56 342 GLY A O 1
ATOM 2616 N N . LEU A 1 343 ? -11.614 0.018 1.850 1.00 93.25 343 LEU A N 1
ATOM 2617 C CA . LEU A 1 343 ? -10.731 0.376 2.959 1.00 93.25 343 LEU A CA 1
ATOM 2618 C C . LEU A 1 343 ? -9.497 -0.523 2.986 1.00 93.25 343 LEU A C 1
ATOM 2620 O O . LEU A 1 343 ? -9.588 -1.737 2.805 1.00 93.25 343 LEU A O 1
ATOM 2624 N N . VAL A 1 344 ? -8.341 0.079 3.255 1.00 94.94 344 VAL A N 1
ATOM 2625 C CA . VAL A 1 344 ? -7.064 -0.632 3.396 1.00 94.94 344 VAL A CA 1
ATOM 2626 C C . VAL A 1 344 ? -6.440 -0.249 4.722 1.00 94.94 344 VAL A C 1
ATOM 2628 O O . VAL A 1 344 ? -6.099 0.910 4.930 1.00 94.94 344 VAL A O 1
ATOM 2631 N N . ILE A 1 345 ? -6.272 -1.208 5.629 1.00 96.19 345 ILE A N 1
ATOM 2632 C CA . ILE A 1 345 ? -5.555 -0.957 6.882 1.00 96.19 345 ILE A CA 1
ATOM 2633 C C . ILE A 1 345 ? -4.059 -0.914 6.587 1.00 96.19 345 ILE A C 1
ATOM 2635 O O . ILE A 1 345 ? -3.498 -1.886 6.086 1.00 96.19 345 ILE A O 1
ATOM 2639 N N . LEU A 1 346 ? -3.429 0.204 6.934 1.00 95.56 346 LEU A N 1
ATOM 2640 C CA . LEU A 1 346 ? -1.988 0.396 6.824 1.00 95.56 346 LEU A CA 1
ATOM 2641 C C . LEU A 1 346 ? -1.280 0.045 8.126 1.00 95.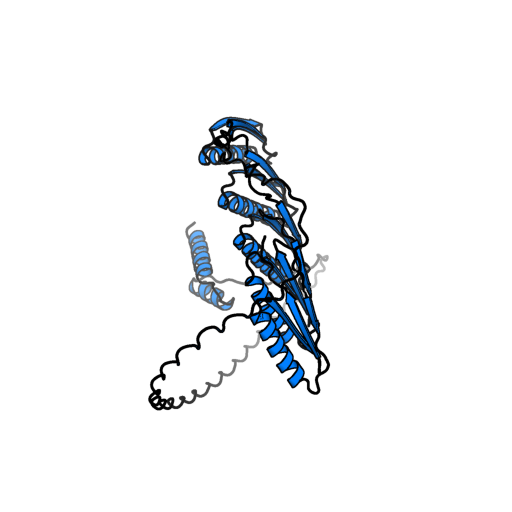56 346 LEU A C 1
ATOM 2643 O O . LEU A 1 346 ? -0.222 -0.566 8.122 1.00 95.56 346 LEU A O 1
ATOM 2647 N N . GLU A 1 347 ? -1.860 0.399 9.265 1.00 95.62 347 GLU A N 1
ATOM 2648 C CA . GLU A 1 347 ? -1.173 0.248 10.540 1.00 95.62 347 GLU A CA 1
ATOM 2649 C C . GLU A 1 347 ? -2.158 -0.082 11.653 1.00 95.62 347 GLU A C 1
ATOM 2651 O O . GLU A 1 347 ? -3.262 0.457 11.717 1.00 95.62 347 GLU A O 1
ATOM 2656 N N . LYS A 1 348 ? -1.725 -0.973 12.546 1.00 95.75 348 LYS A N 1
ATOM 2657 C CA . LYS A 1 348 ? -2.383 -1.306 13.810 1.00 95.75 348 LYS A CA 1
ATOM 2658 C C . LYS A 1 348 ? -1.328 -1.179 14.900 1.00 95.75 348 LYS A C 1
ATOM 2660 O O . LYS A 1 348 ? -0.365 -1.946 14.908 1.00 95.75 348 LYS A O 1
ATOM 2665 N N . ARG A 1 349 ? -1.499 -0.243 15.827 1.00 92.94 349 ARG A N 1
ATOM 2666 C CA . ARG A 1 349 ? -0.591 -0.065 16.966 1.00 92.94 349 ARG A CA 1
ATOM 2667 C C . ARG A 1 349 ? -1.349 -0.172 18.268 1.00 92.94 349 ARG A C 1
ATOM 2669 O O . ARG A 1 349 ? -2.366 0.485 18.438 1.00 92.94 349 ARG A O 1
ATOM 2676 N N . LEU A 1 350 ? -0.819 -0.961 19.193 1.00 92.62 350 LEU A N 1
ATOM 2677 C CA . LEU A 1 350 ? -1.273 -1.018 20.576 1.00 92.62 350 LEU A CA 1
ATOM 2678 C C . LEU A 1 350 ? -0.231 -0.315 21.452 1.00 92.62 350 LEU A C 1
ATOM 2680 O O . LEU A 1 350 ? 0.938 -0.697 21.433 1.00 92.62 350 LEU A O 1
ATOM 2684 N N . THR A 1 351 ? -0.660 0.667 22.239 1.00 91.38 351 THR A N 1
ATOM 2685 C CA . THR A 1 351 ? 0.198 1.434 23.149 1.00 91.38 351 THR A CA 1
ATOM 2686 C C . THR A 1 351 ? -0.387 1.369 24.555 1.00 91.38 351 THR A C 1
ATOM 2688 O O . THR A 1 351 ? -1.233 2.172 24.939 1.00 91.38 351 THR A O 1
ATOM 2691 N N . GLY A 1 352 ? 0.048 0.383 25.343 1.00 92.69 352 GLY A N 1
ATOM 2692 C CA . GLY A 1 352 ? -0.474 0.166 26.693 1.00 92.69 352 GLY A CA 1
ATOM 2693 C C . GLY A 1 352 ? -1.958 -0.203 26.669 1.00 92.69 352 GLY A C 1
ATOM 2694 O O . GLY A 1 352 ? -2.309 -1.327 26.313 1.00 92.69 352 GLY A O 1
ATOM 2695 N N . THR A 1 353 ? -2.817 0.737 27.059 1.00 93.50 353 THR A N 1
ATOM 2696 C CA . THR A 1 353 ? -4.274 0.563 27.096 1.00 93.50 353 THR A CA 1
ATOM 2697 C C . THR A 1 353 ? -5.020 1.391 26.052 1.00 93.50 353 THR A C 1
ATOM 2699 O O . THR A 1 353 ? -6.230 1.545 26.155 1.00 93.50 353 THR A O 1
ATOM 2702 N N . THR A 1 354 ? -4.336 1.924 25.044 1.00 93.06 354 THR A N 1
ATOM 2703 C CA . THR A 1 354 ? -4.954 2.561 23.872 1.00 93.06 354 THR A CA 1
ATOM 2704 C C . THR A 1 354 ? -4.427 1.914 22.600 1.00 93.06 354 THR A C 1
ATOM 2706 O O . THR A 1 354 ? -3.400 1.230 22.609 1.00 93.06 354 THR A O 1
ATOM 2709 N N . TYR A 1 355 ? -5.119 2.116 21.486 1.00 94.50 355 TYR A N 1
ATOM 2710 C CA . TYR A 1 355 ? -4.647 1.687 20.181 1.00 94.50 355 TYR A CA 1
ATOM 2711 C C . TYR A 1 355 ? -4.908 2.727 19.097 1.00 94.50 355 TYR A C 1
ATOM 2713 O O . TYR A 1 355 ? -5.673 3.679 19.259 1.00 94.50 355 TYR A O 1
ATOM 2721 N N . ASN A 1 356 ? -4.229 2.531 17.975 1.00 95.25 356 ASN A N 1
ATOM 2722 C CA . ASN A 1 356 ? -4.276 3.381 16.809 1.00 95.25 356 ASN A CA 1
ATOM 2723 C C . ASN A 1 356 ? -4.423 2.519 15.551 1.00 95.25 356 ASN A C 1
ATOM 2725 O O . ASN A 1 356 ? -3.665 1.561 15.381 1.00 95.25 356 ASN A O 1
ATOM 2729 N N . ILE A 1 357 ? -5.384 2.847 14.688 1.00 95.38 357 ILE A N 1
ATOM 2730 C CA . ILE A 1 357 ? -5.525 2.242 13.363 1.00 95.38 357 ILE A CA 1
ATOM 2731 C C . ILE A 1 357 ? -5.367 3.338 12.324 1.00 95.38 357 ILE A C 1
ATOM 2733 O O . ILE A 1 357 ? -6.154 4.285 12.301 1.00 95.38 357 ILE A O 1
ATOM 2737 N N . VAL A 1 358 ? -4.387 3.178 11.442 1.00 95.06 358 VAL A N 1
ATOM 2738 C CA . VAL A 1 358 ? -4.267 4.013 10.249 1.00 95.06 358 VAL A CA 1
ATOM 2739 C C . VAL A 1 358 ? -4.773 3.217 9.064 1.00 95.06 358 VAL A C 1
ATOM 2741 O O . VAL A 1 358 ? -4.356 2.077 8.842 1.00 95.06 358 VAL A O 1
ATOM 2744 N N . PHE A 1 359 ? -5.687 3.802 8.307 1.00 94.94 359 PHE A N 1
ATOM 2745 C CA . PHE A 1 359 ? -6.270 3.167 7.138 1.00 94.94 359 PHE A CA 1
ATOM 2746 C C . PHE A 1 359 ? -6.444 4.173 6.007 1.00 94.94 359 PHE A C 1
ATOM 2748 O O . PHE A 1 359 ? -6.502 5.382 6.221 1.00 94.94 359 PHE A O 1
ATOM 2755 N N . LEU A 1 360 ? -6.516 3.648 4.794 1.00 93.38 360 LEU A N 1
ATOM 2756 C CA . LEU A 1 360 ? -6.822 4.391 3.589 1.00 93.38 360 LEU A CA 1
ATOM 2757 C C . LEU A 1 360 ? -8.267 4.171 3.191 1.00 93.38 360 LEU A C 1
ATOM 2759 O O . LEU A 1 360 ? -8.790 3.060 3.291 1.00 93.38 360 LEU A O 1
ATOM 2763 N N . SER A 1 361 ? -8.869 5.224 2.665 1.00 92.12 361 SER A N 1
ATOM 2764 C CA . SER A 1 361 ? -10.225 5.225 2.133 1.00 92.12 361 SER A CA 1
ATOM 2765 C C . SER A 1 361 ? -10.299 6.098 0.889 1.00 92.12 361 SER A C 1
ATOM 2767 O O . SER A 1 361 ? -9.641 7.133 0.830 1.00 92.12 361 SER A O 1
ATOM 2769 N N . GLN A 1 362 ? -11.153 5.741 -0.067 1.00 87.19 362 GLN A N 1
ATOM 2770 C CA . GLN A 1 362 ? -11.433 6.597 -1.231 1.00 87.19 362 GLN A CA 1
ATOM 2771 C C . GLN A 1 362 ? -12.136 7.911 -0.850 1.00 87.19 362 GLN A C 1
ATOM 2773 O O . GLN A 1 362 ? -11.972 8.917 -1.532 1.00 87.19 362 GLN A O 1
ATOM 2778 N N . SER A 1 363 ? -12.885 7.903 0.255 1.00 85.50 363 SER A N 1
ATOM 2779 C CA . SER A 1 363 ? -13.612 9.061 0.775 1.00 85.50 363 SER A CA 1
ATOM 2780 C C . SER A 1 363 ? -13.390 9.185 2.272 1.00 85.50 363 SER A C 1
ATOM 2782 O O . SER A 1 363 ? -13.316 8.168 2.968 1.00 85.50 363 SER A O 1
ATOM 2784 N N . ARG A 1 364 ? -13.340 10.420 2.775 1.00 86.25 364 ARG A N 1
ATOM 2785 C CA . ARG A 1 364 ? -13.277 10.691 4.211 1.00 86.25 364 ARG A CA 1
ATOM 2786 C C . ARG A 1 364 ? -14.422 9.988 4.936 1.00 86.25 364 ARG A C 1
ATOM 2788 O O . ARG A 1 364 ? -15.579 10.122 4.543 1.00 86.25 364 ARG A O 1
ATOM 2795 N N . LEU A 1 365 ? -14.102 9.250 5.995 1.00 90.00 365 LEU A N 1
ATOM 2796 C CA . LEU A 1 365 ? -15.106 8.615 6.837 1.00 90.00 365 LEU A CA 1
ATOM 2797 C C . LEU A 1 365 ? -15.463 9.591 7.949 1.00 90.00 365 LEU A C 1
ATOM 2799 O O . LEU A 1 365 ? -14.600 10.070 8.684 1.00 90.00 365 LEU A O 1
ATOM 2803 N N . GLU A 1 366 ? -16.748 9.882 8.087 1.00 91.62 366 GLU A N 1
ATOM 2804 C CA . GLU A 1 366 ? -17.232 10.673 9.206 1.00 91.62 366 GLU A CA 1
ATOM 2805 C C . GLU A 1 366 ? -17.458 9.752 10.406 1.00 91.62 366 GLU A C 1
ATOM 2807 O O . GLU A 1 366 ? -18.457 9.036 10.497 1.00 91.62 366 GLU A O 1
ATOM 2812 N N . LEU A 1 367 ? -16.479 9.731 11.310 1.00 92.38 367 LEU A N 1
ATOM 2813 C CA . LEU A 1 367 ? -16.583 8.981 12.555 1.00 92.38 367 LEU A CA 1
ATOM 2814 C C . LEU A 1 367 ? -17.510 9.722 13.519 1.00 92.38 367 LEU A C 1
ATOM 2816 O O . LEU A 1 367 ? -17.242 10.858 13.910 1.00 92.38 367 LEU A O 1
ATOM 2820 N N . GLN A 1 368 ? -18.576 9.053 13.937 1.00 94.75 368 GLN A N 1
ATOM 2821 C CA . GLN A 1 368 ? -19.533 9.558 14.909 1.00 94.75 368 GLN A CA 1
ATOM 2822 C C . GLN A 1 368 ? -19.344 8.849 16.245 1.00 94.75 368 GLN A C 1
ATOM 2824 O O . GLN A 1 368 ? -19.034 7.657 16.312 1.00 94.75 368 GLN A O 1
ATOM 2829 N N . LYS A 1 369 ? -19.541 9.599 17.331 1.00 95.38 369 LYS A N 1
ATOM 2830 C CA . LYS A 1 369 ? -19.457 9.084 18.696 1.00 95.38 369 LYS A CA 1
ATOM 2831 C C . LYS A 1 369 ? -20.794 9.267 19.394 1.00 95.38 369 LYS A C 1
ATOM 2833 O O . LYS A 1 369 ? -21.247 10.389 19.595 1.00 95.38 369 LYS A O 1
ATOM 2838 N N . TYR A 1 370 ? -21.402 8.159 19.793 1.00 94.94 370 TYR A N 1
ATOM 2839 C CA . TYR A 1 370 ? -22.554 8.146 20.684 1.00 94.94 370 TYR A CA 1
ATOM 2840 C C . TYR A 1 370 ? -22.073 7.980 22.125 1.00 94.94 370 TYR A C 1
ATOM 2842 O O . TYR A 1 370 ? -21.239 7.116 22.395 1.00 94.94 370 TYR A O 1
ATOM 2850 N N . ALA A 1 371 ? -22.593 8.789 23.045 1.00 95.25 371 ALA A N 1
ATOM 2851 C CA . ALA A 1 371 ? -22.354 8.664 24.478 1.00 95.25 371 ALA A CA 1
ATOM 2852 C C . ALA A 1 371 ? -23.689 8.432 25.185 1.00 95.25 371 ALA A C 1
ATOM 2854 O O . ALA A 1 371 ? -24.665 9.135 24.920 1.00 95.25 371 ALA A O 1
ATOM 2855 N N . SER A 1 372 ? -23.733 7.435 26.061 1.00 95.56 372 SER A N 1
ATOM 2856 C CA . SER A 1 372 ? -24.931 7.126 26.828 1.00 95.56 372 SER A CA 1
ATOM 2857 C C . SER A 1 372 ? -25.121 8.081 28.004 1.00 95.56 372 SER A C 1
ATOM 2859 O O . SER A 1 372 ? -24.186 8.743 28.454 1.00 95.56 372 SER A O 1
ATOM 2861 N N . GLY A 1 373 ? -26.328 8.074 28.572 1.00 93.38 373 GLY A N 1
ATOM 2862 C CA . GLY A 1 373 ? -26.544 8.587 29.924 1.00 93.38 373 GLY A CA 1
ATOM 2863 C C . GLY A 1 373 ? -25.903 7.700 31.003 1.00 93.38 373 GLY A C 1
ATOM 2864 O O . GLY A 1 373 ? -25.269 6.683 30.703 1.00 93.38 373 GLY A O 1
ATOM 2865 N N . ASN A 1 374 ? -26.100 8.088 32.266 1.00 94.62 374 ASN A N 1
ATOM 2866 C CA . ASN A 1 374 ? -25.716 7.291 33.432 1.00 94.62 374 ASN A CA 1
ATOM 2867 C C . ASN A 1 374 ? -26.723 6.163 33.672 1.00 94.62 374 ASN A C 1
ATOM 2869 O O . ASN A 1 374 ? -27.919 6.421 33.802 1.00 94.62 374 ASN A O 1
ATOM 2873 N N . TYR A 1 375 ? -26.228 4.941 33.809 1.00 94.94 375 TYR A N 1
ATOM 2874 C CA . TYR A 1 375 ? -26.982 3.792 34.303 1.00 94.94 375 TYR A CA 1
ATOM 2875 C C . TYR A 1 375 ? -26.830 3.648 35.820 1.00 94.94 375 TYR A C 1
ATOM 2877 O O . TYR A 1 375 ? -25.960 4.268 36.436 1.00 94.94 375 TYR A O 1
ATOM 2885 N N . THR A 1 376 ? -27.672 2.830 36.450 1.00 94.81 376 THR A N 1
ATOM 2886 C CA . THR A 1 376 ? -27.545 2.563 37.889 1.00 94.81 376 THR A CA 1
ATOM 2887 C C . THR A 1 376 ? -26.407 1.581 38.152 1.00 94.81 376 THR A C 1
ATOM 2889 O O . THR A 1 376 ? -25.643 1.761 39.100 1.00 94.81 376 THR A O 1
ATOM 2892 N N . PHE A 1 377 ? -26.240 0.584 37.279 1.00 95.06 377 PHE A N 1
ATOM 2893 C CA . PHE A 1 377 ? -25.200 -0.434 37.411 1.00 95.06 377 PHE A CA 1
ATOM 2894 C C . PHE A 1 377 ? -24.310 -0.527 36.169 1.00 95.06 377 PHE A C 1
ATOM 2896 O O . PHE A 1 377 ? -24.752 -0.334 35.037 1.00 95.06 377 PHE A O 1
ATOM 2903 N N . ALA A 1 378 ? -23.042 -0.896 36.369 1.00 92.00 378 ALA A N 1
ATOM 2904 C CA . ALA A 1 378 ? -22.101 -1.105 35.266 1.00 92.00 378 ALA A CA 1
ATOM 2905 C C . ALA A 1 378 ? -22.540 -2.237 34.318 1.00 92.00 378 ALA A C 1
ATOM 2907 O O . ALA A 1 378 ? -22.359 -2.147 33.106 1.00 92.00 378 ALA A O 1
ATOM 2908 N N . SER A 1 379 ? -23.184 -3.278 34.854 1.00 93.81 379 SER A N 1
ATOM 2909 C CA . SER A 1 379 ? -23.762 -4.368 34.060 1.00 93.81 379 SER A CA 1
ATOM 2910 C C . SER A 1 379 ? -24.896 -3.894 33.144 1.00 93.81 379 SER A C 1
ATOM 2912 O O . SER A 1 379 ? -25.027 -4.392 32.026 1.00 93.81 379 SER A O 1
ATOM 2914 N N . GLU A 1 380 ? -25.689 -2.909 33.574 1.00 94.75 380 GLU A N 1
ATOM 2915 C CA . GLU A 1 380 ? -26.733 -2.300 32.744 1.00 94.75 380 GLU A CA 1
ATOM 2916 C C . GLU A 1 380 ? -26.130 -1.462 31.623 1.00 94.75 380 GLU A C 1
ATOM 2918 O O . GLU A 1 380 ? -26.548 -1.614 30.477 1.00 94.75 380 GLU A O 1
ATOM 2923 N N . ALA A 1 381 ? -25.111 -0.647 31.926 1.00 93.50 381 ALA A N 1
ATOM 2924 C CA . ALA A 1 381 ? -24.372 0.100 30.910 1.00 93.50 381 ALA A CA 1
ATOM 2925 C C . ALA A 1 381 ? -23.748 -0.843 29.871 1.00 93.50 381 ALA A C 1
ATOM 2927 O O . ALA A 1 381 ? -23.820 -0.578 28.674 1.00 93.50 381 ALA A O 1
ATOM 2928 N N . GLN A 1 382 ? -23.198 -1.982 30.304 1.00 92.94 382 GLN A N 1
ATOM 2929 C CA . GLN A 1 382 ? -22.630 -2.987 29.407 1.00 92.94 382 GLN A CA 1
ATOM 2930 C C . GLN A 1 382 ? -23.688 -3.652 28.516 1.00 92.94 382 GLN A C 1
ATOM 2932 O O . GLN A 1 382 ? -23.466 -3.795 27.310 1.00 92.94 382 GLN A O 1
ATOM 2937 N N . ARG A 1 383 ? -24.841 -4.040 29.080 1.00 95.31 383 ARG A N 1
ATOM 2938 C CA . ARG A 1 383 ? -25.955 -4.607 28.304 1.00 95.31 383 ARG A CA 1
ATOM 2939 C C . ARG A 1 383 ? -26.486 -3.591 27.293 1.00 95.31 383 ARG A C 1
ATOM 2941 O O . ARG A 1 383 ? -26.598 -3.915 26.114 1.00 95.31 383 ARG A O 1
ATOM 2948 N N . ALA A 1 384 ? -26.728 -2.359 27.732 1.00 95.69 384 ALA A N 1
ATOM 2949 C CA . ALA A 1 384 ? -27.213 -1.290 26.871 1.00 95.69 384 ALA A CA 1
ATOM 2950 C C . ALA A 1 384 ? -26.209 -0.936 25.762 1.00 95.69 384 ALA A C 1
ATOM 2952 O O . ALA A 1 384 ? -26.611 -0.737 24.621 1.00 95.69 384 ALA A O 1
ATOM 2953 N N . ALA A 1 385 ? -24.902 -0.939 26.044 1.00 95.69 385 ALA A N 1
ATOM 2954 C CA . ALA A 1 385 ? -23.877 -0.749 25.018 1.00 95.69 385 ALA A CA 1
ATOM 2955 C C . ALA A 1 385 ? -23.943 -1.832 23.929 1.00 95.69 385 ALA A C 1
ATOM 2957 O O . ALA A 1 385 ? -23.800 -1.530 22.743 1.00 95.69 385 ALA A O 1
ATOM 2958 N N . ALA A 1 386 ? -24.166 -3.092 24.318 1.00 94.56 386 ALA A N 1
ATOM 2959 C CA . ALA A 1 386 ? -24.303 -4.199 23.377 1.00 94.56 386 ALA A CA 1
ATOM 2960 C C . ALA A 1 386 ? -25.589 -4.089 22.538 1.00 94.56 386 ALA A C 1
ATOM 2962 O O . ALA A 1 386 ? -25.526 -4.259 21.322 1.00 94.56 386 ALA A O 1
ATOM 2963 N N . GLU A 1 387 ? -26.722 -3.759 23.165 1.00 96.88 387 GLU A N 1
ATOM 2964 C CA . GLU A 1 387 ? -28.013 -3.558 22.493 1.00 96.88 387 GLU A CA 1
ATOM 2965 C C . GLU A 1 387 ? -27.964 -2.381 21.509 1.00 96.88 387 GLU A C 1
ATOM 2967 O O . GLU A 1 387 ? -28.337 -2.537 20.347 1.00 96.88 387 GLU A O 1
ATOM 2972 N N . THR A 1 388 ? -27.425 -1.230 21.923 1.00 97.06 388 THR A N 1
ATOM 2973 C CA . THR A 1 388 ? -27.281 -0.053 21.053 1.00 97.06 388 THR A CA 1
ATOM 2974 C C . THR A 1 388 ? -26.332 -0.329 19.890 1.00 97.06 388 THR A C 1
ATOM 2976 O O . THR A 1 388 ? -26.640 0.020 18.752 1.00 97.06 388 THR A O 1
ATOM 2979 N N . ALA A 1 389 ? -25.203 -1.005 20.127 1.00 95.69 389 ALA A N 1
ATOM 2980 C CA . ALA A 1 389 ? -24.291 -1.378 19.048 1.00 95.69 389 ALA A CA 1
ATOM 2981 C C . ALA A 1 389 ? -24.938 -2.355 18.054 1.00 95.69 389 ALA A C 1
ATOM 2983 O O . ALA A 1 389 ? -24.730 -2.223 16.849 1.00 95.69 389 ALA A O 1
ATOM 2984 N N . ALA A 1 390 ? -25.738 -3.311 18.538 1.00 95.50 390 ALA A N 1
ATOM 2985 C CA . ALA A 1 390 ? -26.493 -4.222 17.683 1.00 95.50 390 ALA A CA 1
ATOM 2986 C C . ALA A 1 390 ? -27.569 -3.485 16.868 1.00 95.50 390 ALA A C 1
ATOM 2988 O O . ALA A 1 390 ? -27.736 -3.776 15.686 1.00 95.50 390 ALA A O 1
ATOM 2989 N N . ALA A 1 391 ? -28.250 -2.502 17.465 1.00 96.75 391 ALA A N 1
ATOM 2990 C CA . ALA A 1 391 ? -29.225 -1.659 16.775 1.00 96.75 391 ALA A CA 1
ATOM 2991 C C . ALA A 1 391 ? -28.578 -0.775 15.695 1.00 96.75 391 ALA A C 1
ATOM 2993 O O . ALA A 1 391 ? -29.111 -0.642 14.601 1.00 96.75 391 ALA A O 1
ATOM 2994 N N . PHE A 1 392 ? -27.402 -0.205 15.957 1.00 96.81 392 PHE A N 1
ATOM 2995 C CA . PHE A 1 392 ? -26.649 0.535 14.940 1.00 96.81 392 PHE A CA 1
ATOM 2996 C C . PHE A 1 392 ? -26.169 -0.387 13.813 1.00 96.81 392 PHE A C 1
ATOM 2998 O O . PHE A 1 392 ? -26.318 -0.061 12.636 1.00 96.81 392 PHE A O 1
ATOM 3005 N N . ALA A 1 393 ? -25.652 -1.571 14.153 1.00 94.62 393 ALA A N 1
ATOM 3006 C CA . ALA A 1 393 ? -25.228 -2.552 13.160 1.00 94.62 393 ALA A CA 1
ATOM 3007 C C . ALA A 1 393 ? -26.394 -3.042 12.282 1.00 94.62 393 ALA A C 1
ATOM 3009 O O . ALA A 1 393 ? -26.214 -3.217 11.078 1.00 94.62 393 ALA A O 1
ATOM 3010 N N . SER A 1 394 ? -27.600 -3.217 12.842 1.00 95.44 394 SER A N 1
ATOM 3011 C CA . SER A 1 394 ? -28.790 -3.599 12.065 1.00 95.44 394 SER A CA 1
ATOM 3012 C C . SER A 1 394 ? -29.274 -2.497 11.115 1.00 95.44 394 SER A C 1
ATOM 3014 O O . SER A 1 394 ? -29.949 -2.797 10.133 1.00 95.44 394 SER A O 1
ATOM 3016 N N . GLN A 1 395 ? -28.873 -1.245 11.353 1.00 95.31 395 GLN A N 1
ATOM 3017 C CA . GLN A 1 395 ? -29.074 -0.109 10.447 1.00 95.31 395 GLN A CA 1
ATOM 3018 C C . GLN A 1 395 ? -27.953 0.035 9.399 1.00 95.31 395 GLN A C 1
ATOM 3020 O O . GLN A 1 395 ? -27.963 0.982 8.619 1.00 95.31 395 GLN A O 1
ATOM 3025 N N . GLY A 1 396 ? -26.983 -0.886 9.363 1.00 93.25 396 GLY A N 1
ATOM 3026 C CA . GLY A 1 396 ? -25.864 -0.856 8.416 1.00 93.25 396 GLY A CA 1
ATOM 3027 C C . GLY A 1 396 ? -24.686 0.025 8.844 1.00 93.25 396 GLY A C 1
ATOM 3028 O O . GLY A 1 396 ? -23.756 0.216 8.059 1.00 93.25 396 GLY A O 1
ATOM 3029 N N . LEU A 1 397 ? -24.688 0.544 10.076 1.00 95.06 397 LEU A N 1
ATOM 3030 C CA . LEU A 1 397 ? -23.555 1.291 10.619 1.00 95.06 397 LEU A CA 1
ATOM 3031 C C . LEU A 1 397 ? -22.417 0.336 10.993 1.00 95.06 397 LEU A C 1
ATOM 3033 O O . LEU A 1 397 ? -22.631 -0.756 11.525 1.00 95.06 397 LEU A O 1
ATOM 3037 N N . VAL A 1 398 ? -21.182 0.768 10.754 1.00 95.31 398 VAL A N 1
ATOM 3038 C CA . VAL A 1 398 ? -19.988 -0.003 11.103 1.00 95.31 398 VAL A CA 1
ATOM 3039 C C . VAL A 1 398 ? -19.504 0.443 12.471 1.00 95.31 398 VAL A C 1
ATOM 3041 O O . VAL A 1 398 ? -19.098 1.589 12.656 1.00 95.31 398 VAL A O 1
ATOM 3044 N N . ILE A 1 399 ? -19.550 -0.474 13.436 1.00 96.25 399 ILE A N 1
ATOM 3045 C CA . ILE A 1 399 ? -19.090 -0.229 14.805 1.00 96.25 399 ILE A CA 1
ATOM 3046 C C . ILE A 1 399 ? -17.582 -0.435 14.877 1.00 96.25 399 ILE A C 1
ATOM 3048 O O . ILE A 1 399 ? -17.095 -1.521 14.565 1.00 96.25 399 ILE A O 1
ATOM 3052 N N . LEU A 1 400 ? -16.863 0.595 15.316 1.00 93.44 400 LEU A N 1
ATOM 3053 C CA . LEU A 1 400 ? -15.417 0.546 15.521 1.00 93.44 400 LEU A CA 1
ATOM 3054 C C . LEU A 1 400 ? -15.062 0.221 16.964 1.00 93.44 400 LEU A C 1
ATOM 3056 O O . LEU A 1 400 ? -14.239 -0.647 17.215 1.00 93.44 400 LEU A O 1
ATOM 3060 N N . GLU A 1 401 ? -15.698 0.888 17.922 1.00 93.81 401 GLU A N 1
ATOM 3061 C CA . GLU A 1 401 ? -15.375 0.715 19.335 1.00 93.81 401 GLU A CA 1
ATOM 3062 C C . GLU A 1 401 ? -16.634 0.770 20.187 1.00 93.81 401 GLU A C 1
ATOM 3064 O O . GLU A 1 401 ? -17.539 1.571 19.948 1.00 93.81 401 GLU A O 1
ATOM 3069 N N . LYS A 1 402 ? -16.645 -0.070 21.222 1.00 94.50 402 LYS A N 1
ATOM 3070 C CA . LYS A 1 402 ? -17.561 0.007 22.357 1.00 94.50 402 LYS A CA 1
ATOM 3071 C C . LYS A 1 402 ? -16.708 0.155 23.607 1.00 94.50 402 LYS A C 1
ATOM 3073 O O . LYS A 1 402 ? -15.936 -0.748 23.928 1.00 94.50 402 LYS A O 1
ATOM 3078 N N . ASN A 1 403 ? -16.845 1.272 24.303 1.00 90.69 403 ASN A N 1
ATOM 3079 C CA . ASN A 1 403 ? -16.115 1.529 25.537 1.00 90.69 403 ASN A CA 1
ATOM 3080 C C . ASN A 1 403 ? -17.117 1.727 26.672 1.00 90.69 403 ASN A C 1
ATOM 3082 O O . ASN A 1 403 ? -17.939 2.638 26.605 1.00 90.69 403 ASN A O 1
ATOM 3086 N N . VAL A 1 404 ? -17.069 0.858 27.681 1.00 91.19 404 VAL A N 1
ATOM 3087 C CA . VAL A 1 404 ? -17.917 0.930 28.875 1.00 91.19 404 VAL A CA 1
ATOM 3088 C C . VAL A 1 404 ? -17.034 1.352 30.040 1.00 91.19 404 VAL A C 1
ATOM 3090 O O . VAL A 1 404 ? -16.063 0.668 30.359 1.00 91.19 404 VAL A O 1
ATOM 3093 N N . SER A 1 405 ? -17.376 2.470 30.674 1.00 89.19 405 SER A N 1
ATOM 3094 C CA . SER A 1 405 ? -16.636 3.031 31.802 1.00 89.19 405 SER A CA 1
ATOM 3095 C C . SER A 1 405 ? -17.598 3.306 32.951 1.00 89.19 405 SER A C 1
ATOM 3097 O O . SER A 1 405 ? -18.422 4.221 32.892 1.00 89.19 405 SER A O 1
ATOM 3099 N N . GLY A 1 406 ? -17.525 2.475 33.993 1.00 92.25 406 GLY A N 1
ATOM 3100 C CA . GLY A 1 406 ? -18.448 2.536 35.123 1.00 92.25 406 GLY A CA 1
ATOM 3101 C C . GLY A 1 406 ? -19.895 2.366 34.663 1.00 92.25 406 GLY A C 1
ATOM 3102 O O . GLY A 1 406 ? -20.264 1.321 34.137 1.00 92.25 406 GLY A O 1
ATOM 3103 N N . THR A 1 407 ? -20.709 3.398 34.866 1.00 94.62 407 THR A N 1
ATOM 3104 C CA . THR A 1 407 ? -22.135 3.414 34.521 1.00 94.62 407 THR A CA 1
ATOM 3105 C C . THR A 1 407 ? -22.448 4.137 33.212 1.00 94.62 407 THR A C 1
ATOM 3107 O O . THR A 1 407 ? -23.611 4.414 32.939 1.00 94.62 407 THR A O 1
ATOM 3110 N N . GLN A 1 408 ? -21.451 4.454 32.389 1.00 94.81 408 GLN A N 1
ATOM 3111 C CA . GLN A 1 408 ? -21.641 5.058 31.070 1.00 94.81 408 GLN A CA 1
ATOM 3112 C C . GLN A 1 408 ? -20.975 4.207 29.992 1.00 94.81 408 GLN A C 1
ATOM 3114 O O . GLN A 1 408 ? -20.066 3.418 30.263 1.00 94.81 408 GLN A O 1
ATOM 3119 N N . PHE A 1 409 ? -21.386 4.404 28.743 1.00 93.69 409 PHE A N 1
ATOM 3120 C CA . PHE A 1 409 ? -20.686 3.853 27.598 1.00 93.69 409 PHE A CA 1
ATOM 3121 C C . PHE A 1 409 ? -20.593 4.844 26.441 1.00 93.69 409 PHE A C 1
ATOM 3123 O O . PHE A 1 409 ? -21.377 5.785 26.317 1.00 93.69 409 PHE A O 1
ATOM 3130 N N . THR A 1 410 ? -19.628 4.599 25.561 1.00 94.56 410 THR A N 1
ATOM 3131 C CA . THR A 1 410 ? -19.505 5.282 24.278 1.00 94.56 410 THR A CA 1
ATOM 3132 C C . THR A 1 410 ? -19.381 4.272 23.144 1.00 94.56 410 THR A C 1
ATOM 3134 O O . THR A 1 410 ? -18.783 3.207 23.315 1.00 94.56 410 THR A O 1
ATOM 3137 N N . ILE A 1 411 ? -19.975 4.597 21.997 1.00 94.88 411 ILE A N 1
ATOM 3138 C CA . ILE A 1 411 ? -19.890 3.811 20.765 1.00 94.88 411 ILE A CA 1
ATOM 3139 C C . ILE A 1 411 ? -19.335 4.717 19.677 1.00 94.88 411 ILE A C 1
ATOM 3141 O O . ILE A 1 411 ? -19.941 5.746 19.373 1.00 94.88 411 ILE A O 1
ATOM 3145 N N . THR A 1 412 ? -18.214 4.320 19.081 1.00 94.56 412 THR A N 1
ATOM 3146 C CA . THR A 1 412 ? -17.699 4.963 17.870 1.00 94.56 412 THR A CA 1
ATOM 3147 C C . THR A 1 412 ? -18.119 4.149 16.658 1.00 94.56 412 THR A C 1
ATOM 3149 O O . THR A 1 412 ? -17.900 2.935 16.613 1.00 94.56 412 THR A O 1
ATOM 3152 N N . TYR A 1 413 ? -18.720 4.808 15.677 1.00 95.81 413 TYR A N 1
ATOM 3153 C CA . TYR A 1 413 ? -19.237 4.179 14.470 1.00 95.81 413 TYR A CA 1
ATOM 3154 C C . TYR A 1 413 ? -19.113 5.114 13.269 1.00 95.81 413 TYR A C 1
ATOM 3156 O O . TYR A 1 413 ? -18.821 6.298 13.414 1.00 95.81 413 TYR A O 1
ATOM 3164 N N . PHE A 1 414 ? -19.348 4.585 12.076 1.00 95.06 414 PHE A N 1
ATOM 3165 C CA . PHE A 1 414 ? -19.528 5.398 10.878 1.00 95.06 414 PHE A CA 1
ATOM 3166 C C . PHE A 1 414 ? -20.550 4.758 9.948 1.00 95.06 414 PHE A C 1
ATOM 3168 O O . PHE A 1 414 ? -20.788 3.547 9.992 1.00 95.06 414 PHE A O 1
ATOM 3175 N N . HIS A 1 415 ? -21.148 5.580 9.092 1.00 93.31 415 HIS A N 1
ATOM 3176 C CA . HIS A 1 415 ? -21.950 5.088 7.986 1.00 93.31 415 HIS A CA 1
ATOM 3177 C C . HIS A 1 415 ? -21.014 4.817 6.802 1.00 93.31 415 HIS A C 1
ATOM 3179 O O . HIS A 1 415 ? -20.352 5.750 6.341 1.00 93.31 415 HIS A O 1
ATOM 3185 N N . PRO A 1 416 ? -20.931 3.585 6.272 1.00 86.38 416 PRO A N 1
ATOM 3186 C CA . PRO A 1 416 ? -20.292 3.363 4.983 1.00 86.38 416 PRO A CA 1
ATOM 3187 C C . PRO A 1 416 ? -21.192 4.043 3.944 1.00 86.38 416 PRO A C 1
ATOM 3189 O O . PRO A 1 416 ? -22.264 3.539 3.620 1.00 86.38 416 PRO A O 1
ATOM 3192 N N . GLY A 1 417 ? -20.873 5.281 3.565 1.00 77.75 417 GLY A N 1
ATOM 3193 C CA . GLY A 1 417 ? -21.693 6.056 2.635 1.00 77.75 417 GLY A CA 1
ATOM 3194 C C . GLY A 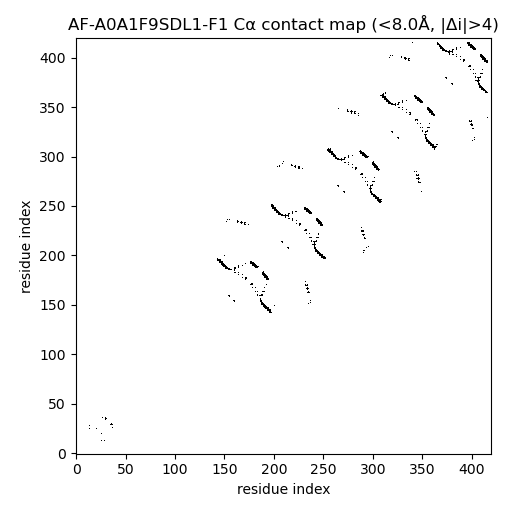1 417 ? -21.871 5.321 1.305 1.00 77.75 417 GLY A C 1
ATOM 3195 O O . GLY A 1 417 ? -21.018 4.529 0.901 1.00 77.75 417 GLY A O 1
ATOM 3196 N N . TYR A 1 418 ? -22.979 5.595 0.613 1.00 56.50 418 TYR A N 1
ATOM 3197 C CA . TYR A 1 418 ? -23.123 5.220 -0.789 1.00 56.50 418 TYR A CA 1
ATOM 3198 C C . TYR A 1 418 ? -22.037 5.961 -1.572 1.00 56.50 418 TYR A C 1
ATOM 3200 O O . TYR A 1 418 ? -22.068 7.186 -1.664 1.00 56.50 418 TYR A O 1
ATOM 3208 N N . TYR A 1 419 ? -21.041 5.221 -2.059 1.00 52.97 419 TYR A N 1
ATOM 3209 C CA . TYR A 1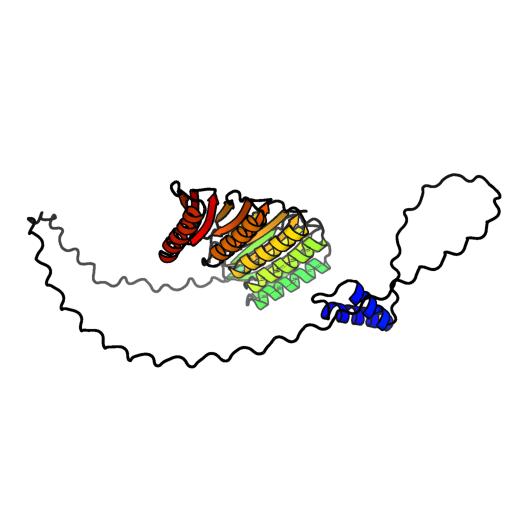 419 ? -20.073 5.711 -3.033 1.00 52.97 419 TYR A CA 1
ATOM 3210 C C . TYR A 1 419 ? -20.876 6.225 -4.239 1.00 52.97 419 TYR A C 1
ATOM 3212 O O . TYR A 1 419 ? -21.465 5.412 -4.953 1.00 52.97 419 TYR A O 1
ATOM 3220 N N . TYR A 1 420 ? -20.993 7.545 -4.389 1.00 45.56 420 TYR A N 1
ATOM 3221 C CA . TYR A 1 420 ? -21.568 8.167 -5.583 1.00 45.56 420 TYR A CA 1
ATOM 3222 C C . TYR A 1 420 ? -20.540 8.204 -6.707 1.00 45.56 420 TYR A C 1
ATOM 3224 O O . TYR A 1 420 ? -19.358 8.495 -6.403 1.00 45.56 420 TYR A O 1
#

Secondary structure (DSSP, 8-state):
-HHHHHHHHHHHHHHHH-SS--HHHHHHHHHHTT--------PPPPPP--------PPPPPPPPPPPPPPPPPPPPPPPPPPPPPPPPPPPPPPPPPPPPPPPPPPPPPPPPP-------------PPPSS-------PPPP--EEEEEEEPPPPSSHHHHHHHHHHHHHHHHHTTPEEEEEEEETTEEEEEEEEETTEEEEEEE----SSHHHHHHHHHHHHHHHHHTT-EEEEEEEETTEEEEEEEEETTSS--EEEEEE----SSHHHHHHHHHHHHHHHHHTT-EEEEEEEETTEEEEEEEESS--EEEEEEPPPPSSHHHHHHHHHHHHHHHHTSTT-EEEEEEEETTEEEEEEEESS----EEEE----SSHHHHHHHHHHHHHHHHHTT-EEEEEEEETTEEEEEEE------

Foldseek 3Di:
DVVVVVVVVLVVVVVVPPPDDDPVVNCVSCVVVVHDDDDDDDDDDDDDDDDDDDDDDDDDDDDDDDDDDDDDDDDDDDDDDDDDDDDDDDDDDDPDDDDDDDDDDDDDDDDDDDDPDPDDPDDDPPDPPPDPPPPPPPDPPDQPWDKDKDKFDFAPAQVQQVVLQVLLCVLCVVLVKAWDDWARDRRMIMTIIIDGPQKDKDKDKDDFAPFLVQQVVLLVLLVVLCVVVVWRWRDWARDTRIIMTIIIDRNDDFPFDWDKDKFDFDPFLVQQVVLLVLQVVLCVVLVKRWNGWHRDGRIIMTIITDRADKDKDKDKDDFDPFLVVQVVLLVLLVVLQVVQPQKGWRDWDRDTRMIMTIIIHSDDWDKDKDKDDFDPFLVVQVVVLVVVVVVCVVVVKRWRDWARDTRMIMTIITHSDDPD

Solvent-accessible surface area (backbone atoms only — not comparable to full-atom values): 25453 Å² total; per-residue (Å²): 111,72,69,60,56,51,54,52,51,52,54,54,54,55,59,74,64,58,78,90,69,58,76,66,58,58,52,53,53,34,49,77,70,72,46,86,82,82,86,78,80,84,75,82,84,80,82,94,75,87,91,76,95,74,93,70,83,85,75,81,82,78,79,81,78,80,79,80,80,78,78,80,80,79,80,76,79,80,80,81,80,78,77,81,81,79,81,80,76,81,82,75,85,77,78,79,81,76,80,82,77,81,79,79,79,82,77,80,78,76,80,77,82,86,70,83,80,78,77,70,81,86,69,76,85,78,71,75,74,87,63,76,81,80,67,71,82,81,68,74,78,75,69,50,73,32,82,45,80,47,72,55,70,82,41,97,42,46,68,55,25,52,51,41,49,52,53,19,52,50,35,42,42,73,71,74,30,50,75,75,45,82,45,80,58,67,30,22,33,39,41,31,31,40,41,49,58,54,49,38,85,44,77,49,71,57,69,81,45,94,40,43,71,54,20,46,51,35,46,54,50,22,52,50,38,40,45,77,70,73,33,42,56,43,43,79,48,69,58,69,28,22,29,37,40,31,28,46,42,71,68,79,73,66,59,63,43,80,46,76,48,72,56,66,80,44,96,41,43,70,55,27,50,52,39,49,54,52,20,50,51,39,38,44,74,72,66,29,39,52,56,42,75,46,78,58,75,26,21,34,41,38,31,32,32,28,61,57,70,60,46,83,43,78,47,70,56,66,82,43,95,42,45,69,56,28,50,52,45,49,53,51,22,50,57,44,48,64,69,40,86,75,43,32,61,48,42,80,46,77,57,74,26,27,33,39,39,33,30,33,22,72,59,88,77,67,76,44,77,48,71,56,69,82,42,95,39,44,68,54,20,48,51,49,47,52,53,52,50,50,54,42,42,76,72,61,31,47,62,47,45,80,48,73,57,68,28,25,29,37,39,35,31,30,65,78,68,81,86,125

Sequence (420 aa):
MKKLALIMAAAFAAVGAARAATVETMSAELEKAGISVTVGTHQQPPKPGVPHPVNVHPTHPTHPTHPVTPSHPVTPSHPVTPSHPVTPGYPGYNPQPTHPAYPPQPWNPGYPPVYPPQYPPQYPPVYPPQYPPQYPPVYPPQAQMQQFRFESSNFVFVSDAKRSMENAAEAISRAGYTVLEKRSNFNSYTLVFIAPSFLKVEKYNSGTFVFASEAKRAAEECVAAMQGQGKVVLEANVTGTSFVVSYLSAGHTGYMQTQTYESGSFVFASDARRSMDEAAAALQGAGAIMLEKRLAGTSYTLVYQTPYLMETQNYASGSFVFSSDAKRSLDEAAAALQRVRGLVILEKRLTGTTYNIVFLSQSRLELQKYASGNYTFASEAQRAAAETAAAFASQGLVILEKNVSGTQFTITYFHPGYYY